Protein AF-A0A2R6C3M3-F1 (afdb_monomer_lite)

Radius of gyration: 32.58 Å; chains: 1; bounding box: 72×79×112 Å

Sequence (507 aa):
MSLRPMLLFVLITLLFAFQAIDLRSYSALSLNQSDFFRPTGIVDLGFQKPLNTSSLVCNITVYTLDIGLDFASSTNLTVTGSGKASIQLDAVLRMSKDWYYLQNELALSENTQGEFNASFLVSVWNLSSKRSTFSPQFSEPSATIVSTPNGSVLVYALNVPFLVRVPFSFEPMIFVVANQGQITIHFYDYLLQQHFSPFFNDYQISLKGSQASLVTGGRNPVNYNLYQCVFGGAFDHGVTQITSLDSQMLLYYLNGSSYSAVPEAVAYGLDSAEGVGGVAAFPIFINGVPQVILSTELKGVINLWPISNYFVKLNISKSSFLLIANSKFWVPQGIVELPALLGKAVFSLPLTIEPFNKTMFELIAPQVLQINSTARAVLSSIEVNGLPTNNSRISGYVFAPISFFFSYTMQYYVSVLGPNISIQGFYDAGTTLKADAPPRLGNPITPMSFYGWIGTFNITSVSLRVTVEQPIHEVAYYKQSYLNLYILIVLIALITLVTAVTIKRDL

pLDDT: mean 85.28, std 16.54, range [27.97, 98.56]

Secondary structure (DSSP, 8-state):
--SHHHHHHHHHHHHSS---------------GGGGSB-EEEEE--SSS-EEESEEEEEEEEEEEEEEEEES-SSS--EEEESEEEEEEEEEEEESS-EEEEEEEEEEEEEETTEEEEEEEEEEEE-SSTTPPPPTT---TT-EEEEETTEEEEEEEEEEEEEEESSEEEEEEEEEEEETTEEEEEEEEEEEETTSPPEEEEEEEEEE-S-EEEEESS--TTS---EEEEEE--TTT-EEEEEEEEEEEEEEEEETTEEEE-TT-EE-----S-EEES-EEEEEEETTEEEEEEESS-------SS--S-EEEEEESS-EEEEETTEEEEE-SEEEEEESEETTEEP---EEEEESSSEEEEEE--SEEEEETTEEEEEEEEEETTEEE--SEEEEEESS-EEEEEEEEEEEEEEEEETTEEEEEEEETTPEEEEE--SEES-SSSPEEEEEEEESS-B-SSEEEEE-SS-EEEEEEEEE--HHHHHHHHHHHHHHHHHHHHHHHH-

Structure (mmCIF, N/CA/C/O backbone):
data_AF-A0A2R6C3M3-F1
#
_entry.id   AF-A0A2R6C3M3-F1
#
loop_
_atom_site.group_PDB
_atom_site.id
_atom_site.type_symbol
_atom_site.label_atom_id
_atom_site.label_alt_id
_atom_site.label_comp_id
_atom_site.label_asym_id
_atom_site.label_entity_id
_atom_site.label_seq_id
_atom_site.pdbx_PDB_ins_code
_atom_site.Cartn_x
_atom_site.Cartn_y
_atom_site.Cartn_z
_atom_site.occupancy
_atom_site.B_iso_or_equiv
_atom_site.auth_seq_id
_atom_site.auth_comp_id
_atom_site.auth_asym_id
_atom_site.auth_atom_id
_atom_site.pdbx_PDB_model_num
ATOM 1 N N . MET A 1 1 ? -6.958 49.342 -41.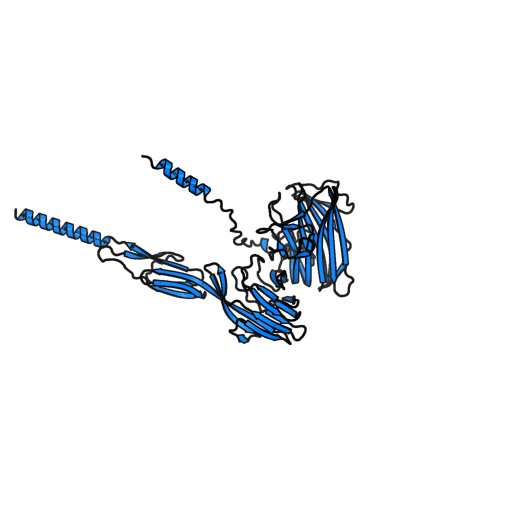413 1.00 50.19 1 MET A N 1
ATOM 2 C CA . MET A 1 1 ? -7.558 48.089 -40.901 1.00 50.19 1 MET A CA 1
ATOM 3 C C . MET A 1 1 ? -6.681 47.575 -39.773 1.00 50.19 1 MET A C 1
ATOM 5 O O . MET A 1 1 ? -5.563 47.157 -40.034 1.00 50.19 1 MET A O 1
ATOM 9 N N . SER A 1 2 ? -7.105 47.753 -38.520 1.00 35.00 2 SER A N 1
ATOM 10 C CA . SER A 1 2 ? -6.268 47.451 -37.355 1.00 35.00 2 SER A CA 1
ATOM 11 C C . SER A 1 2 ? -6.419 45.979 -36.952 1.00 35.00 2 SER A C 1
ATOM 13 O O . SER A 1 2 ? -7.525 45.497 -36.747 1.00 35.00 2 SER A O 1
ATOM 15 N N . LEU A 1 3 ? -5.295 45.268 -36.810 1.00 38.78 3 LEU A N 1
ATOM 16 C CA . LEU A 1 3 ? -5.225 43.886 -36.300 1.00 38.78 3 LEU A CA 1
ATOM 17 C C . LEU A 1 3 ? -5.455 43.777 -34.774 1.00 38.78 3 LEU A C 1
ATOM 19 O O . LEU A 1 3 ? -5.357 42.697 -34.198 1.00 38.78 3 LEU A O 1
ATOM 23 N N . ARG A 1 4 ? -5.764 44.888 -34.094 1.00 38.81 4 ARG A N 1
ATOM 24 C CA . ARG A 1 4 ? -5.899 44.939 -32.628 1.00 38.81 4 ARG A CA 1
ATOM 25 C C . ARG A 1 4 ? -7.171 44.295 -32.040 1.00 38.81 4 ARG A C 1
ATOM 27 O O . ARG A 1 4 ? -7.042 43.740 -30.954 1.00 38.81 4 ARG A O 1
ATOM 34 N N . PRO A 1 5 ? -8.355 44.279 -32.688 1.00 46.75 5 PRO A N 1
ATOM 35 C CA . PRO A 1 5 ? -9.526 43.627 -32.099 1.00 46.75 5 PRO A CA 1
ATOM 36 C C . PRO A 1 5 ? -9.502 42.096 -32.243 1.00 46.75 5 PRO A C 1
ATOM 38 O O . PRO A 1 5 ? -10.116 41.402 -31.441 1.00 46.75 5 PRO A O 1
ATOM 41 N N . MET A 1 6 ? -8.752 41.552 -33.210 1.00 40.56 6 MET A N 1
ATOM 42 C CA . MET A 1 6 ? -8.699 40.106 -33.463 1.00 40.56 6 MET A CA 1
ATOM 43 C C . MET A 1 6 ? -7.724 39.384 -32.517 1.00 40.56 6 MET A C 1
ATOM 45 O O . MET A 1 6 ? -7.999 38.267 -32.088 1.00 40.56 6 MET A O 1
ATOM 49 N N . LEU A 1 7 ? -6.638 40.052 -32.101 1.00 40.50 7 LEU A N 1
ATOM 50 C CA . LEU A 1 7 ? -5.715 39.508 -31.098 1.00 40.50 7 LEU A CA 1
ATOM 51 C C . LEU A 1 7 ? -6.339 39.477 -29.692 1.00 40.50 7 LEU A C 1
ATOM 53 O O . LEU A 1 7 ? -6.083 38.548 -28.935 1.00 40.50 7 LEU A O 1
ATOM 57 N N . LEU A 1 8 ? -7.194 40.452 -29.356 1.00 42.72 8 LEU A N 1
ATOM 58 C CA . LEU A 1 8 ? -7.871 40.506 -28.055 1.00 42.72 8 LEU A CA 1
ATOM 59 C C . LEU A 1 8 ? -8.974 39.439 -27.937 1.00 42.72 8 LEU A C 1
ATOM 61 O O . LEU A 1 8 ? -9.148 38.856 -26.872 1.00 42.72 8 LEU A O 1
ATOM 65 N N . PHE A 1 9 ? -9.664 39.120 -29.039 1.00 45.59 9 PHE A N 1
ATOM 66 C CA . PHE A 1 9 ? -10.678 38.061 -29.058 1.00 45.59 9 PHE A CA 1
ATOM 67 C C . PHE A 1 9 ? -10.052 36.659 -28.975 1.00 45.59 9 PHE A C 1
ATOM 69 O O . PHE A 1 9 ? -10.555 35.808 -28.247 1.00 45.59 9 PHE A O 1
ATOM 76 N N . VAL A 1 10 ? -8.903 36.425 -29.624 1.00 44.91 10 VAL A N 1
ATOM 77 C CA . VAL A 1 10 ? -8.155 35.158 -29.491 1.00 44.91 10 VAL A CA 1
ATOM 78 C C . VAL A 1 10 ? -7.566 35.005 -28.084 1.00 44.91 10 VAL A C 1
ATOM 80 O O . VAL A 1 10 ? -7.628 33.912 -27.527 1.00 44.91 10 VAL A O 1
ATOM 83 N N . LEU A 1 11 ? -7.094 36.090 -27.456 1.00 36.88 11 LEU A N 1
ATOM 84 C CA . LEU A 1 11 ? -6.572 36.044 -26.085 1.00 36.88 11 LEU A CA 1
ATOM 85 C C . LEU A 1 11 ? -7.676 35.787 -25.042 1.00 36.88 11 LEU A C 1
ATOM 87 O O . LEU A 1 11 ? -7.454 35.040 -24.096 1.00 36.88 11 LEU A O 1
ATOM 91 N N . ILE A 1 12 ? -8.878 36.344 -25.233 1.00 43.75 12 ILE A N 1
ATOM 92 C CA . ILE A 1 12 ? -10.025 36.114 -24.336 1.00 43.75 12 ILE A CA 1
ATOM 93 C C . ILE A 1 12 ? -10.613 34.709 -24.543 1.00 43.75 12 ILE A C 1
ATOM 95 O O . ILE A 1 12 ? -10.963 34.050 -23.569 1.00 43.75 12 ILE A O 1
ATOM 99 N N . THR A 1 13 ? -10.639 34.186 -25.774 1.00 39.31 13 THR A N 1
ATOM 100 C CA . THR A 1 13 ? -11.133 32.817 -26.032 1.00 39.31 13 THR A CA 1
ATOM 101 C C . THR A 1 13 ? -10.157 31.745 -25.519 1.00 39.31 13 THR A C 1
ATOM 103 O O . THR A 1 13 ? -10.591 30.691 -25.061 1.00 39.31 13 THR A O 1
ATOM 106 N N . LEU A 1 14 ? -8.847 32.031 -25.491 1.00 34.09 14 LEU A N 1
ATOM 107 C CA . LEU A 1 14 ? -7.838 31.178 -24.842 1.00 34.09 14 LEU A CA 1
ATOM 108 C C . LEU A 1 14 ? -7.859 31.269 -23.306 1.00 34.09 14 LEU A C 1
ATOM 110 O O . LEU A 1 14 ? -7.512 30.288 -22.653 1.00 34.09 14 LEU A O 1
ATOM 114 N N . LEU A 1 15 ? -8.318 32.386 -22.724 1.00 33.44 15 LEU A N 1
ATOM 115 C CA . LEU A 1 15 ? -8.467 32.521 -21.267 1.00 33.44 15 LEU A CA 1
ATOM 116 C C . LEU A 1 15 ? -9.683 31.767 -20.696 1.00 33.44 15 LEU A C 1
ATOM 118 O O . LEU A 1 15 ? -9.677 31.440 -19.513 1.00 33.44 15 LEU A O 1
ATOM 122 N N . PHE A 1 16 ? -10.697 31.454 -21.510 1.00 35.56 16 PHE A N 1
ATOM 123 C CA . PHE A 1 16 ? -11.882 30.693 -21.077 1.00 35.56 16 PHE A CA 1
ATOM 124 C C . PHE A 1 16 ? -11.866 29.205 -21.481 1.00 35.56 16 PHE A C 1
ATOM 126 O O . PHE A 1 16 ? -12.749 28.458 -21.069 1.00 35.56 16 PHE A O 1
ATOM 133 N N . ALA A 1 17 ? -10.853 28.745 -22.226 1.00 32.31 17 ALA A N 1
ATOM 134 C CA . ALA A 1 17 ? -10.700 27.339 -22.625 1.00 32.31 17 ALA A CA 1
ATOM 135 C C . ALA A 1 17 ? -9.818 26.497 -21.672 1.00 32.31 17 ALA A C 1
ATOM 137 O O . ALA A 1 17 ? -9.696 25.289 -21.861 1.00 32.31 17 ALA A O 1
ATOM 138 N N . PHE A 1 18 ? -9.245 27.101 -20.625 1.00 33.38 18 PHE A N 1
ATOM 139 C CA . PHE A 1 18 ? -8.453 26.417 -19.594 1.00 33.38 18 PHE A CA 1
ATOM 140 C C . PHE A 1 18 ? -9.014 26.681 -18.192 1.00 33.38 18 PHE A C 1
ATOM 142 O O . PHE A 1 18 ? -8.383 27.301 -17.344 1.00 33.38 18 PHE A O 1
ATOM 149 N N . GLN A 1 19 ? -10.217 26.178 -17.935 1.00 29.44 19 GLN A N 1
ATOM 150 C CA . GLN A 1 19 ? -10.622 25.769 -16.588 1.00 29.44 19 GLN A CA 1
ATOM 151 C C . GLN A 1 19 ? -11.164 24.343 -16.658 1.00 29.44 19 GLN A C 1
ATOM 153 O O . GLN A 1 19 ? -12.303 24.050 -16.308 1.00 29.44 19 GLN A O 1
ATOM 158 N N . ALA A 1 20 ? -10.316 23.436 -17.144 1.00 27.97 20 ALA A N 1
ATOM 159 C CA . ALA A 1 20 ? -10.393 22.067 -16.675 1.00 27.97 20 ALA A CA 1
ATOM 160 C C . ALA A 1 20 ? -10.007 22.104 -15.193 1.00 27.97 20 ALA A C 1
ATOM 162 O O . ALA A 1 20 ? -8.956 22.635 -14.836 1.00 27.97 20 ALA A O 1
ATOM 163 N N . ILE A 1 21 ? -10.890 21.595 -14.341 1.00 29.02 21 ILE A N 1
ATOM 164 C CA . ILE A 1 21 ? -10.574 21.295 -12.948 1.00 29.02 21 ILE A CA 1
ATOM 165 C C . ILE A 1 21 ? -9.337 20.398 -12.973 1.00 29.02 21 ILE A C 1
ATOM 167 O O . ILE A 1 21 ? -9.370 19.288 -13.506 1.00 29.02 21 ILE A O 1
ATOM 171 N N . ASP A 1 22 ? -8.236 20.940 -12.468 1.00 28.70 22 ASP A N 1
ATOM 172 C CA . ASP A 1 22 ? -6.944 20.284 -12.469 1.00 28.70 22 ASP A CA 1
ATOM 173 C C . ASP A 1 22 ? -6.960 19.141 -11.448 1.00 28.70 22 ASP A C 1
ATOM 175 O O . ASP A 1 22 ? -6.862 19.344 -10.240 1.00 28.70 22 ASP A O 1
ATOM 179 N N . LEU A 1 23 ? -7.170 17.924 -11.950 1.00 29.81 23 LEU A N 1
ATOM 180 C CA . LEU A 1 23 ? -7.085 16.667 -11.201 1.00 29.81 23 LEU A CA 1
ATOM 181 C C . LEU A 1 23 ? -5.669 16.057 -11.263 1.00 29.81 23 LEU A C 1
ATOM 183 O O . LEU A 1 23 ? -5.489 14.869 -10.996 1.00 29.81 23 LEU A O 1
ATOM 187 N N . ARG A 1 24 ? -4.640 16.834 -11.625 1.00 30.78 24 ARG A N 1
ATOM 188 C CA . ARG A 1 24 ? -3.234 16.403 -11.610 1.00 30.78 24 ARG A CA 1
ATOM 189 C C . ARG A 1 24 ? -2.403 17.572 -11.085 1.00 30.78 24 ARG A C 1
ATOM 191 O O . ARG A 1 24 ? -2.114 18.494 -11.813 1.00 30.78 24 ARG A O 1
ATOM 198 N N . SER A 1 25 ? -1.955 17.589 -9.838 1.00 30.84 25 SER A N 1
ATOM 199 C CA . SER A 1 25 ? -0.817 16.760 -9.463 1.00 30.84 25 SER A CA 1
ATOM 200 C C . SER A 1 25 ? -0.506 16.899 -7.967 1.00 30.84 25 SER A C 1
ATOM 202 O O . SER A 1 25 ? 0.226 17.797 -7.562 1.00 30.84 25 SER A O 1
ATOM 204 N N . TYR A 1 26 ? -0.926 15.926 -7.156 1.00 33.06 26 TYR A N 1
ATOM 205 C CA . TYR A 1 26 ? -0.067 15.455 -6.061 1.00 33.06 26 TYR A CA 1
ATOM 206 C C . TYR A 1 26 ? 0.992 14.530 -6.679 1.00 33.06 26 TYR A C 1
ATOM 208 O O . TYR A 1 26 ? 1.035 13.323 -6.458 1.00 33.06 26 TYR A O 1
ATOM 216 N N . SER A 1 27 ? 1.811 15.090 -7.570 1.00 31.23 27 SER A N 1
ATOM 217 C CA . SER A 1 27 ? 3.003 14.425 -8.078 1.00 31.23 27 SER A CA 1
ATOM 218 C C . SER A 1 27 ? 4.018 14.446 -6.951 1.00 31.23 27 SER A C 1
ATOM 220 O O . SER A 1 27 ? 4.651 15.474 -6.762 1.00 31.23 27 SER A O 1
ATOM 222 N N . ALA A 1 28 ? 4.118 13.341 -6.210 1.00 37.97 28 ALA A N 1
ATOM 223 C CA . ALA A 1 28 ? 5.075 13.148 -5.127 1.00 37.97 28 ALA A CA 1
ATOM 224 C C . ALA A 1 28 ? 5.114 14.339 -4.154 1.00 37.97 28 ALA A C 1
ATOM 226 O O . ALA A 1 28 ? 5.867 15.290 -4.352 1.00 37.97 28 ALA A O 1
ATOM 227 N N . LEU A 1 29 ? 4.345 14.257 -3.060 1.00 36.28 29 LEU A N 1
ATOM 228 C CA . LEU A 1 29 ? 4.779 14.897 -1.816 1.00 36.28 29 LEU A CA 1
ATOM 229 C C . LEU A 1 29 ? 6.273 14.586 -1.684 1.00 36.28 29 LEU A C 1
ATOM 231 O O . LEU A 1 29 ? 6.651 13.418 -1.582 1.00 36.28 29 LEU A O 1
ATOM 235 N N . SER A 1 30 ? 7.122 15.603 -1.850 1.00 34.72 30 SER A N 1
ATOM 236 C CA . SER A 1 30 ? 8.543 15.459 -1.591 1.00 34.72 30 SER A CA 1
ATOM 237 C C . SER A 1 30 ? 8.612 15.057 -0.132 1.00 34.72 30 SER A C 1
ATOM 239 O O . SER A 1 30 ? 8.261 15.883 0.707 1.00 34.72 30 SER A O 1
ATOM 241 N N . LEU A 1 31 ? 8.960 13.795 0.128 1.00 38.06 31 LEU A N 1
ATOM 242 C CA . LEU A 1 31 ? 9.156 13.253 1.465 1.00 38.06 31 LEU A CA 1
ATOM 243 C C . LEU A 1 31 ? 10.206 14.128 2.153 1.00 38.06 31 LEU A C 1
ATOM 245 O O . LEU A 1 31 ? 11.408 13.909 1.999 1.00 38.06 31 LEU A O 1
ATOM 249 N N . ASN A 1 32 ? 9.761 15.178 2.838 1.00 39.62 32 ASN A N 1
ATOM 250 C CA . ASN A 1 32 ? 10.619 15.926 3.736 1.00 39.62 32 ASN A CA 1
ATOM 251 C C . ASN A 1 32 ? 10.893 14.997 4.921 1.00 39.62 32 ASN A C 1
ATOM 253 O O . ASN A 1 32 ? 10.105 14.103 5.210 1.00 39.62 32 ASN A O 1
ATOM 257 N N . GLN A 1 33 ? 12.003 15.181 5.632 1.00 44.44 33 GLN A N 1
ATOM 258 C CA . GLN A 1 33 ? 12.340 14.335 6.787 1.00 44.44 33 GLN A CA 1
ATOM 259 C C . GLN A 1 33 ? 11.218 14.259 7.851 1.00 44.44 33 GLN A C 1
ATOM 261 O O . GLN A 1 33 ? 11.142 13.285 8.589 1.00 44.44 33 GLN A O 1
ATOM 266 N N . SER A 1 34 ? 10.307 15.239 7.883 1.00 49.69 34 SER A N 1
ATOM 267 C CA . SER A 1 34 ? 9.093 15.237 8.711 1.00 49.69 34 SER A CA 1
ATOM 268 C C . SER A 1 34 ? 8.025 14.216 8.290 1.00 49.69 34 SER A C 1
ATOM 270 O O . SER A 1 34 ? 7.107 13.958 9.057 1.00 49.69 34 SER A O 1
ATOM 272 N N . ASP A 1 35 ? 8.113 13.635 7.091 1.00 56.34 35 ASP A N 1
ATOM 273 C CA . ASP A 1 35 ? 7.159 12.644 6.578 1.00 56.34 35 ASP A CA 1
ATOM 274 C C . ASP A 1 35 ? 7.467 11.208 7.031 1.00 56.34 35 ASP A C 1
ATOM 276 O O . ASP A 1 35 ? 6.686 10.305 6.740 1.00 56.34 35 ASP A O 1
ATOM 280 N N . PHE A 1 36 ? 8.574 10.987 7.751 1.00 63.34 36 PHE A N 1
ATOM 281 C CA . PHE A 1 36 ? 8.970 9.661 8.250 1.00 63.34 36 PHE A CA 1
ATOM 282 C C . PHE A 1 36 ? 8.124 9.146 9.419 1.00 63.34 36 PHE A C 1
ATOM 284 O O . PHE A 1 36 ? 8.210 7.966 9.743 1.00 63.34 36 PHE A O 1
ATOM 291 N N . PHE A 1 37 ? 7.324 10.012 10.041 1.00 74.50 37 PHE A N 1
ATOM 292 C CA . PHE A 1 37 ? 6.593 9.701 11.265 1.00 74.50 37 PHE A CA 1
ATOM 293 C C . PHE A 1 37 ? 5.148 10.162 11.155 1.00 74.50 37 PHE A C 1
ATOM 295 O O . PHE A 1 37 ? 4.704 11.050 11.875 1.00 74.50 37 PHE A O 1
ATOM 302 N N . ARG A 1 38 ? 4.426 9.588 10.200 1.00 84.06 38 ARG A N 1
ATOM 303 C CA . ARG A 1 38 ? 2.973 9.742 10.099 1.00 84.06 38 ARG A CA 1
ATOM 304 C C . ARG A 1 38 ? 2.314 8.466 10.607 1.00 84.06 38 ARG A C 1
ATOM 306 O O . ARG A 1 38 ? 2.970 7.421 10.588 1.00 84.06 38 ARG A O 1
ATOM 313 N N . PRO A 1 39 ? 1.049 8.504 11.043 1.00 89.25 39 PRO A N 1
ATOM 314 C CA . PRO A 1 39 ? 0.304 7.280 11.276 1.00 89.25 39 PRO A CA 1
ATOM 315 C C . PRO A 1 39 ? 0.293 6.465 9.984 1.00 89.25 39 PRO A C 1
ATOM 317 O O . PRO A 1 39 ? 0.378 7.016 8.882 1.00 89.25 39 PRO A O 1
ATOM 320 N N . THR A 1 40 ? 0.221 5.148 10.100 1.00 91.12 40 THR A N 1
ATOM 321 C CA . THR A 1 40 ? 0.304 4.260 8.939 1.00 91.12 40 THR A CA 1
ATOM 322 C C . THR A 1 40 ? -0.848 3.268 8.983 1.00 91.12 40 THR A C 1
ATOM 324 O O . THR A 1 40 ? -1.072 2.622 10.001 1.00 91.12 40 THR A O 1
ATOM 327 N N . GLY A 1 41 ? -1.611 3.159 7.895 1.00 92.75 41 GLY A N 1
ATOM 328 C CA . GLY A 1 41 ? -2.830 2.358 7.871 1.00 92.75 41 GLY A CA 1
ATOM 329 C C . GLY A 1 41 ? -3.574 2.416 6.546 1.00 92.75 41 GLY A C 1
ATOM 330 O O . GLY A 1 41 ? -2.967 2.385 5.472 1.00 92.75 41 GLY A O 1
ATOM 331 N N . ILE A 1 42 ? -4.898 2.483 6.640 1.00 92.56 42 ILE A N 1
ATOM 332 C CA . ILE A 1 42 ? -5.837 2.561 5.525 1.00 92.56 42 ILE A CA 1
ATOM 333 C C . ILE A 1 42 ? -6.713 3.812 5.675 1.00 92.56 42 ILE A C 1
ATOM 335 O O . ILE A 1 42 ? -7.341 4.022 6.709 1.00 92.56 42 ILE A O 1
ATOM 339 N N . VAL A 1 43 ? -6.766 4.655 4.646 1.00 91.81 43 VAL A N 1
ATOM 340 C CA . VAL A 1 43 ? -7.479 5.947 4.662 1.00 91.81 43 VAL A CA 1
ATOM 341 C C . VAL A 1 43 ? -8.349 6.077 3.420 1.00 91.81 43 VAL A C 1
ATOM 343 O O . VAL A 1 43 ? -7.951 5.624 2.363 1.00 91.81 43 VAL A O 1
ATOM 346 N N . ASP A 1 44 ? -9.485 6.757 3.485 1.00 91.38 44 ASP A N 1
ATOM 347 C CA . ASP A 1 44 ? -10.214 7.248 2.315 1.00 91.38 44 ASP A CA 1
ATOM 348 C C . ASP A 1 44 ? -10.453 8.750 2.423 1.00 91.38 44 ASP A C 1
ATOM 350 O O . ASP A 1 44 ? -11.005 9.241 3.408 1.00 91.38 44 ASP A O 1
ATOM 354 N N . LEU A 1 45 ? -10.053 9.460 1.372 1.00 87.94 45 LEU A N 1
ATOM 355 C CA . LEU A 1 45 ? -10.117 10.914 1.240 1.00 87.94 45 LEU A CA 1
ATOM 356 C C . LEU A 1 45 ? -11.308 11.383 0.387 1.00 87.94 45 LEU A C 1
ATOM 358 O O . LEU A 1 45 ? -11.533 12.588 0.250 1.00 87.94 45 LEU A O 1
ATOM 362 N N . GLY A 1 46 ? -12.059 10.451 -0.209 1.00 87.06 46 GLY A N 1
ATOM 363 C CA . GLY A 1 46 ? -13.235 10.696 -1.041 1.00 87.06 46 GLY A CA 1
ATOM 364 C C . GLY A 1 46 ? -12.929 11.558 -2.263 1.00 87.06 46 GLY A C 1
ATOM 365 O O . GLY A 1 46 ? -13.704 12.461 -2.597 1.00 87.06 46 GLY A O 1
ATOM 366 N N . PHE A 1 47 ? -11.770 11.339 -2.891 1.00 83.56 47 PHE A N 1
ATOM 367 C CA . PHE A 1 47 ? -11.282 12.172 -3.989 1.00 83.56 47 PHE A CA 1
ATOM 368 C C . PHE A 1 47 ? -12.082 12.008 -5.281 1.00 83.56 47 PHE A C 1
ATOM 370 O O . PHE A 1 47 ? -12.340 13.017 -5.942 1.00 83.56 47 PHE A O 1
ATOM 377 N N . GLN A 1 48 ? -12.463 10.786 -5.663 1.00 82.94 48 GLN A N 1
ATOM 378 C CA . GLN A 1 48 ? -13.280 10.562 -6.866 1.00 82.94 48 GLN A CA 1
ATOM 379 C C . GLN A 1 48 ? -14.726 10.208 -6.510 1.00 82.94 48 GLN A C 1
ATOM 381 O O . GLN A 1 48 ? -15.635 10.535 -7.280 1.00 82.94 48 GLN A O 1
ATOM 386 N N . LYS A 1 49 ? -14.968 9.624 -5.331 1.00 85.81 49 LYS A N 1
ATOM 387 C CA . LYS A 1 49 ? -16.298 9.225 -4.873 1.00 85.81 49 LYS A CA 1
ATOM 388 C C . LYS A 1 49 ? -16.515 9.598 -3.403 1.00 85.81 49 LYS A C 1
ATOM 390 O O . LYS A 1 49 ? -16.326 8.759 -2.527 1.00 85.81 49 LYS A O 1
ATOM 395 N N . PRO A 1 50 ? -16.998 10.822 -3.124 1.00 89.62 50 PRO A N 1
ATOM 396 C CA . PRO A 1 50 ? -17.433 11.201 -1.786 1.00 89.62 50 PRO A CA 1
ATOM 397 C C . PRO A 1 50 ? -18.467 10.214 -1.235 1.00 89.62 50 PRO A C 1
ATOM 399 O O . PRO A 1 50 ? -19.376 9.791 -1.960 1.00 89.62 50 PRO A O 1
ATOM 402 N N . LEU A 1 51 ? -18.362 9.885 0.051 1.00 93.62 51 LEU A N 1
ATOM 403 C CA . LEU A 1 51 ? -19.287 8.976 0.728 1.00 93.62 51 LEU A CA 1
ATOM 404 C C . LEU A 1 51 ? -19.960 9.669 1.904 1.00 93.62 51 LEU A C 1
ATOM 406 O O . LEU A 1 51 ? -19.392 10.551 2.544 1.00 93.62 51 LEU A O 1
ATOM 410 N N . ASN A 1 52 ? -21.191 9.241 2.176 1.00 95.25 52 ASN A N 1
ATOM 411 C CA . ASN A 1 52 ? -21.911 9.561 3.397 1.00 95.25 52 ASN A CA 1
ATOM 412 C C . ASN A 1 52 ? -22.436 8.247 3.980 1.00 95.25 52 ASN A C 1
ATOM 414 O O . ASN A 1 52 ? -23.090 7.484 3.267 1.00 95.25 52 ASN A O 1
ATOM 418 N N . THR A 1 53 ? -22.181 8.001 5.257 1.00 97.12 53 THR A N 1
ATOM 419 C CA . THR A 1 53 ? -22.614 6.792 5.970 1.00 97.12 53 THR A CA 1
ATOM 420 C C . THR A 1 53 ? -23.063 7.149 7.384 1.00 97.12 53 THR A C 1
ATOM 422 O O . THR A 1 53 ? -22.709 8.205 7.908 1.00 97.12 53 THR A O 1
ATOM 425 N N . SER A 1 54 ? -23.847 6.285 8.021 1.00 97.50 54 SER A N 1
ATOM 426 C CA . SER A 1 54 ? -24.109 6.363 9.463 1.00 97.50 54 SER A CA 1
ATOM 427 C C . SER A 1 54 ? -23.139 5.514 10.280 1.00 97.50 54 SER A C 1
ATOM 429 O O . SER A 1 54 ? -23.097 5.673 11.493 1.00 97.50 54 SER A O 1
ATOM 431 N N . SER A 1 55 ? -22.356 4.633 9.650 1.00 98.06 55 SER A N 1
ATOM 432 C CA . SER A 1 55 ? -21.383 3.793 10.349 1.00 98.06 55 SER A CA 1
ATOM 433 C C . SER A 1 55 ? -20.098 3.582 9.562 1.00 98.06 55 SER A C 1
ATOM 435 O O . SER A 1 55 ? -20.128 3.399 8.338 1.00 98.06 55 SER A O 1
ATOM 437 N N . LEU A 1 56 ? -19.000 3.555 10.307 1.00 97.94 56 LEU A N 1
ATOM 438 C CA . LEU A 1 56 ? -17.666 3.177 9.878 1.00 97.94 56 LEU A CA 1
ATOM 439 C C . LEU A 1 56 ? -17.132 2.107 10.838 1.00 97.94 56 LEU A C 1
ATOM 441 O O . LEU A 1 56 ? -17.334 2.219 12.045 1.00 97.94 56 LEU A O 1
ATOM 445 N N . VAL A 1 57 ? -16.464 1.090 10.305 1.00 97.88 57 VAL A N 1
ATOM 446 C CA . VAL A 1 57 ? -15.858 -0.003 11.077 1.00 97.88 57 VAL A CA 1
ATOM 447 C C . VAL A 1 57 ? -14.457 -0.237 10.543 1.00 97.88 57 VAL A C 1
ATOM 449 O O . VAL A 1 57 ? -14.269 -0.325 9.326 1.00 97.88 57 VAL A O 1
ATOM 452 N N . CYS A 1 58 ? -13.488 -0.369 11.438 1.00 97.62 58 CYS A N 1
ATOM 453 C CA . CYS A 1 58 ? -12.190 -0.926 11.094 1.00 97.62 58 CYS A CA 1
ATOM 454 C C . CYS A 1 58 ? -12.064 -2.316 11.693 1.00 97.62 58 CYS A C 1
ATOM 456 O O . CYS A 1 58 ? -12.529 -2.544 12.798 1.00 97.62 58 CYS A O 1
ATOM 458 N N . ASN A 1 59 ? -11.414 -3.227 10.982 1.00 97.31 59 ASN A N 1
ATOM 459 C CA . ASN A 1 59 ? -10.984 -4.495 11.547 1.00 97.31 59 ASN A CA 1
ATOM 460 C C . ASN A 1 59 ? -9.467 -4.589 11.385 1.00 97.31 59 ASN A C 1
ATOM 462 O O . ASN A 1 59 ? -8.961 -4.498 10.262 1.00 97.31 59 ASN A O 1
ATOM 466 N N . ILE A 1 60 ? -8.756 -4.732 12.499 1.00 97.31 60 ILE A N 1
ATOM 467 C CA . ILE A 1 60 ? -7.317 -4.967 12.518 1.00 97.31 60 ILE A CA 1
ATOM 468 C C . ILE A 1 60 ? -7.012 -6.282 13.229 1.00 97.31 60 ILE A C 1
ATOM 470 O O . ILE A 1 60 ? -7.522 -6.550 14.314 1.00 97.31 60 ILE A O 1
ATOM 474 N N . THR A 1 61 ? -6.110 -7.073 12.659 1.00 96.88 61 THR A N 1
ATOM 475 C CA . THR A 1 61 ? -5.466 -8.198 13.341 1.00 96.88 61 THR A CA 1
ATOM 476 C C . THR A 1 61 ? -3.979 -7.912 13.473 1.00 96.88 61 THR A C 1
ATOM 478 O O . THR A 1 61 ? -3.308 -7.681 12.469 1.00 96.88 61 THR A O 1
ATOM 481 N N . VAL A 1 62 ? -3.463 -7.943 14.700 1.00 97.00 62 VAL A N 1
ATOM 482 C CA . VAL A 1 62 ? -2.042 -7.761 15.020 1.00 97.00 62 VAL A CA 1
ATOM 483 C C . VAL A 1 62 ? -1.443 -9.125 15.349 1.00 97.00 62 VAL A C 1
ATOM 485 O O . VAL A 1 62 ? -1.865 -9.776 16.306 1.00 97.00 62 VAL A O 1
ATOM 488 N N . TYR A 1 63 ? -0.476 -9.566 14.543 1.00 95.38 63 TYR A N 1
ATOM 489 C CA . TYR A 1 63 ? 0.194 -10.862 14.684 1.00 95.38 63 TYR A CA 1
ATOM 490 C C . TYR A 1 63 ? 1.457 -10.757 15.537 1.00 95.38 63 TYR A C 1
ATOM 492 O O . TYR A 1 63 ? 1.688 -11.596 16.407 1.00 95.38 63 TYR A O 1
ATOM 500 N N . THR A 1 64 ? 2.248 -9.712 15.304 1.00 95.50 64 THR A N 1
ATOM 501 C CA . THR A 1 64 ? 3.433 -9.359 16.087 1.00 95.50 64 THR A CA 1
ATOM 502 C C . THR A 1 64 ? 3.404 -7.865 16.378 1.00 95.50 64 THR A C 1
ATOM 504 O O . THR A 1 64 ? 2.894 -7.081 15.576 1.00 95.50 64 THR A O 1
ATOM 507 N N . LEU A 1 65 ? 3.913 -7.480 17.545 1.00 95.94 65 LEU A N 1
ATOM 508 C CA . LEU A 1 65 ? 4.092 -6.089 17.937 1.00 95.94 65 LEU A CA 1
ATOM 509 C C . LEU A 1 65 ? 5.221 -6.015 18.966 1.00 95.94 65 LEU A C 1
ATOM 511 O O . LEU A 1 65 ? 5.197 -6.748 19.954 1.00 95.94 65 LEU A O 1
ATOM 515 N N . ASP A 1 66 ? 6.182 -5.141 18.709 1.00 95.06 66 ASP A N 1
ATOM 516 C CA . ASP A 1 66 ? 7.270 -4.751 19.603 1.00 95.06 66 ASP A CA 1
ATOM 517 C C . ASP A 1 66 ? 7.437 -3.235 19.462 1.00 95.06 66 ASP A C 1
ATOM 519 O O . ASP A 1 66 ? 7.638 -2.724 18.345 1.00 95.06 66 ASP A O 1
ATOM 523 N N . ILE A 1 67 ? 7.243 -2.512 20.566 1.00 94.12 67 ILE A N 1
ATOM 524 C CA . ILE A 1 67 ? 7.191 -1.055 20.556 1.00 94.12 67 ILE A CA 1
ATOM 525 C C . ILE A 1 67 ? 8.539 -0.524 21.038 1.00 94.12 67 ILE A C 1
ATOM 527 O O . ILE A 1 67 ? 8.985 -0.760 22.155 1.00 94.12 67 ILE A O 1
ATOM 531 N N . GLY A 1 68 ? 9.201 0.240 20.177 1.00 91.56 68 GLY A N 1
ATOM 532 C CA . GLY A 1 68 ? 10.493 0.830 20.475 1.00 91.56 68 GLY A CA 1
ATOM 533 C C . GLY A 1 68 ? 10.384 2.127 21.277 1.00 91.56 68 GLY A C 1
ATOM 534 O O . GLY A 1 68 ? 9.732 2.224 22.315 1.00 91.56 68 GLY A O 1
ATOM 535 N N . LEU A 1 69 ? 11.116 3.134 20.807 1.00 89.75 69 LEU A N 1
ATOM 536 C CA . LEU A 1 69 ? 11.264 4.417 21.489 1.00 89.75 69 LEU A CA 1
ATOM 537 C C . LEU A 1 69 ? 10.140 5.386 21.125 1.00 89.75 69 LEU A C 1
ATOM 539 O O . LEU A 1 69 ? 9.736 5.454 19.963 1.00 89.75 69 LEU A O 1
ATOM 543 N N . ASP A 1 70 ? 9.743 6.199 22.102 1.00 85.81 70 ASP A N 1
ATOM 544 C CA . ASP A 1 70 ? 8.835 7.328 21.913 1.00 85.81 70 ASP A CA 1
ATOM 545 C C . ASP A 1 70 ? 9.650 8.627 21.803 1.00 85.81 70 ASP A C 1
ATOM 547 O O . ASP A 1 70 ? 10.632 8.830 22.527 1.00 85.81 70 ASP A O 1
ATOM 551 N N . PHE A 1 71 ? 9.230 9.533 20.926 1.00 83.88 71 PHE A N 1
ATOM 552 C CA . PHE A 1 71 ? 9.870 10.815 20.653 1.00 83.88 71 PHE A CA 1
ATOM 553 C C . PHE A 1 71 ? 8.873 11.968 20.793 1.00 83.88 71 PHE A C 1
ATOM 555 O O . PHE A 1 71 ? 7.713 11.852 20.405 1.00 83.88 71 PHE A O 1
ATOM 562 N N . ALA A 1 72 ? 9.354 13.116 21.279 1.00 78.25 72 ALA A N 1
ATOM 563 C CA . ALA A 1 72 ? 8.532 14.310 21.508 1.00 78.25 72 ALA A CA 1
ATOM 564 C C . ALA A 1 72 ? 7.898 14.892 20.235 1.00 78.25 72 ALA A C 1
ATOM 566 O O . ALA A 1 72 ? 6.841 15.511 20.302 1.00 78.25 72 ALA A O 1
ATOM 567 N N . SER A 1 73 ? 8.584 14.796 19.093 1.00 75.56 73 SER A N 1
ATOM 568 C CA . SER A 1 73 ? 8.063 15.238 17.799 1.00 75.56 73 SER A CA 1
ATOM 569 C C . SER A 1 73 ? 8.859 14.643 16.636 1.00 75.56 73 SER A C 1
ATOM 571 O O . SER A 1 73 ? 9.982 14.167 16.801 1.00 75.56 73 SER A O 1
ATOM 573 N N . SER A 1 74 ? 8.310 14.754 15.424 1.00 69.00 74 SER A N 1
ATOM 574 C CA . SER A 1 74 ? 8.978 14.348 14.179 1.00 69.00 74 SER A CA 1
ATOM 575 C C . SER A 1 74 ? 10.153 15.249 13.771 1.00 69.00 74 SER A C 1
ATOM 577 O O . SER A 1 74 ? 10.955 14.868 12.919 1.00 69.00 74 SER A O 1
ATOM 579 N N . THR A 1 75 ? 10.270 16.446 14.354 1.00 72.19 75 THR A N 1
ATOM 580 C CA . THR A 1 75 ? 11.315 17.433 14.025 1.00 72.19 75 THR A CA 1
ATOM 581 C C . THR A 1 75 ? 12.447 17.468 15.044 1.00 72.19 75 THR A C 1
ATOM 583 O O . THR A 1 75 ? 13.583 17.757 14.675 1.00 72.19 75 THR A O 1
ATOM 586 N N . ASN A 1 76 ? 12.156 17.138 16.304 1.00 73.12 76 ASN A N 1
ATOM 587 C CA . ASN A 1 76 ? 13.118 17.040 17.392 1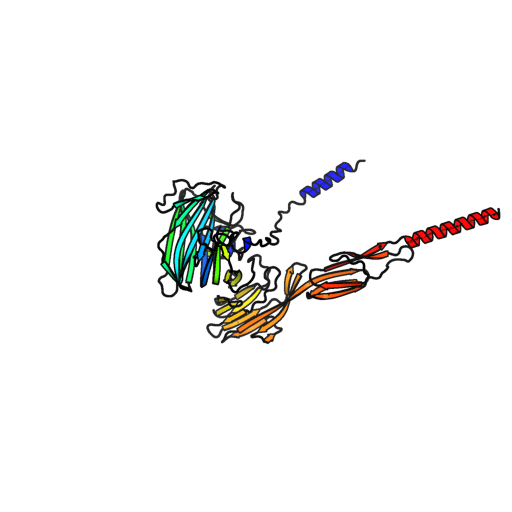.00 73.12 76 ASN A CA 1
ATOM 588 C C . ASN A 1 76 ? 12.980 15.656 18.032 1.00 73.12 76 ASN A C 1
ATOM 590 O O . ASN A 1 76 ? 12.153 15.461 18.923 1.00 73.12 76 ASN A O 1
ATOM 594 N N . LEU A 1 77 ? 13.817 14.713 17.586 1.00 79.81 77 LEU A N 1
ATOM 595 C CA . LEU A 1 77 ? 13.868 13.324 18.064 1.00 79.81 77 LEU A CA 1
ATOM 596 C C . LEU A 1 77 ? 14.470 13.216 19.477 1.00 79.81 77 LEU A C 1
ATOM 598 O O . LEU A 1 77 ? 15.441 12.498 19.715 1.00 79.81 77 LEU A O 1
ATOM 602 N N . THR A 1 78 ? 13.898 13.949 20.426 1.00 83.62 78 THR A N 1
ATOM 603 C CA . THR A 1 78 ? 14.171 13.788 21.851 1.00 83.62 78 THR A CA 1
ATOM 604 C C . THR A 1 78 ? 13.341 12.622 22.350 1.00 83.62 78 THR A C 1
ATOM 606 O O . THR A 1 78 ? 12.114 12.679 22.289 1.00 83.62 78 THR A O 1
ATOM 609 N N . VAL A 1 79 ? 14.009 11.584 22.849 1.00 84.31 79 VAL A N 1
ATOM 610 C CA . VAL A 1 79 ? 13.345 10.427 23.453 1.00 84.31 79 VAL A CA 1
ATOM 611 C C . VAL A 1 79 ? 12.560 10.887 24.683 1.00 84.31 79 VAL A C 1
ATOM 613 O O . VAL A 1 79 ? 13.140 11.463 25.606 1.00 84.31 79 VAL A O 1
ATOM 616 N N . THR A 1 80 ? 11.250 10.660 24.686 1.00 81.69 80 THR A N 1
ATOM 617 C CA . THR A 1 80 ? 10.335 11.000 25.794 1.00 81.69 80 THR A CA 1
ATOM 618 C C . THR A 1 80 ? 9.939 9.783 26.613 1.00 81.69 80 THR A C 1
ATOM 620 O O . THR A 1 80 ? 9.505 9.924 27.757 1.00 81.69 80 THR A O 1
ATOM 623 N N . GLY A 1 81 ? 10.116 8.592 26.048 1.00 84.69 81 GLY A N 1
ATOM 624 C CA . GLY A 1 81 ? 9.719 7.335 26.653 1.00 84.69 81 GLY A CA 1
ATOM 625 C C . GLY A 1 81 ? 10.001 6.156 25.733 1.00 84.69 81 GLY A C 1
ATOM 626 O O . GLY A 1 81 ? 10.836 6.224 24.828 1.00 84.69 81 GLY A O 1
ATOM 627 N N . SER A 1 82 ? 9.306 5.064 25.999 1.00 84.88 82 SER A N 1
ATOM 628 C CA . SER A 1 82 ? 9.308 3.865 25.176 1.00 84.88 82 SER A CA 1
ATOM 629 C C . SER A 1 82 ? 8.029 3.086 25.423 1.00 84.88 82 SER A C 1
ATOM 631 O O . SER A 1 82 ? 7.455 3.154 26.518 1.00 84.88 82 SER A O 1
ATOM 633 N N . GLY A 1 83 ? 7.672 2.254 24.454 1.00 86.25 83 GLY A N 1
ATOM 634 C CA . GLY A 1 83 ? 6.647 1.246 24.643 1.00 86.25 83 GLY A CA 1
ATOM 635 C C . GLY A 1 83 ? 5.224 1.758 24.463 1.00 86.25 83 GLY A C 1
ATOM 636 O O . GLY A 1 83 ? 4.316 1.074 24.914 1.00 86.25 83 GLY A O 1
ATOM 637 N N . LYS A 1 84 ? 4.971 2.925 23.857 1.00 92.75 84 LYS A N 1
ATOM 638 C CA . LYS A 1 84 ? 3.594 3.401 23.642 1.00 92.75 84 LYS A CA 1
ATOM 639 C C . LYS A 1 84 ? 3.220 3.470 22.172 1.00 92.75 84 LYS A C 1
ATOM 641 O O . LYS A 1 84 ? 3.963 4.018 21.375 1.00 92.75 84 LYS A O 1
ATOM 646 N N . ALA A 1 85 ? 2.044 2.973 21.817 1.00 94.62 85 ALA A N 1
ATOM 647 C CA . ALA A 1 85 ? 1.492 3.071 20.467 1.00 94.62 85 ALA A CA 1
ATOM 648 C C . ALA A 1 85 ? -0.033 3.161 20.526 1.00 94.62 85 ALA A C 1
ATOM 650 O O . ALA A 1 85 ? -0.629 2.963 21.587 1.00 94.62 85 ALA A O 1
ATOM 651 N N . SER A 1 86 ? -0.672 3.403 19.389 1.00 94.94 86 SER A N 1
ATOM 652 C CA . SER A 1 86 ? -2.127 3.447 19.310 1.00 94.94 86 SER A CA 1
ATOM 653 C C . SER A 1 86 ? -2.659 2.817 18.026 1.00 94.94 86 SER A C 1
ATOM 655 O O . SER A 1 86 ? -1.970 2.720 17.006 1.00 94.94 86 SER A O 1
ATOM 657 N N . ILE A 1 87 ? -3.913 2.374 18.078 1.00 95.81 87 ILE A N 1
ATOM 658 C CA . ILE A 1 87 ? -4.706 2.028 16.899 1.00 95.81 87 ILE A CA 1
ATOM 659 C C . ILE A 1 87 ? -5.932 2.929 16.903 1.00 95.81 87 ILE A C 1
ATOM 661 O O . ILE A 1 87 ? -6.693 2.915 17.868 1.00 95.81 87 ILE A O 1
ATOM 665 N N . GLN A 1 88 ? -6.133 3.676 15.823 1.00 94.94 88 GLN A N 1
ATOM 666 C CA . GLN A 1 88 ? -7.158 4.711 15.718 1.00 94.94 88 GLN A CA 1
ATOM 667 C C . GLN A 1 88 ? -8.126 4.395 14.583 1.00 94.94 88 GLN A C 1
ATOM 669 O O . GLN A 1 88 ? -7.696 4.000 13.500 1.00 94.94 88 GLN A O 1
ATOM 674 N N . LEU A 1 89 ? -9.419 4.608 14.820 1.00 96.62 89 LEU A N 1
ATOM 675 C CA . LEU A 1 89 ? -10.445 4.758 13.796 1.00 96.62 89 LEU A CA 1
ATOM 676 C C . LEU A 1 89 ? -10.975 6.182 13.844 1.00 96.62 89 LEU A C 1
ATOM 678 O O . LEU A 1 89 ? -11.620 6.563 14.823 1.00 96.62 89 LEU A O 1
ATOM 682 N N . ASP A 1 90 ? -10.809 6.907 12.743 1.00 95.12 90 ASP A N 1
ATOM 683 C CA . ASP A 1 90 ? -11.241 8.289 12.666 1.00 95.12 90 ASP A CA 1
ATOM 684 C C . ASP A 1 90 ? -12.218 8.547 11.531 1.00 95.12 90 ASP A C 1
ATOM 686 O O . ASP A 1 90 ? -12.158 7.955 10.445 1.00 95.12 90 ASP A O 1
ATOM 690 N N . ALA A 1 91 ? -13.130 9.477 11.787 1.00 95.81 91 ALA A N 1
ATOM 691 C CA . ALA A 1 91 ? -14.151 9.881 10.843 1.00 95.81 91 ALA A CA 1
ATOM 692 C C . ALA A 1 91 ? -14.530 11.347 11.027 1.00 95.81 91 ALA A C 1
ATOM 694 O O . ALA A 1 91 ? -14.491 11.902 12.124 1.00 95.81 91 ALA A O 1
ATOM 695 N N . VAL A 1 92 ? -15.002 11.967 9.949 1.00 94.56 92 VAL A N 1
ATOM 696 C CA . VAL A 1 92 ? -15.560 13.318 10.007 1.00 94.56 92 VAL A CA 1
ATOM 697 C C . VAL A 1 92 ? -17.077 13.239 10.016 1.00 94.56 92 VAL A C 1
ATOM 699 O O . VAL A 1 92 ? -17.702 12.747 9.080 1.00 94.56 92 VAL A O 1
ATOM 702 N N . LEU A 1 93 ? -17.687 13.749 11.076 1.00 95.38 93 LEU A N 1
ATOM 703 C CA . LEU A 1 93 ? -19.125 13.901 11.216 1.00 95.38 93 LEU A CA 1
ATOM 704 C C . LEU A 1 93 ? -19.565 15.248 10.646 1.00 95.38 93 LEU A C 1
ATOM 706 O O . LEU A 1 93 ? -19.131 16.305 11.104 1.00 95.38 93 LEU A O 1
ATOM 710 N N . ARG A 1 94 ? -20.496 15.214 9.694 1.00 94.31 94 ARG A N 1
ATOM 711 C CA . ARG A 1 94 ? -21.208 16.394 9.201 1.00 94.31 94 ARG A CA 1
ATOM 712 C C . ARG A 1 94 ? -22.607 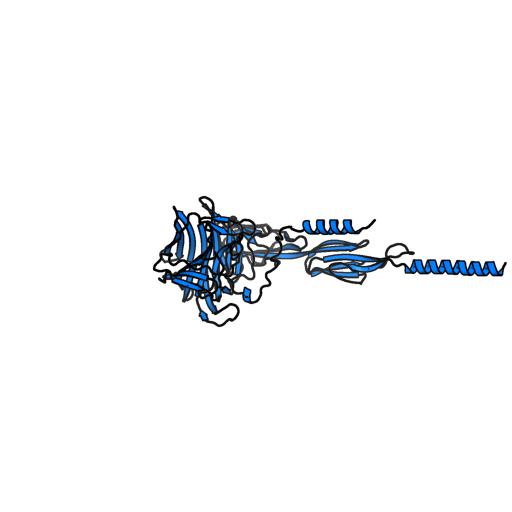16.452 9.796 1.00 94.31 94 ARG A C 1
ATOM 714 O O . ARG A 1 94 ? -23.404 15.531 9.613 1.00 94.31 94 ARG A O 1
ATOM 721 N N . MET A 1 95 ? -22.918 17.582 10.415 1.00 92.31 95 MET A N 1
ATOM 722 C CA . MET A 1 95 ? -24.262 18.000 10.809 1.00 92.31 95 MET A CA 1
ATOM 723 C C . MET A 1 95 ? -24.722 19.166 9.919 1.00 92.31 95 MET A C 1
ATOM 725 O O . MET A 1 95 ? -24.013 19.577 9.001 1.00 92.31 95 MET A O 1
ATOM 729 N N . SER A 1 96 ? -25.924 19.707 10.141 1.00 88.69 96 SER A N 1
ATOM 730 C CA . SER A 1 96 ? -26.499 20.737 9.256 1.00 88.69 96 SER A CA 1
ATOM 731 C C . SER A 1 96 ? -25.606 21.973 9.062 1.00 88.69 96 SER A C 1
ATOM 733 O O . SER A 1 96 ? -25.564 22.523 7.964 1.00 88.69 96 SER A O 1
ATOM 735 N N . LYS A 1 97 ? -24.916 22.427 10.115 1.00 86.06 97 LYS A N 1
ATOM 736 C CA . LYS A 1 97 ? -23.962 23.555 10.066 1.00 86.06 97 LYS A CA 1
ATOM 737 C C . LYS A 1 97 ? -22.612 23.236 10.702 1.00 86.06 97 LYS A C 1
ATOM 739 O O . LYS A 1 97 ? -21.643 23.941 10.436 1.00 86.06 97 LYS A O 1
ATOM 744 N N . ASP A 1 98 ? -22.572 22.183 11.504 1.00 89.62 98 ASP A N 1
ATOM 745 C CA . ASP A 1 98 ? -21.431 21.839 12.330 1.00 89.62 98 ASP A CA 1
ATOM 746 C C . ASP A 1 98 ? -20.686 20.636 11.759 1.00 89.62 98 ASP A C 1
ATOM 748 O O . ASP A 1 98 ? -21.258 19.776 11.082 1.00 89.62 98 ASP A O 1
ATOM 752 N N . TRP A 1 99 ? -19.393 20.598 12.036 1.00 90.12 99 TRP A N 1
ATOM 753 C CA . TRP A 1 99 ? -18.480 19.556 11.602 1.00 90.12 99 TRP A CA 1
ATOM 754 C C . TRP A 1 99 ? -17.670 19.098 12.798 1.00 90.12 99 TRP A C 1
ATOM 756 O O . TRP A 1 99 ? -17.177 19.933 13.560 1.00 90.12 99 TRP A O 1
ATOM 766 N N . TYR A 1 100 ? -17.510 17.790 12.945 1.00 90.94 100 TYR A N 1
ATOM 767 C CA . TYR A 1 100 ? -16.725 17.214 14.023 1.00 90.94 100 TYR A CA 1
ATOM 768 C C . TYR A 1 100 ? -15.747 16.182 13.484 1.00 90.94 100 TYR A C 1
ATOM 770 O O . TYR A 1 100 ? -16.093 15.417 12.591 1.00 90.94 100 TYR A O 1
ATOM 778 N N . TYR A 1 101 ? -14.539 16.161 14.031 1.00 91.31 101 TYR A N 1
ATOM 779 C CA . TYR A 1 101 ? -13.660 15.009 13.922 1.00 91.31 101 TYR A CA 1
ATOM 780 C C . TYR A 1 101 ? -13.979 14.059 15.061 1.00 91.31 101 TYR A C 1
ATOM 782 O O . TYR A 1 101 ? -14.131 14.515 16.194 1.00 91.31 101 TYR A O 1
ATOM 790 N N . LEU A 1 102 ? -14.098 12.780 14.756 1.00 93.81 102 LEU A N 1
ATOM 791 C CA . LEU A 1 102 ? -14.332 11.713 15.711 1.00 93.81 102 LEU A CA 1
ATOM 792 C C . LEU A 1 102 ? -13.135 10.776 15.647 1.00 93.81 102 LEU A C 1
ATOM 794 O O . LEU A 1 102 ? -12.783 10.359 14.547 1.00 93.81 102 LEU A O 1
ATOM 798 N N . GLN A 1 103 ? -12.573 10.431 16.798 1.00 93.56 103 GLN A N 1
ATOM 799 C CA . GLN A 1 103 ? -11.480 9.469 16.930 1.00 93.56 103 GLN A CA 1
ATOM 800 C C . GLN A 1 103 ? -11.855 8.435 17.981 1.00 93.56 103 GLN A C 1
ATOM 802 O O . GLN A 1 103 ? -12.265 8.801 19.087 1.00 93.56 103 GLN A O 1
ATOM 807 N N . ASN A 1 104 ? -11.738 7.163 17.608 1.00 94.75 104 ASN A N 1
ATOM 808 C CA . ASN A 1 104 ? -11.845 6.014 18.495 1.00 94.75 104 ASN A CA 1
ATOM 809 C C . ASN A 1 104 ? -10.492 5.310 18.569 1.00 94.75 104 ASN A C 1
ATOM 811 O O . ASN A 1 104 ? -10.001 4.833 17.547 1.00 94.75 104 ASN A O 1
ATOM 815 N N . GLU A 1 105 ? -9.894 5.239 19.746 1.00 93.62 105 GLU A N 1
ATOM 816 C CA . GLU A 1 105 ? -8.505 4.842 19.905 1.00 93.62 105 GLU A CA 1
ATOM 817 C C . GLU A 1 105 ? -8.330 3.752 20.963 1.00 93.62 105 GLU A C 1
ATOM 819 O O . GLU A 1 105 ? -8.819 3.845 22.091 1.00 93.62 105 GLU A O 1
ATOM 824 N N . LEU A 1 106 ? -7.549 2.737 20.599 1.00 94.88 106 LEU A N 1
ATOM 825 C CA . LEU A 1 106 ? -6.944 1.788 21.521 1.00 94.88 106 LEU A CA 1
ATOM 826 C C . LEU A 1 106 ? -5.494 2.209 21.765 1.00 94.88 106 LEU A C 1
ATOM 828 O O . LEU A 1 106 ? -4.626 1.966 20.924 1.00 94.88 106 LEU A O 1
ATOM 832 N N . ALA A 1 107 ? -5.235 2.816 22.919 1.00 94.06 107 ALA A N 1
ATOM 833 C CA . ALA A 1 107 ? -3.885 3.139 23.359 1.00 94.06 107 ALA A CA 1
ATOM 834 C C . ALA A 1 107 ? -3.237 1.898 23.985 1.00 94.06 107 ALA A C 1
ATOM 836 O O . ALA A 1 107 ? -3.855 1.210 24.801 1.00 94.06 107 ALA A O 1
ATOM 837 N N . LEU A 1 108 ? -1.990 1.624 23.615 1.00 94.81 108 LEU A N 1
ATOM 838 C CA . LEU A 1 108 ? -1.193 0.484 24.054 1.00 94.81 108 LEU A CA 1
ATOM 839 C C . LEU A 1 108 ? 0.063 0.990 24.759 1.00 94.81 108 LEU A C 1
ATOM 841 O O . LEU A 1 108 ? 0.772 1.846 24.237 1.00 94.81 108 LEU A O 1
ATOM 845 N N . SER A 1 109 ? 0.359 0.426 25.925 1.00 94.31 109 SER A N 1
ATOM 846 C CA . SER A 1 109 ? 1.612 0.615 26.647 1.00 94.31 109 SER A CA 1
ATOM 847 C C . SER A 1 109 ? 2.225 -0.751 26.925 1.00 94.31 109 SER A C 1
ATOM 849 O O . SER A 1 109 ? 1.679 -1.538 27.697 1.00 94.31 109 SER A O 1
ATOM 851 N N . GLU A 1 110 ? 3.358 -1.040 26.306 1.00 92.50 110 GLU A N 1
ATOM 852 C CA . GLU A 1 110 ? 4.108 -2.272 26.482 1.00 92.50 110 GLU A CA 1
ATOM 853 C C . GLU A 1 110 ? 4.510 -2.453 27.946 1.00 92.50 110 GLU A C 1
ATOM 855 O O . GLU A 1 110 ? 5.049 -1.551 28.592 1.00 92.50 110 GLU A O 1
ATOM 860 N N . ASN A 1 111 ? 4.187 -3.628 28.479 1.00 89.88 111 ASN A N 1
ATOM 861 C CA . ASN A 1 111 ? 4.593 -4.053 29.813 1.00 89.88 111 ASN A CA 1
ATOM 862 C C . ASN A 1 111 ? 5.802 -4.988 29.700 1.00 89.88 111 ASN A C 1
ATOM 864 O O . ASN A 1 111 ? 6.854 -4.763 30.295 1.00 89.88 111 ASN A O 1
ATOM 868 N N . THR A 1 112 ? 5.652 -6.022 28.875 1.00 88.88 112 THR A N 1
ATOM 869 C CA . THR A 1 112 ? 6.698 -6.972 28.488 1.00 88.88 112 THR A CA 1
ATOM 870 C C . THR A 1 112 ? 6.513 -7.321 27.020 1.00 88.88 112 THR A C 1
ATOM 872 O O . THR A 1 112 ? 5.410 -7.165 26.508 1.00 88.88 112 THR A O 1
ATOM 875 N N . GLN A 1 113 ? 7.539 -7.872 26.369 1.00 87.88 113 GLN A N 1
ATOM 876 C CA . GLN A 1 113 ? 7.471 -8.228 24.951 1.00 87.88 113 GLN A CA 1
ATOM 877 C C . GLN A 1 113 ? 6.208 -9.038 24.610 1.00 87.88 113 GLN A C 1
ATOM 879 O O . GLN A 1 113 ? 6.021 -10.156 25.097 1.00 87.88 113 GLN A O 1
ATOM 884 N N . GLY A 1 114 ? 5.342 -8.456 23.775 1.00 88.06 114 GLY A N 1
ATOM 885 C CA . GLY A 1 114 ? 4.081 -9.060 23.334 1.00 88.06 114 GLY A CA 1
ATOM 886 C C . GLY A 1 114 ? 2.901 -8.970 24.316 1.00 88.06 114 GLY A C 1
ATOM 887 O O . GLY A 1 114 ? 1.834 -9.512 24.011 1.00 88.06 114 GLY A O 1
ATOM 888 N N . GLU A 1 115 ? 3.052 -8.289 25.457 1.00 94.19 115 GLU A N 1
ATOM 889 C CA . GLU A 1 115 ? 1.984 -7.996 26.422 1.00 94.19 115 GLU A CA 1
ATOM 890 C C . GLU A 1 115 ? 1.878 -6.490 26.706 1.00 94.19 115 GLU A C 1
ATOM 892 O O . GLU A 1 115 ? 2.843 -5.832 27.102 1.00 94.19 115 GLU A O 1
ATOM 897 N N . PHE A 1 116 ? 0.669 -5.950 26.578 1.00 94.75 116 PHE A N 1
ATOM 898 C CA . PHE A 1 116 ? 0.402 -4.517 26.628 1.00 94.75 116 PHE A CA 1
ATOM 899 C C . PHE A 1 116 ? -0.678 -4.210 27.663 1.00 94.75 116 PHE A C 1
ATOM 901 O O . PHE A 1 116 ? -1.690 -4.906 27.748 1.00 94.75 116 PHE A O 1
ATOM 908 N N . ASN A 1 117 ? -0.483 -3.136 28.422 1.00 94.31 117 ASN A N 1
ATOM 909 C CA . ASN A 1 117 ? -1.572 -2.449 29.100 1.00 94.31 117 ASN A CA 1
ATOM 910 C C . ASN A 1 117 ? -2.299 -1.604 28.059 1.00 94.31 117 ASN A C 1
ATOM 912 O O . ASN A 1 117 ? -1.686 -0.746 27.426 1.00 94.31 117 ASN A O 1
ATOM 916 N N . ALA A 1 118 ? -3.589 -1.843 27.885 1.00 93.50 118 ALA A N 1
ATOM 917 C CA . ALA A 1 118 ? -4.409 -1.147 26.917 1.00 93.50 118 ALA A CA 1
ATOM 918 C C . ALA A 1 118 ? -5.489 -0.309 27.595 1.00 93.50 118 ALA A C 1
ATOM 920 O O . ALA A 1 118 ? -6.009 -0.688 28.645 1.00 93.50 118 ALA A O 1
ATOM 921 N N . SER A 1 119 ? -5.843 0.813 26.980 1.00 92.50 119 SER A N 1
ATOM 922 C CA . SER A 1 119 ? -6.950 1.675 27.401 1.00 92.50 119 SER A CA 1
ATOM 923 C C . SER A 1 119 ? -7.672 2.243 26.188 1.00 92.50 119 SER A C 1
ATOM 925 O O . SER A 1 119 ? -7.043 2.486 25.159 1.00 92.50 119 SER A O 1
ATOM 927 N N . PHE A 1 120 ? -8.971 2.497 26.331 1.00 91.19 120 PHE A N 1
ATOM 928 C CA . PHE A 1 120 ? -9.768 3.126 25.283 1.00 91.19 120 PHE A CA 1
ATOM 929 C C . PHE A 1 120 ? -9.844 4.628 25.482 1.00 91.19 120 PHE A C 1
ATOM 931 O O . PHE A 1 120 ? -10.037 5.128 26.598 1.00 91.19 120 PHE A O 1
ATOM 938 N N . LEU A 1 121 ? -9.736 5.336 24.373 1.00 90.06 121 LEU A N 1
ATOM 939 C CA . LEU A 1 121 ? -9.791 6.776 24.326 1.00 90.06 121 LEU A CA 1
ATOM 940 C C . LEU A 1 121 ? -10.671 7.189 23.159 1.00 90.06 121 LEU A C 1
ATOM 942 O O . LEU A 1 121 ? -10.520 6.702 22.045 1.00 90.06 121 LEU A O 1
ATOM 946 N N . VAL A 1 122 ? -11.591 8.108 23.415 1.00 90.62 122 VAL A N 1
ATOM 947 C CA . VAL A 1 122 ? -12.386 8.716 22.354 1.00 90.62 122 VAL A CA 1
ATOM 948 C C . VAL A 1 122 ? -12.217 10.218 22.414 1.00 90.62 122 VAL A C 1
ATOM 950 O O . VAL A 1 122 ? -12.180 10.830 23.490 1.00 90.62 122 VAL A O 1
ATOM 953 N N . SER A 1 123 ? -12.125 10.838 21.247 1.00 88.88 123 SER A N 1
ATOM 954 C CA . SER A 1 123 ? -12.058 12.288 21.165 1.00 88.88 123 SER A CA 1
ATOM 955 C C . SER A 1 123 ? -12.970 12.836 20.076 1.00 88.88 123 SER A C 1
ATOM 957 O O . SER A 1 123 ? -13.224 12.209 19.046 1.00 88.88 123 SER A O 1
ATOM 959 N N . VAL A 1 124 ? -13.527 14.013 20.357 1.00 89.62 124 VAL A N 1
ATOM 960 C CA . VAL A 1 124 ? -14.388 14.756 19.441 1.00 89.62 124 VAL A CA 1
ATOM 961 C C . VAL A 1 124 ? -13.822 16.160 19.295 1.00 89.62 124 VAL A C 1
ATOM 963 O O . VAL A 1 124 ? -13.731 16.911 20.271 1.00 89.62 124 VAL A O 1
ATOM 966 N N . TRP A 1 125 ? -13.458 16.551 18.075 1.00 86.62 125 TRP A N 1
ATOM 967 C CA . TRP A 1 125 ? -12.948 17.894 17.771 1.00 86.62 125 TRP A CA 1
ATOM 968 C C . TRP A 1 125 ? -13.976 18.680 16.988 1.00 86.62 125 TRP A C 1
ATOM 970 O O . TRP A 1 125 ? -14.535 18.178 16.022 1.00 86.62 125 TRP A O 1
ATOM 980 N N . ASN A 1 126 ? -14.231 19.928 17.371 1.00 86.38 126 ASN A N 1
ATOM 981 C CA . ASN A 1 126 ? -15.172 20.767 16.643 1.00 86.38 126 ASN A CA 1
ATOM 982 C C . ASN A 1 126 ? -14.463 21.470 15.474 1.00 86.38 126 ASN A C 1
ATOM 984 O O . ASN A 1 126 ? -13.738 22.446 15.673 1.00 86.38 126 ASN A O 1
ATOM 988 N N . LEU A 1 127 ? -14.723 20.996 14.256 1.00 84.06 127 LEU A N 1
ATOM 989 C CA . LEU A 1 127 ? -14.165 21.488 12.992 1.00 84.06 127 LEU A CA 1
ATOM 990 C C . LEU A 1 127 ? -15.023 22.578 12.321 1.00 84.06 127 LEU A C 1
ATOM 992 O O . LEU A 1 127 ? -14.726 23.008 11.204 1.00 84.06 127 LEU A O 1
ATOM 996 N N . SER A 1 128 ? -16.104 23.028 12.967 1.00 83.62 128 SER A N 1
ATOM 997 C CA . SER A 1 128 ? -17.070 23.976 12.381 1.00 83.62 128 SER A CA 1
ATOM 998 C C . SER A 1 128 ? -16.457 25.348 12.080 1.00 83.62 128 SER A C 1
ATOM 1000 O O . SER A 1 128 ? -16.956 26.097 11.239 1.00 83.62 128 SER A O 1
ATOM 1002 N N . SER A 1 129 ? -15.354 25.691 12.746 1.00 78.50 129 SER A N 1
ATOM 1003 C CA . SER A 1 129 ? -14.518 26.849 12.437 1.00 78.50 129 SER A CA 1
ATOM 1004 C C . SER A 1 129 ? -13.081 26.618 12.921 1.00 78.50 129 SER A C 1
ATOM 1006 O O . SER A 1 129 ? -12.821 25.730 13.722 1.00 78.50 129 SER A O 1
ATOM 1008 N N . LYS A 1 130 ? -12.128 27.469 12.522 1.00 69.38 130 LYS A N 1
ATOM 1009 C CA . LYS A 1 130 ? -10.734 27.396 13.016 1.00 69.38 130 LYS A CA 1
ATOM 1010 C C . LYS A 1 130 ? -10.561 27.688 14.518 1.00 69.38 130 LYS A C 1
ATOM 1012 O O . LYS A 1 130 ? -9.439 27.654 15.004 1.00 69.38 130 LYS A O 1
ATOM 1017 N N . ARG A 1 131 ? -11.620 28.115 15.217 1.00 72.88 131 ARG A N 1
ATOM 1018 C CA . ARG A 1 131 ? -11.602 28.487 16.644 1.00 72.88 131 ARG A CA 1
ATOM 1019 C C . ARG A 1 131 ? -12.884 28.055 17.356 1.00 72.88 131 ARG A C 1
ATOM 1021 O O . ARG A 1 131 ? -13.332 28.733 18.280 1.00 72.88 131 ARG A O 1
ATOM 1028 N N . SER A 1 132 ? -13.527 26.985 16.892 1.00 72.06 132 SER A N 1
ATOM 1029 C CA . SER A 1 132 ? -14.768 26.528 17.517 1.00 72.06 132 SER A CA 1
ATOM 1030 C C . SER A 1 132 ? -14.482 26.069 18.939 1.00 72.06 132 SER A C 1
ATOM 1032 O O . SER A 1 132 ? -13.543 25.310 19.176 1.00 72.06 132 SER A O 1
ATOM 1034 N N . THR A 1 133 ? -15.319 26.496 19.875 1.00 71.38 133 THR A N 1
ATOM 1035 C CA . THR A 1 133 ? -15.335 25.968 21.235 1.00 71.38 133 THR A CA 1
ATOM 1036 C C . THR A 1 133 ? -16.478 24.971 21.385 1.00 71.38 133 THR A C 1
ATOM 1038 O O . THR A 1 133 ? -17.495 25.043 20.687 1.00 71.38 133 THR A O 1
ATOM 1041 N N . PHE A 1 134 ? -16.313 24.010 22.290 1.00 72.31 134 PHE A N 1
ATOM 1042 C CA . PHE A 1 134 ? -17.421 23.164 22.714 1.00 72.31 134 PHE A CA 1
ATOM 1043 C C . PHE A 1 134 ? -18.348 23.988 23.610 1.00 72.31 134 PHE A C 1
ATOM 1045 O O . PHE A 1 134 ? -17.896 24.719 24.491 1.00 72.31 134 PHE A O 1
ATOM 1052 N N . SER A 1 135 ? -19.657 23.899 23.372 1.00 65.31 135 SER A N 1
ATOM 1053 C CA . SER A 1 135 ? -20.628 24.479 24.299 1.00 65.31 135 SER A CA 1
ATOM 1054 C C . SER A 1 135 ? -20.540 23.736 25.642 1.00 65.31 135 SER A C 1
ATOM 1056 O O . SER A 1 135 ? -20.382 22.521 25.633 1.00 65.31 135 SER A O 1
ATOM 1058 N N . PRO A 1 136 ? -20.736 24.389 26.798 1.00 57.94 136 PRO A N 1
ATOM 1059 C CA . PRO A 1 136 ? -20.838 23.701 28.092 1.00 57.94 136 PRO A CA 1
ATOM 1060 C C . PRO A 1 136 ? -21.998 22.691 28.188 1.00 57.94 136 PRO A C 1
ATOM 1062 O O . PRO A 1 136 ? -22.148 22.018 29.198 1.00 57.94 136 PRO A O 1
ATOM 1065 N N . GLN A 1 137 ? -22.860 22.611 27.168 1.00 56.19 137 GLN A N 1
ATOM 1066 C CA . GLN A 1 137 ? -24.023 21.721 27.117 1.00 56.19 137 GLN A CA 1
ATOM 1067 C C . GLN A 1 137 ? -23.688 20.258 26.785 1.00 56.19 137 GLN A C 1
ATOM 1069 O O . GLN A 1 137 ? -24.608 19.454 26.657 1.00 56.19 137 GLN A O 1
ATOM 1074 N N . PHE A 1 138 ? -22.410 19.906 26.630 1.00 64.19 138 PHE A N 1
ATOM 1075 C CA . PHE A 1 138 ? -21.988 18.511 26.547 1.00 64.19 138 PHE A CA 1
ATOM 1076 C C . PHE A 1 138 ? -22.132 17.898 27.938 1.00 64.19 138 PHE A C 1
ATOM 1078 O O . PHE A 1 138 ? -21.397 18.233 28.859 1.00 64.19 138 PHE A O 1
ATOM 1085 N N . SER A 1 139 ? -23.160 17.073 28.103 1.00 52.94 139 SER A N 1
ATOM 1086 C CA . SER A 1 139 ? -23.658 16.635 29.406 1.00 52.94 139 SER A CA 1
ATOM 1087 C C . SER A 1 139 ? -22.937 15.417 29.979 1.00 52.94 139 SER A C 1
ATOM 1089 O O . SER A 1 139 ? -23.483 14.793 30.881 1.00 52.94 139 SER A O 1
ATOM 1091 N N . GLU A 1 140 ? -21.758 15.057 29.469 1.00 66.50 140 GLU A N 1
ATOM 1092 C CA . GLU A 1 140 ? -21.014 13.905 29.976 1.00 66.50 140 GLU A CA 1
ATOM 1093 C C . GLU A 1 140 ? -20.104 14.317 31.141 1.00 66.50 140 GLU A C 1
ATOM 1095 O O . GLU A 1 140 ? -19.106 15.003 30.912 1.00 66.50 140 GLU A O 1
ATOM 1100 N N . PRO A 1 141 ? -20.405 13.917 32.397 1.00 61.38 141 PRO A N 1
ATOM 1101 C CA . PRO A 1 141 ? -19.662 14.363 33.583 1.00 61.38 141 PRO A CA 1
ATOM 1102 C C . PRO A 1 141 ? -18.200 13.910 33.605 1.00 61.38 141 PRO A C 1
ATOM 1104 O O . PRO A 1 141 ? -17.411 14.377 34.421 1.00 61.38 141 PRO A O 1
ATOM 1107 N N . SER A 1 142 ? -17.867 12.949 32.750 1.00 70.94 142 SER A N 1
ATOM 1108 C CA . SER A 1 142 ? -16.591 12.251 32.708 1.00 70.94 142 SER A CA 1
ATOM 1109 C C . SER A 1 142 ? -15.687 12.712 31.558 1.00 70.94 142 SER A C 1
ATOM 1111 O O . SER A 1 142 ? -14.514 12.346 31.512 1.00 70.94 142 SER A O 1
ATOM 1113 N N . ALA A 1 143 ? -16.204 13.544 30.649 1.00 73.19 143 ALA A N 1
ATOM 1114 C CA . ALA A 1 143 ? -15.425 14.119 29.565 1.00 73.19 143 ALA A CA 1
ATOM 1115 C C . ALA A 1 143 ? -14.654 15.358 30.043 1.00 73.19 143 ALA A C 1
ATOM 1117 O O . ALA A 1 143 ? -15.173 16.203 30.776 1.00 73.19 143 ALA A O 1
ATOM 1118 N N . THR A 1 144 ? -13.412 15.499 29.589 1.00 79.06 144 THR A N 1
ATOM 1119 C CA . THR A 1 144 ? -12.604 16.699 29.819 1.00 79.06 144 THR A CA 1
ATOM 1120 C C . THR A 1 144 ? -12.579 17.544 28.550 1.00 79.06 144 THR A C 1
ATOM 1122 O O . THR A 1 144 ? -12.342 17.052 27.449 1.00 79.06 144 THR A O 1
ATOM 1125 N N . ILE A 1 145 ? -12.859 18.841 28.687 1.00 76.38 145 ILE A N 1
ATOM 1126 C CA . ILE A 1 145 ? -12.698 19.791 27.583 1.00 76.38 145 ILE A CA 1
ATOM 1127 C C . ILE A 1 145 ? -11.272 20.327 27.649 1.00 76.38 145 ILE A C 1
ATOM 1129 O O . ILE A 1 145 ? -10.911 21.047 28.581 1.00 76.38 145 ILE A O 1
ATOM 1133 N N . VAL A 1 146 ? -10.473 20.002 26.640 1.00 76.75 146 VAL A N 1
ATOM 1134 C CA . VAL A 1 146 ? -9.101 20.480 26.481 1.00 76.75 146 VAL A CA 1
ATOM 1135 C C . VAL A 1 146 ? -9.104 21.651 25.501 1.00 76.75 146 VAL A C 1
ATOM 1137 O O . VAL A 1 146 ? -9.655 21.575 24.402 1.00 76.75 146 VAL A O 1
ATOM 1140 N N . SER A 1 147 ? -8.507 22.773 25.897 1.00 70.69 147 SER A N 1
ATOM 1141 C CA . SER A 1 147 ? -8.299 23.902 24.982 1.00 70.69 147 SER A CA 1
ATOM 1142 C C . SER A 1 147 ? -7.061 23.649 24.130 1.00 70.69 147 SER A C 1
ATOM 1144 O O . SER A 1 147 ? -6.002 23.343 24.672 1.00 70.69 147 SER A O 1
ATOM 1146 N N . THR A 1 148 ? -7.172 23.818 22.815 1.00 65.88 148 THR A N 1
ATOM 1147 C CA . THR A 1 148 ? -6.045 23.732 21.879 1.00 65.88 148 THR A CA 1
ATOM 1148 C C . THR A 1 148 ? -5.828 25.086 21.197 1.00 65.88 148 THR A C 1
ATOM 1150 O O . THR A 1 148 ? -6.737 25.921 21.160 1.00 65.88 148 THR A O 1
ATOM 1153 N N . PRO A 1 149 ? -4.647 25.351 20.609 1.00 58.44 149 PRO A N 1
ATOM 1154 C CA . PRO A 1 149 ? -4.407 26.594 19.867 1.00 58.44 149 PRO A CA 1
ATOM 1155 C C . PRO A 1 149 ? -5.402 26.843 18.716 1.00 58.44 149 PRO A C 1
ATOM 1157 O O . PRO A 1 149 ? -5.591 27.987 18.300 1.00 58.44 149 PRO A O 1
ATOM 1160 N N . ASN A 1 150 ? -6.055 25.781 18.227 1.00 59.62 150 ASN A N 1
ATOM 1161 C CA . ASN A 1 150 ? -6.976 25.794 17.091 1.00 59.62 150 ASN A CA 1
ATOM 1162 C C . ASN A 1 150 ? -8.449 25.550 17.491 1.00 59.62 150 ASN A C 1
ATOM 1164 O O . ASN A 1 150 ? -9.281 25.289 16.624 1.00 59.62 150 ASN A O 1
ATOM 1168 N N . GLY A 1 151 ? -8.799 25.640 18.781 1.00 64.38 151 GLY A N 1
ATOM 1169 C CA . GLY A 1 151 ? -10.181 25.494 19.252 1.00 64.38 151 GLY A CA 1
ATOM 1170 C C . GLY A 1 151 ? -10.299 24.774 20.593 1.00 64.38 151 GLY A C 1
ATOM 1171 O O . GLY A 1 151 ? -9.434 24.873 21.459 1.00 64.38 151 GLY A O 1
ATOM 1172 N N . SER A 1 152 ? -11.400 24.057 20.786 1.00 61.31 152 SER A N 1
ATOM 1173 C CA . SER A 1 152 ? -11.576 23.144 21.917 1.00 61.31 152 SER A CA 1
ATOM 1174 C C . SER A 1 152 ? -11.748 21.717 21.418 1.00 61.31 152 SER A C 1
ATOM 1176 O O . SER A 1 152 ? -12.332 21.483 20.359 1.00 61.31 152 SER A O 1
ATOM 1178 N N . VAL A 1 153 ? -11.271 20.778 22.219 1.00 68.31 153 VAL A N 1
ATOM 1179 C CA . VAL A 1 153 ? -11.320 19.338 21.996 1.00 68.31 153 VAL A CA 1
ATOM 1180 C C . VAL A 1 153 ? -12.038 18.713 23.186 1.00 68.31 153 VAL A C 1
ATOM 1182 O O . VAL A 1 153 ? -11.711 19.020 24.331 1.00 68.31 153 VAL A O 1
ATOM 1185 N N . LEU A 1 154 ? -13.034 17.870 22.932 1.00 70.50 154 LEU A N 1
ATOM 1186 C CA . LEU A 1 154 ? -13.647 17.046 23.966 1.00 70.50 154 LEU A CA 1
ATOM 1187 C C . LEU A 1 154 ? -12.907 15.707 23.995 1.00 70.50 154 LEU A C 1
ATOM 1189 O O . LEU A 1 154 ? -12.925 14.985 22.999 1.00 70.50 154 LEU A O 1
ATOM 1193 N N . VAL A 1 155 ? -12.255 15.394 25.112 1.00 72.56 155 VAL A N 1
ATOM 1194 C CA . VAL A 1 155 ? -11.548 14.125 25.321 1.00 72.56 155 VAL A CA 1
ATOM 1195 C C . VAL A 1 155 ? -12.272 13.324 26.387 1.00 72.56 155 VAL A C 1
ATOM 1197 O O . VAL A 1 155 ? -12.510 13.823 27.492 1.00 72.56 155 VAL A O 1
ATOM 1200 N N . TYR A 1 156 ? -12.572 12.069 26.083 1.00 72.31 156 TYR A N 1
ATOM 1201 C CA . TYR A 1 156 ? -13.014 11.102 27.073 1.00 72.31 156 TYR A CA 1
ATOM 1202 C C . TYR A 1 156 ? -12.060 9.913 27.097 1.00 72.31 156 TYR A C 1
ATOM 1204 O O . TYR A 1 156 ? -11.913 9.205 26.105 1.00 72.31 156 TYR A O 1
ATOM 1212 N N . ALA A 1 157 ? -11.433 9.697 28.251 1.00 68.81 157 ALA A N 1
ATOM 1213 C CA . ALA A 1 157 ? -10.531 8.581 28.486 1.00 68.81 157 ALA A CA 1
ATOM 1214 C C . ALA A 1 157 ? -11.202 7.566 29.410 1.00 68.81 157 ALA A C 1
ATOM 1216 O O . ALA A 1 157 ? -11.494 7.868 30.575 1.00 68.81 157 ALA A O 1
ATOM 1217 N N . LEU A 1 158 ? -11.413 6.348 28.913 1.00 67.75 158 LEU A N 1
ATOM 1218 C CA . LEU A 1 158 ? -11.782 5.229 29.765 1.00 67.75 158 LEU A CA 1
ATOM 1219 C C . LEU A 1 158 ? -10.504 4.695 30.424 1.00 67.75 158 LEU A C 1
ATOM 1221 O O . LEU A 1 158 ? -9.826 3.808 29.912 1.00 67.75 158 LEU A O 1
ATOM 1225 N N . ASN A 1 159 ? -10.175 5.247 31.591 1.00 65.31 159 ASN A N 1
ATOM 1226 C CA . ASN A 1 159 ? -8.932 4.970 32.320 1.00 65.31 159 ASN A CA 1
ATOM 1227 C C . ASN A 1 159 ? -8.905 3.614 33.055 1.00 65.31 159 ASN A C 1
ATOM 1229 O O . ASN A 1 159 ? -8.242 3.502 34.086 1.00 65.31 159 ASN A O 1
ATOM 1233 N N . VAL A 1 160 ? -9.631 2.591 32.594 1.00 75.56 160 VAL A N 1
ATOM 1234 C CA . VAL A 1 160 ? -9.530 1.244 33.181 1.00 75.56 160 VAL A CA 1
ATOM 1235 C C . VAL A 1 160 ? -8.584 0.419 32.311 1.00 75.56 160 VAL A C 1
ATOM 1237 O O . VAL A 1 160 ? -9.040 -0.155 31.323 1.00 75.56 160 VAL A O 1
ATOM 1240 N N . PRO A 1 161 ? -7.274 0.377 32.628 1.00 82.12 161 PRO A N 1
ATOM 1241 C CA . PRO A 1 161 ? -6.334 -0.399 31.844 1.00 82.12 161 PRO A CA 1
ATOM 1242 C C . PRO A 1 161 ? -6.655 -1.889 31.955 1.00 82.12 161 PRO A C 1
ATOM 1244 O O . PRO A 1 161 ? -6.994 -2.391 33.031 1.00 82.12 161 PRO A O 1
ATOM 1247 N N . PHE A 1 162 ? -6.511 -2.606 30.850 1.00 90.38 162 PHE A N 1
ATOM 1248 C CA . PHE A 1 162 ? -6.640 -4.059 30.795 1.00 90.38 162 PHE A CA 1
ATOM 1249 C C . PHE A 1 162 ? -5.496 -4.649 29.969 1.00 90.38 162 PHE A C 1
ATOM 1251 O O . PHE A 1 162 ? -4.831 -3.948 29.214 1.00 90.38 162 PHE A O 1
ATOM 1258 N N . LEU A 1 163 ? -5.230 -5.941 30.144 1.00 93.12 163 LEU A N 1
ATOM 1259 C CA . LEU A 1 163 ? -4.123 -6.605 29.461 1.00 93.12 163 LEU A CA 1
ATOM 1260 C C . LEU A 1 163 ? -4.538 -7.108 28.077 1.00 93.12 163 LEU A C 1
ATOM 1262 O O . LEU A 1 163 ? -5.615 -7.691 27.911 1.00 93.12 163 LEU A O 1
ATOM 1266 N N . VAL A 1 164 ? -3.637 -6.917 27.115 1.00 94.06 164 VAL A N 1
ATOM 1267 C CA . VAL A 1 164 ? -3.739 -7.397 25.733 1.00 94.06 164 VAL A CA 1
ATOM 1268 C C . VAL A 1 164 ? -2.470 -8.152 25.367 1.00 94.06 164 VAL A C 1
ATOM 1270 O O . VAL A 1 164 ? -1.373 -7.714 25.710 1.00 94.06 164 VAL A O 1
ATOM 1273 N N . ARG A 1 165 ? -2.601 -9.281 24.664 1.00 95.56 165 ARG A N 1
ATOM 1274 C CA . ARG A 1 165 ? -1.457 -10.063 24.168 1.00 95.56 165 ARG A CA 1
ATOM 1275 C C . ARG A 1 165 ? -1.547 -10.305 22.671 1.00 95.56 165 ARG A C 1
ATOM 1277 O O . ARG A 1 165 ? -2.637 -10.554 22.159 1.00 95.56 165 ARG A O 1
ATOM 1284 N N . VAL A 1 166 ? -0.409 -10.280 21.979 1.00 94.38 166 VAL A N 1
ATOM 1285 C CA . VAL A 1 166 ? -0.355 -10.719 20.576 1.00 94.38 166 VAL A CA 1
ATOM 1286 C C . VAL A 1 166 ? -0.417 -12.254 20.476 1.00 94.38 166 VAL A C 1
ATOM 1288 O O . VAL A 1 166 ? 0.188 -12.943 21.299 1.00 94.38 166 VAL A O 1
ATOM 1291 N N . PRO A 1 167 ? -1.122 -12.814 19.475 1.00 95.44 167 PRO A N 1
ATOM 1292 C CA . PRO A 1 167 ? -1.927 -12.102 18.487 1.00 95.44 167 PRO A CA 1
ATOM 1293 C C . PRO A 1 167 ? -3.304 -11.684 19.038 1.00 95.44 167 PRO A C 1
ATOM 1295 O O . PRO A 1 167 ? -3.944 -12.431 19.786 1.00 95.44 167 PRO A O 1
ATOM 1298 N N . PHE A 1 168 ? -3.797 -10.527 18.594 1.00 96.56 168 PHE A N 1
ATOM 1299 C CA . PHE A 1 168 ? -5.147 -10.037 18.899 1.00 96.56 168 PHE A CA 1
ATOM 1300 C C . PHE A 1 168 ? -5.819 -9.436 17.660 1.00 96.56 168 PHE A C 1
ATOM 1302 O O . PHE A 1 168 ? -5.167 -9.106 16.671 1.00 96.56 168 PHE A O 1
ATOM 1309 N N . SER A 1 169 ? -7.143 -9.312 17.699 1.00 97.25 169 SER A N 1
ATOM 1310 C CA . SER A 1 169 ? -7.935 -8.571 16.718 1.00 97.25 169 SER A CA 1
ATOM 1311 C C . SER A 1 169 ? -8.750 -7.495 17.414 1.00 97.25 169 SER A C 1
ATOM 1313 O O . SER A 1 169 ? -9.358 -7.758 18.448 1.00 97.25 169 SER A O 1
ATOM 1315 N N . PHE A 1 170 ? -8.759 -6.300 16.843 1.00 97.38 170 PHE A N 1
ATOM 1316 C CA . PHE A 1 170 ? -9.490 -5.148 17.343 1.00 97.38 170 PHE A CA 1
ATOM 1317 C C . PHE A 1 170 ? -10.432 -4.640 16.251 1.00 97.38 170 PHE A C 1
ATOM 1319 O O . PHE A 1 170 ? -10.048 -4.512 15.089 1.00 97.38 170 PHE A O 1
ATOM 1326 N N . GLU A 1 171 ? -11.679 -4.386 16.623 1.00 97.88 171 GLU A N 1
ATOM 1327 C CA . GLU A 1 171 ? -12.720 -3.888 15.736 1.00 97.88 171 GLU A CA 1
ATOM 1328 C C . GLU A 1 171 ? -13.365 -2.640 16.354 1.00 97.88 171 GLU A C 1
ATOM 1330 O O . GLU A 1 171 ? -14.373 -2.754 17.058 1.00 97.88 171 GLU A O 1
ATOM 1335 N N . PRO A 1 172 ? -12.767 -1.448 16.161 1.00 97.56 172 PRO A N 1
ATOM 1336 C CA . PRO A 1 172 ? -13.420 -0.198 16.505 1.00 97.56 172 PRO A CA 1
ATOM 1337 C C . PRO A 1 172 ? -14.495 0.133 15.470 1.00 97.56 172 PRO A C 1
ATOM 1339 O O . PRO A 1 172 ? -14.340 -0.083 14.261 1.00 97.56 172 PRO A O 1
ATOM 1342 N N . MET A 1 173 ? -15.578 0.731 15.943 1.00 98.19 173 MET A N 1
ATOM 1343 C CA . MET A 1 173 ? -16.694 1.178 15.127 1.00 98.19 173 MET A CA 1
ATOM 1344 C C . MET A 1 173 ? -17.202 2.529 15.619 1.00 98.19 173 MET A C 1
ATOM 1346 O O . MET A 1 173 ? -17.417 2.742 16.808 1.00 98.19 173 MET A O 1
ATOM 1350 N N . ILE A 1 174 ? -17.448 3.430 14.671 1.00 98.25 174 ILE A N 1
ATOM 1351 C CA . ILE A 1 174 ? -18.162 4.683 14.908 1.00 98.25 174 ILE A CA 1
ATOM 1352 C C . ILE A 1 174 ? -19.532 4.553 14.254 1.00 98.25 174 ILE A C 1
ATOM 1354 O O . ILE A 1 174 ? -19.640 4.232 13.065 1.00 98.25 174 ILE A O 1
ATOM 1358 N N . PHE A 1 175 ? -20.590 4.806 15.015 1.00 96.88 175 PHE A N 1
ATOM 1359 C CA . PHE A 1 175 ? -21.968 4.745 14.533 1.00 96.88 175 PHE A CA 1
ATOM 1360 C C . PHE A 1 175 ? -22.773 5.948 15.001 1.00 96.88 175 PHE A C 1
ATOM 1362 O O . PHE A 1 175 ? -22.643 6.388 16.135 1.00 96.88 175 PHE A O 1
ATOM 1369 N N . VAL A 1 176 ? -23.609 6.499 14.126 1.00 97.38 176 VAL A N 1
ATOM 1370 C CA . VAL A 1 176 ? -24.350 7.729 14.398 1.00 97.38 176 VAL A CA 1
ATOM 1371 C C . VAL A 1 176 ? -25.839 7.523 14.173 1.00 97.38 176 VAL A C 1
ATOM 1373 O O . VAL A 1 176 ? -26.274 7.117 13.094 1.00 97.38 176 VAL A O 1
ATOM 1376 N N . VAL A 1 177 ? -26.623 7.871 15.191 1.00 96.56 177 VAL A N 1
ATOM 1377 C CA . VAL A 1 177 ? -28.086 7.817 15.187 1.00 96.56 177 VAL A CA 1
ATOM 1378 C C . VAL A 1 177 ? -28.635 9.226 15.347 1.00 96.56 177 VAL A C 1
ATOM 1380 O O . VAL A 1 177 ? -28.233 9.949 16.251 1.00 96.56 177 VAL A O 1
ATOM 1383 N N . ALA A 1 178 ? -29.583 9.623 14.500 1.00 94.50 178 ALA A N 1
ATOM 1384 C CA . ALA A 1 178 ? -30.295 10.891 14.634 1.00 94.50 178 ALA A CA 1
ATOM 1385 C C . ALA A 1 178 ? -31.757 10.634 15.028 1.00 94.50 178 ALA A C 1
ATOM 1387 O O . ALA A 1 178 ? -32.523 10.077 14.243 1.00 94.50 178 ALA A O 1
ATOM 1388 N N . ASN A 1 179 ? -32.145 11.073 16.226 1.00 92.62 179 ASN A N 1
ATOM 1389 C CA . ASN A 1 179 ? -33.480 10.909 16.800 1.00 92.62 179 ASN A CA 1
ATOM 1390 C C . ASN A 1 179 ? -34.027 12.266 17.261 1.00 92.62 179 ASN A C 1
ATOM 1392 O O . ASN A 1 179 ? -33.503 12.856 18.195 1.00 92.62 179 ASN A O 1
ATOM 1396 N N . GLN A 1 180 ? -35.093 12.758 16.619 1.00 87.50 180 GLN A N 1
ATOM 1397 C CA . GLN A 1 180 ? -35.918 13.908 17.050 1.00 87.50 180 GLN A CA 1
ATOM 1398 C C . GLN A 1 180 ? -35.178 15.035 17.814 1.00 87.50 180 GLN A C 1
ATOM 1400 O O . GLN A 1 180 ? -35.535 15.388 18.934 1.00 87.50 180 GLN A O 1
ATOM 1405 N N . GLY A 1 181 ? -34.163 15.641 17.188 1.00 90.06 181 GLY A N 1
ATOM 1406 C CA . GLY A 1 181 ? -33.436 16.788 17.755 1.00 90.06 181 GLY A CA 1
ATOM 1407 C C . GLY A 1 181 ? -32.203 16.429 18.594 1.00 90.06 181 GLY A C 1
ATOM 1408 O O . GLY A 1 181 ? -31.491 17.335 19.037 1.00 90.06 181 GLY A O 1
ATOM 1409 N N . GLN A 1 182 ? -31.913 15.140 18.745 1.00 92.44 182 GLN A N 1
ATOM 1410 C CA . GLN A 1 182 ? -30.688 14.599 19.315 1.00 92.44 182 GLN A CA 1
ATOM 1411 C C . GLN A 1 182 ? -29.951 13.735 18.284 1.00 92.44 182 GLN A C 1
ATOM 1413 O O . GLN A 1 182 ? -30.553 12.986 17.515 1.00 92.44 182 GLN A O 1
ATOM 1418 N N . ILE A 1 183 ? -28.629 13.831 18.286 1.00 93.44 183 ILE A N 1
ATOM 1419 C CA . ILE A 1 183 ? -27.726 12.947 17.557 1.00 93.44 183 ILE A CA 1
ATOM 1420 C C . ILE A 1 183 ? -26.911 12.197 18.601 1.00 93.44 183 ILE A C 1
ATOM 1422 O O . ILE A 1 183 ? -26.273 12.833 19.434 1.00 93.44 183 ILE A O 1
ATOM 1426 N N . THR A 1 184 ? -26.918 10.872 18.550 1.00 94.56 184 THR A N 1
ATOM 1427 C CA . THR A 1 184 ? -26.088 10.016 19.399 1.00 94.56 184 THR A CA 1
ATOM 1428 C C . THR A 1 184 ? -24.972 9.423 18.555 1.00 94.56 184 THR A C 1
ATOM 1430 O O . THR A 1 184 ? -25.228 8.835 17.504 1.00 94.56 184 THR A O 1
ATOM 1433 N N . ILE A 1 185 ? -23.738 9.598 19.008 1.00 95.25 185 ILE A N 1
ATOM 1434 C CA . ILE A 1 185 ? -22.536 9.001 18.435 1.00 95.25 185 ILE A CA 1
ATOM 1435 C C . ILE A 1 185 ? -22.137 7.857 19.354 1.00 95.25 185 ILE A C 1
ATOM 1437 O O . ILE A 1 185 ? -21.924 8.080 20.542 1.00 95.25 185 ILE A O 1
ATOM 1441 N N . HIS A 1 186 ? -22.039 6.663 18.798 1.00 95.94 186 HIS A N 1
ATOM 1442 C CA . HIS A 1 186 ? -21.558 5.468 19.462 1.00 95.94 186 HIS A CA 1
ATOM 1443 C C . HIS A 1 186 ? -20.127 5.178 19.024 1.00 95.94 186 HIS A C 1
ATOM 1445 O O . HIS A 1 186 ? -19.832 5.175 17.824 1.00 95.94 186 HIS A O 1
ATOM 1451 N N . PHE A 1 187 ? -19.284 4.899 20.005 1.00 96.00 187 PHE A N 1
ATOM 1452 C CA . PHE A 1 187 ? -17.936 4.378 19.861 1.00 96.00 187 PHE A CA 1
ATOM 1453 C C . PHE A 1 187 ? -17.964 2.956 20.409 1.00 96.00 187 PHE A C 1
ATOM 1455 O O . PHE A 1 187 ? -18.002 2.743 21.621 1.00 96.00 187 PHE A O 1
ATOM 1462 N N . TYR A 1 188 ? -18.065 2.002 19.491 1.00 95.50 188 TYR A N 1
ATOM 1463 C CA . TYR A 1 188 ? -18.081 0.583 19.798 1.00 95.50 188 TYR A CA 1
ATOM 1464 C C . TYR A 1 188 ? -16.674 0.026 19.662 1.00 95.50 188 TYR A C 1
ATOM 1466 O O . TYR A 1 188 ? -16.025 0.241 18.641 1.00 95.50 188 TYR A O 1
ATOM 1474 N N . ASP A 1 189 ? -16.252 -0.745 20.653 1.00 95.19 189 ASP A N 1
ATOM 1475 C CA . ASP A 1 189 ? -14.964 -1.421 20.655 1.00 95.19 189 ASP A CA 1
ATOM 1476 C C . ASP A 1 189 ? -15.176 -2.901 20.910 1.00 95.19 189 ASP A C 1
ATOM 1478 O O . ASP A 1 189 ? -15.762 -3.290 21.925 1.00 95.19 189 ASP A O 1
ATOM 1482 N N . TYR A 1 190 ? -14.668 -3.732 20.008 1.00 96.06 190 TYR A N 1
ATOM 1483 C CA . TYR A 1 190 ? -14.605 -5.170 20.212 1.00 96.06 190 TYR A CA 1
ATOM 1484 C C . TYR A 1 190 ? -13.165 -5.652 20.085 1.00 96.06 190 TYR A C 1
ATOM 1486 O O . TYR A 1 190 ? -12.537 -5.509 19.037 1.00 96.06 190 TYR A O 1
ATOM 1494 N N . LEU A 1 191 ? -12.631 -6.235 21.157 1.00 96.00 191 LEU A N 1
ATOM 1495 C CA . LEU A 1 191 ? -11.281 -6.788 21.177 1.00 96.00 191 LEU A CA 1
ATOM 1496 C C . LEU A 1 191 ? -11.333 -8.292 21.437 1.00 96.00 191 LEU A C 1
ATOM 1498 O O . LEU A 1 191 ? -11.811 -8.748 22.478 1.00 96.00 191 LEU A O 1
ATOM 1502 N N . LEU A 1 192 ? -10.774 -9.056 20.505 1.00 95.06 192 LEU A N 1
ATOM 1503 C CA . LEU A 1 192 ? -10.615 -10.499 20.587 1.00 95.06 192 LEU A CA 1
ATOM 1504 C C . LEU A 1 192 ? -9.136 -10.851 20.751 1.00 95.06 192 LEU A C 1
ATOM 1506 O O . LEU A 1 192 ? -8.301 -10.458 19.944 1.00 95.06 192 LEU A O 1
ATOM 1510 N N . GLN A 1 193 ? -8.813 -11.651 21.758 1.00 90.75 193 GLN A N 1
ATOM 1511 C CA . GLN A 1 193 ? -7.443 -12.074 22.043 1.00 90.75 193 GLN A CA 1
ATOM 1512 C C . GLN A 1 193 ? -7.403 -13.550 22.426 1.00 90.75 193 GLN A C 1
ATOM 1514 O O . GLN A 1 193 ? -8.383 -14.110 22.926 1.00 90.75 193 GLN A O 1
ATOM 1519 N N . GLN A 1 194 ? -6.269 -14.200 22.177 1.00 83.44 194 GLN A N 1
ATOM 1520 C CA . GLN A 1 194 ? -6.099 -15.594 22.571 1.00 83.44 194 GLN A CA 1
ATOM 1521 C C . GLN A 1 194 ? -6.035 -15.699 24.101 1.00 83.44 194 GLN A C 1
ATOM 1523 O O . GLN A 1 194 ? -5.335 -14.935 24.754 1.00 83.44 194 GLN A O 1
ATOM 1528 N N . HIS A 1 195 ? -6.754 -16.671 24.669 1.00 82.19 195 HIS A N 1
ATOM 1529 C CA . HIS A 1 195 ? -6.745 -17.014 26.101 1.00 82.19 195 HIS A CA 1
ATOM 1530 C C . HIS A 1 195 ? -7.400 -16.025 27.082 1.00 82.19 195 HIS A C 1
ATOM 1532 O O . HIS A 1 195 ? -7.430 -16.324 28.275 1.00 82.19 195 HIS A O 1
ATOM 1538 N N . PHE A 1 196 ? -7.998 -14.926 26.616 1.00 83.00 196 PHE A N 1
ATOM 1539 C CA . PHE A 1 196 ? -8.820 -14.048 27.458 1.00 83.00 196 PHE A CA 1
ATOM 1540 C C . PHE A 1 196 ? -10.236 -13.914 26.899 1.00 83.00 196 PHE A C 1
ATOM 1542 O O . PHE A 1 196 ? -10.488 -14.165 25.720 1.00 83.00 196 PHE A O 1
ATOM 1549 N N . SER A 1 197 ? -11.173 -13.512 27.759 1.00 87.25 197 SER A N 1
ATOM 1550 C CA . SER A 1 197 ? -12.522 -13.158 27.324 1.00 87.25 197 SER A CA 1
ATOM 1551 C C . SER A 1 197 ? -12.470 -11.974 26.352 1.00 87.25 197 SER A C 1
ATOM 1553 O O . SER A 1 197 ? -11.675 -11.055 26.578 1.00 87.25 197 SER A O 1
ATOM 1555 N N . PRO A 1 198 ? -13.319 -11.957 25.309 1.00 89.50 198 PRO A N 1
ATOM 1556 C CA . PRO A 1 198 ? -13.481 -10.776 24.477 1.00 89.50 198 PRO A CA 1
ATOM 1557 C C . PRO A 1 198 ? -13.841 -9.564 25.337 1.00 89.50 198 PRO A C 1
ATOM 1559 O O . PRO A 1 198 ? -14.635 -9.680 26.276 1.00 89.50 198 PRO A O 1
ATOM 1562 N N . PHE A 1 199 ? -13.260 -8.415 25.015 1.00 90.00 199 PHE A N 1
ATOM 1563 C CA . PHE A 1 199 ? -13.623 -7.149 25.635 1.00 90.00 199 PHE A CA 1
ATOM 1564 C C . PHE A 1 199 ? -14.599 -6.403 24.724 1.00 90.00 199 PHE A C 1
ATOM 1566 O O . PHE A 1 199 ? -14.428 -6.395 23.504 1.00 90.00 199 PHE A O 1
ATOM 1573 N N . PHE A 1 200 ? -15.617 -5.789 25.326 1.00 91.31 200 PHE A N 1
ATOM 1574 C CA . PHE A 1 200 ? -16.621 -4.998 24.627 1.00 91.31 200 PHE A CA 1
ATOM 1575 C C . PHE A 1 200 ? -16.869 -3.682 25.361 1.00 91.31 200 PHE A C 1
ATOM 1577 O O . PHE A 1 200 ? -17.066 -3.686 26.580 1.00 91.31 200 PHE A O 1
ATOM 1584 N N . ASN A 1 201 ? -16.913 -2.585 24.612 1.00 91.19 201 ASN A N 1
ATOM 1585 C CA . ASN A 1 201 ? -17.291 -1.266 25.106 1.00 91.19 201 ASN A CA 1
ATOM 1586 C C . ASN A 1 201 ? -18.228 -0.567 24.107 1.00 91.19 201 ASN A C 1
ATOM 1588 O O . ASN A 1 201 ? -18.089 -0.730 22.898 1.00 91.19 201 ASN A O 1
ATOM 1592 N N . ASP A 1 202 ? -19.198 0.179 24.634 1.00 92.75 202 ASP A N 1
ATOM 1593 C CA . ASP A 1 202 ? -20.095 1.067 23.884 1.00 92.75 202 ASP A CA 1
ATOM 1594 C C . ASP A 1 202 ? -20.133 2.396 24.624 1.00 92.75 202 ASP A C 1
ATOM 1596 O O . ASP A 1 202 ? -20.794 2.525 25.661 1.00 92.75 202 ASP A O 1
ATOM 1600 N N . TYR A 1 203 ? -19.392 3.370 24.110 1.00 90.56 203 TYR A N 1
ATOM 1601 C CA . TYR A 1 203 ? -19.412 4.719 24.642 1.00 90.56 203 TYR A CA 1
ATOM 1602 C C . TYR A 1 203 ? -20.279 5.632 23.780 1.00 90.56 203 TYR A C 1
ATOM 1604 O O . TYR A 1 203 ? -20.197 5.615 22.553 1.00 90.56 203 TYR A O 1
ATOM 1612 N N . GLN A 1 204 ? -21.095 6.465 24.424 1.00 91.50 204 GLN A N 1
ATOM 1613 C CA . GLN A 1 204 ? -22.105 7.269 23.745 1.00 91.50 204 GLN A CA 1
ATOM 1614 C C . GLN A 1 204 ? -21.916 8.758 24.023 1.00 91.50 204 GLN A C 1
ATOM 1616 O O . GLN A 1 204 ? -21.847 9.186 25.171 1.00 91.50 204 GLN A O 1
ATOM 1621 N N . ILE A 1 205 ? -21.907 9.568 22.964 1.00 89.12 205 ILE A N 1
ATOM 1622 C CA . ILE A 1 205 ? -21.900 11.033 23.045 1.00 89.12 205 ILE A CA 1
ATOM 1623 C C . ILE A 1 205 ? -23.169 11.569 22.397 1.00 89.12 205 ILE A C 1
ATOM 1625 O O . ILE A 1 205 ? -23.484 11.248 21.254 1.00 89.12 205 ILE A O 1
ATOM 1629 N N . SER A 1 206 ? -23.887 12.433 23.112 1.00 89.44 206 SER A N 1
ATOM 1630 C CA . SER A 1 206 ? -25.094 13.087 22.606 1.00 89.44 206 SER A CA 1
ATOM 1631 C C . SER A 1 206 ? -24.838 14.536 22.194 1.00 89.44 206 SER A C 1
ATOM 1633 O O . SER A 1 206 ? -24.361 15.345 22.987 1.00 89.44 206 SER A O 1
ATOM 1635 N N . LEU A 1 207 ? -25.232 14.880 20.970 1.00 87.88 207 LEU A N 1
ATOM 1636 C CA . LEU A 1 207 ? -25.233 16.227 20.404 1.00 87.88 207 LEU A CA 1
ATOM 1637 C C . LEU A 1 207 ? -26.666 16.687 20.124 1.00 87.88 207 LEU A C 1
ATOM 1639 O O . LEU A 1 207 ? -27.558 15.882 19.862 1.00 87.88 207 LEU A O 1
ATOM 1643 N N . LYS A 1 208 ? -26.900 18.002 20.108 1.00 88.88 208 LYS A N 1
ATOM 1644 C CA . LYS A 1 208 ? -28.172 18.564 19.627 1.00 88.88 208 LYS A CA 1
ATOM 1645 C C . LYS A 1 208 ? -28.158 18.666 18.106 1.00 88.88 208 LYS A C 1
ATOM 1647 O O . LYS A 1 208 ? -27.296 19.334 17.546 1.00 88.88 208 LYS A O 1
ATOM 1652 N N . GLY A 1 209 ? -29.144 18.074 17.442 1.00 90.06 209 GLY A N 1
ATOM 1653 C CA . GLY A 1 209 ? -29.303 18.164 15.992 1.00 90.06 209 GLY A CA 1
ATOM 1654 C C . GLY A 1 209 ? -30.295 17.145 15.444 1.00 90.06 209 GLY A C 1
ATOM 1655 O O . GLY A 1 209 ? -30.728 16.240 16.143 1.00 90.06 209 GLY A O 1
ATOM 1656 N N . SER A 1 210 ? -30.698 17.309 14.186 1.00 90.94 210 SER A N 1
ATOM 1657 C CA . SER A 1 210 ? -31.712 16.453 13.548 1.00 90.94 210 SER A CA 1
ATOM 1658 C C . SER A 1 210 ? -31.175 15.601 12.400 1.00 90.94 210 SER A C 1
ATOM 1660 O O . SER A 1 210 ? -31.855 14.678 11.964 1.00 90.94 210 SER A O 1
ATOM 1662 N N . GLN A 1 211 ? -29.980 15.911 11.895 1.00 94.31 211 GLN A N 1
ATOM 1663 C CA . GLN A 1 211 ? -29.344 15.206 10.786 1.00 94.31 211 GLN A CA 1
ATOM 1664 C C . GLN A 1 211 ? -27.841 15.120 11.017 1.00 94.31 211 GLN A C 1
ATOM 1666 O O . GLN A 1 211 ? -27.201 16.116 11.361 1.00 94.31 211 GLN A O 1
ATOM 1671 N N . ALA A 1 212 ? -27.298 13.933 10.783 1.00 95.38 212 ALA A N 1
ATOM 1672 C CA . ALA A 1 212 ? -25.884 13.645 10.891 1.00 95.38 212 ALA A CA 1
ATOM 1673 C C . ALA A 1 212 ? -25.489 12.562 9.885 1.00 95.38 212 ALA A C 1
ATOM 1675 O O . ALA A 1 212 ? -26.262 11.645 9.607 1.00 95.38 212 ALA A O 1
ATOM 1676 N N . SER A 1 213 ? -24.277 12.669 9.359 1.00 96.06 213 SER A N 1
ATOM 1677 C CA . SER A 1 213 ? -23.652 11.633 8.538 1.00 96.06 213 SER A CA 1
ATOM 1678 C C . SER A 1 213 ? -22.143 11.688 8.723 1.00 96.06 213 SER A C 1
ATOM 1680 O O . SER A 1 213 ? -21.581 12.784 8.722 1.00 96.06 213 SER A O 1
ATOM 1682 N N . LEU A 1 214 ? -21.485 10.538 8.810 1.00 96.62 214 LEU A N 1
ATOM 1683 C CA . LEU A 1 214 ? -20.040 10.442 8.629 1.00 96.62 214 LEU A CA 1
ATOM 1684 C C . LEU A 1 214 ? -19.736 10.662 7.149 1.00 96.62 214 LEU A C 1
ATOM 1686 O O . LEU A 1 214 ? -20.404 10.069 6.299 1.00 96.62 214 LEU A O 1
ATOM 1690 N N . VAL A 1 215 ? -18.752 11.491 6.818 1.00 94.62 215 VAL A N 1
ATOM 1691 C CA . VAL A 1 215 ? -18.467 11.893 5.436 1.00 94.62 215 VAL A CA 1
ATOM 1692 C C . VAL A 1 215 ? -16.985 11.810 5.092 1.00 94.62 215 VAL A C 1
ATOM 1694 O O . VAL A 1 215 ? -16.130 12.136 5.910 1.00 94.62 215 VAL A O 1
ATOM 1697 N N . THR A 1 216 ? -16.704 11.434 3.849 1.00 92.06 216 THR A N 1
ATOM 1698 C CA . THR A 1 216 ? -15.394 11.600 3.210 1.00 92.06 216 THR A CA 1
ATOM 1699 C C . THR A 1 216 ? -15.566 12.291 1.856 1.00 92.06 216 THR A C 1
ATOM 1701 O O . THR A 1 216 ? -16.637 12.218 1.240 1.00 92.06 216 THR A O 1
ATOM 1704 N N . GLY A 1 217 ? -14.534 13.003 1.404 1.00 83.75 217 GLY A N 1
ATOM 1705 C CA . GLY A 1 217 ? -14.598 13.866 0.227 1.00 83.75 217 GLY A CA 1
ATOM 1706 C C . GLY A 1 217 ? -15.336 15.193 0.453 1.00 83.75 217 GLY A C 1
ATOM 1707 O O . GLY A 1 217 ? -15.941 15.459 1.493 1.00 83.75 217 GLY A O 1
ATOM 1708 N N . GLY A 1 218 ? -15.276 16.075 -0.547 1.00 79.69 218 GLY A N 1
ATOM 1709 C CA . GLY A 1 218 ? -15.857 17.421 -0.477 1.00 79.69 218 GLY A CA 1
ATOM 1710 C C . GLY A 1 218 ? -15.020 18.423 0.332 1.00 79.69 218 GLY A C 1
ATOM 1711 O O . GLY A 1 218 ? -13.850 18.194 0.627 1.00 79.69 218 GLY A O 1
ATOM 1712 N N . ARG A 1 219 ? -15.609 19.580 0.671 1.00 77.31 219 ARG A N 1
ATOM 1713 C CA . ARG A 1 219 ? -14.950 20.644 1.452 1.00 77.31 219 ARG A CA 1
ATOM 1714 C C . ARG A 1 219 ? -15.679 20.874 2.767 1.00 77.31 219 ARG A C 1
ATOM 1716 O O . ARG A 1 219 ? -16.898 21.023 2.775 1.00 77.31 219 ARG A O 1
ATOM 1723 N N . ASN A 1 220 ? -14.916 20.957 3.848 1.00 76.81 220 ASN A N 1
ATOM 1724 C CA . ASN A 1 220 ? -15.370 21.491 5.127 1.00 76.81 220 ASN A CA 1
ATOM 1725 C C . ASN A 1 220 ? -14.503 22.709 5.514 1.00 76.81 220 ASN A C 1
ATOM 1727 O O . ASN A 1 220 ? -13.532 22.999 4.808 1.00 76.81 220 ASN A O 1
ATOM 1731 N N . PRO A 1 221 ? -14.827 23.453 6.589 1.00 79.06 221 PRO A N 1
ATOM 1732 C CA . PRO A 1 221 ? -14.120 24.691 6.941 1.00 79.06 221 PRO A CA 1
ATOM 1733 C C . PRO A 1 221 ? -12.602 24.553 7.153 1.00 79.06 221 PRO A C 1
ATOM 1735 O O . PRO A 1 221 ? -11.882 25.550 7.058 1.00 79.06 221 PRO A O 1
ATOM 1738 N N . VAL A 1 222 ? -12.115 23.340 7.426 1.00 72.19 222 VAL A N 1
ATOM 1739 C CA . VAL A 1 222 ? -10.697 23.026 7.668 1.00 72.19 222 VAL A CA 1
ATOM 1740 C C . VAL A 1 222 ? -10.082 22.126 6.586 1.00 72.19 222 VAL A C 1
ATOM 1742 O O . VAL A 1 222 ? -8.913 21.774 6.683 1.00 72.19 222 VAL A O 1
ATOM 1745 N N . ASN A 1 223 ? -10.838 21.807 5.529 1.00 76.38 223 ASN A N 1
ATOM 1746 C CA . ASN A 1 223 ? -10.483 20.870 4.455 1.00 76.38 223 ASN A CA 1
ATOM 1747 C C . ASN A 1 223 ? -10.022 19.485 4.945 1.00 76.38 223 ASN A C 1
ATOM 1749 O O . ASN A 1 223 ? -9.123 18.891 4.356 1.00 76.38 223 ASN A O 1
ATOM 1753 N N . TYR A 1 224 ? -10.651 18.972 6.000 1.00 74.31 224 TYR A N 1
ATOM 1754 C CA . TYR A 1 224 ? -10.317 17.677 6.589 1.00 74.31 224 TYR A CA 1
ATOM 1755 C C . TYR A 1 224 ? -11.524 16.746 6.504 1.00 74.31 224 TYR A C 1
ATOM 1757 O O . TYR A 1 224 ? -12.377 16.785 7.378 1.00 74.31 224 TYR A O 1
ATOM 1765 N N . ASN A 1 225 ? -11.654 15.981 5.420 1.00 82.50 225 ASN A N 1
ATOM 1766 C CA . ASN A 1 225 ? -12.731 15.005 5.223 1.00 82.50 225 ASN A CA 1
ATOM 1767 C C . ASN A 1 225 ? -12.088 13.656 4.937 1.00 82.50 225 ASN A C 1
ATOM 1769 O O . ASN A 1 225 ? -11.489 13.488 3.876 1.00 82.50 225 ASN A O 1
ATOM 1773 N N . LEU A 1 226 ? -12.183 12.732 5.886 1.00 90.94 226 LEU A N 1
ATOM 1774 C CA . LEU A 1 226 ? -11.572 11.422 5.752 1.00 90.94 226 LEU A CA 1
ATOM 1775 C C . LEU A 1 226 ? -12.337 10.369 6.544 1.00 90.94 226 LEU A C 1
ATOM 1777 O O . LEU A 1 226 ? -13.042 10.680 7.510 1.00 90.94 226 LEU A O 1
ATOM 1781 N N . TYR A 1 227 ? -12.121 9.127 6.138 1.00 94.25 227 TYR A N 1
ATOM 1782 C CA . TYR A 1 227 ? -12.216 7.955 6.996 1.00 94.25 227 TYR A CA 1
ATOM 1783 C C . TYR A 1 227 ? -10.813 7.384 7.126 1.00 94.25 227 TYR A C 1
ATOM 1785 O O . TYR A 1 227 ? -10.133 7.269 6.108 1.00 94.25 227 TYR A O 1
ATOM 1793 N N . GLN A 1 228 ? -10.363 7.004 8.315 1.00 93.88 228 GLN A N 1
ATOM 1794 C CA . GLN A 1 228 ? -9.098 6.283 8.423 1.00 93.88 228 GLN A CA 1
ATOM 1795 C C . GLN A 1 228 ? -9.094 5.268 9.543 1.00 93.88 228 GLN A C 1
ATOM 1797 O O . GLN A 1 228 ? -9.743 5.459 10.562 1.00 93.88 228 GLN A O 1
ATOM 1802 N N . CYS A 1 229 ? -8.331 4.204 9.336 1.00 95.88 229 CYS A N 1
ATOM 1803 C CA . CYS A 1 229 ? -7.897 3.314 10.388 1.00 95.88 229 CYS A CA 1
ATOM 1804 C C . CYS A 1 229 ? -6.382 3.205 10.337 1.00 95.88 229 CYS A C 1
ATOM 1806 O O . CYS A 1 229 ? -5.834 2.771 9.321 1.00 95.88 229 CYS A O 1
ATOM 1808 N N . VAL A 1 230 ? -5.707 3.646 11.391 1.00 94.62 230 VAL A N 1
ATOM 1809 C CA . VAL A 1 230 ? -4.254 3.829 11.385 1.00 94.62 230 VAL A CA 1
ATOM 1810 C C . VAL A 1 230 ? -3.612 3.302 12.653 1.00 94.62 230 VAL A C 1
ATOM 1812 O O . VAL A 1 230 ? -4.217 3.271 13.720 1.00 94.62 230 VAL A O 1
ATOM 1815 N N . PHE A 1 231 ? -2.362 2.883 12.507 1.00 93.75 231 PHE A N 1
ATOM 1816 C CA . PHE A 1 231 ? -1.448 2.642 13.607 1.00 93.75 231 PHE A CA 1
ATOM 1817 C C . PHE A 1 231 ? -0.673 3.936 13.860 1.00 93.75 231 PHE A C 1
ATOM 1819 O O . PHE A 1 231 ? -0.088 4.495 12.923 1.00 93.75 231 PHE A O 1
ATOM 1826 N N . GLY A 1 232 ? -0.710 4.423 15.093 1.00 91.69 232 GLY A N 1
ATOM 1827 C CA . GLY A 1 232 ? -0.182 5.720 15.499 1.00 91.69 232 GLY A CA 1
ATOM 1828 C C . GLY A 1 232 ? 0.801 5.631 16.663 1.00 91.69 232 GLY A C 1
ATOM 1829 O O . GLY A 1 232 ? 1.119 4.549 17.168 1.00 91.69 232 GLY A O 1
ATOM 1830 N N . GLY A 1 233 ? 1.309 6.803 17.040 1.00 86.94 233 GLY A N 1
ATOM 1831 C CA . GLY A 1 233 ? 2.158 6.983 18.212 1.00 86.94 233 GLY A CA 1
ATOM 1832 C C . GLY A 1 233 ? 1.343 7.064 19.501 1.00 86.94 233 GLY A C 1
ATOM 1833 O O . GLY A 1 233 ? 0.178 6.685 19.551 1.00 86.94 233 GLY A O 1
ATOM 1834 N N . ALA A 1 234 ? 1.962 7.543 20.574 1.00 74.81 234 ALA A N 1
ATOM 1835 C CA . ALA A 1 234 ? 1.238 7.837 21.802 1.00 74.81 234 ALA A CA 1
ATOM 1836 C C . ALA A 1 234 ? 0.367 9.103 21.656 1.00 74.81 234 ALA A C 1
ATOM 1838 O O . ALA A 1 234 ? 0.779 10.075 21.024 1.00 74.81 234 ALA A O 1
ATOM 1839 N N . PHE A 1 235 ? -0.787 9.113 22.332 1.00 69.69 235 PHE A N 1
ATOM 1840 C CA . PHE A 1 235 ? -1.780 10.201 22.374 1.00 69.69 235 PHE A CA 1
ATOM 1841 C C . PHE A 1 235 ? -1.241 11.616 22.698 1.00 69.69 235 PHE A C 1
ATOM 1843 O O . PHE A 1 235 ? -1.926 12.621 22.519 1.00 69.69 235 PHE A O 1
ATOM 1850 N N . ASP A 1 236 ? -0.009 11.749 23.188 1.00 68.88 236 ASP A N 1
ATOM 1851 C CA . ASP A 1 236 ? 0.605 13.031 23.551 1.00 68.88 236 ASP A CA 1
ATOM 1852 C C . ASP A 1 236 ? 1.198 13.800 22.357 1.00 68.88 236 ASP A C 1
ATOM 1854 O O . ASP A 1 236 ? 2.080 14.643 22.540 1.00 68.88 236 ASP A O 1
ATOM 1858 N N . HIS A 1 237 ? 0.690 13.539 21.146 1.00 69.50 237 HIS A N 1
ATOM 1859 C CA . HIS A 1 237 ? 1.264 14.000 19.877 1.00 69.50 237 HIS A CA 1
ATOM 1860 C C . HIS A 1 237 ? 2.684 13.464 19.636 1.00 69.50 237 HIS A C 1
ATOM 1862 O O . HIS A 1 237 ? 3.501 14.071 18.932 1.00 69.50 237 HIS A O 1
ATOM 1868 N N . GLY A 1 238 ? 2.986 12.333 20.275 1.00 79.00 238 GLY A N 1
ATOM 1869 C CA . GLY A 1 238 ? 4.268 11.671 20.209 1.00 79.00 238 GLY A CA 1
ATOM 1870 C C . GLY A 1 238 ? 4.461 10.914 18.902 1.00 79.00 238 GLY A C 1
ATOM 1871 O O . GLY A 1 238 ? 3.531 10.538 18.181 1.00 79.00 238 GLY A O 1
ATOM 1872 N N . VAL A 1 239 ? 5.727 10.667 18.608 1.00 85.25 239 VAL A N 1
ATOM 1873 C CA . VAL A 1 239 ? 6.156 9.789 17.528 1.00 85.25 239 VAL A CA 1
ATOM 1874 C C . VAL A 1 239 ? 6.696 8.509 18.141 1.00 85.25 239 VAL A C 1
ATOM 1876 O O . VAL A 1 239 ? 7.602 8.576 18.963 1.00 85.25 239 VAL A O 1
ATOM 1879 N N . THR A 1 240 ? 6.224 7.353 17.692 1.00 90.62 240 THR A N 1
ATOM 1880 C CA . THR A 1 240 ? 6.708 6.057 18.181 1.00 90.62 240 THR A CA 1
ATOM 1881 C C . THR A 1 240 ? 7.476 5.324 17.093 1.00 90.62 240 THR A C 1
ATOM 1883 O O . THR A 1 240 ? 6.997 5.176 15.970 1.00 90.62 240 THR A O 1
ATOM 1886 N N . GLN A 1 241 ? 8.661 4.813 17.414 1.00 91.38 241 GLN A N 1
ATOM 1887 C CA . GLN A 1 241 ? 9.380 3.879 16.553 1.00 91.38 241 GLN A CA 1
ATOM 1888 C C . GLN A 1 241 ? 8.932 2.450 16.847 1.00 91.38 241 GLN A C 1
ATOM 1890 O O . GLN A 1 241 ? 9.053 1.983 17.974 1.00 91.38 241 GLN A O 1
ATOM 1895 N N . ILE A 1 242 ? 8.502 1.725 15.820 1.00 93.00 242 ILE A N 1
ATOM 1896 C CA . ILE A 1 242 ? 8.162 0.305 15.932 1.00 93.00 242 ILE A CA 1
ATOM 1897 C C . ILE A 1 242 ? 9.349 -0.527 15.462 1.00 93.00 242 ILE A C 1
ATOM 1899 O O . ILE A 1 242 ? 9.976 -0.216 14.442 1.00 93.00 242 ILE A O 1
ATOM 1903 N N . THR A 1 243 ? 9.696 -1.551 16.239 1.00 93.31 243 THR A N 1
ATOM 1904 C CA . THR A 1 243 ? 10.817 -2.462 15.955 1.00 93.31 243 THR A CA 1
ATOM 1905 C C . THR A 1 243 ? 10.337 -3.752 15.305 1.00 93.31 243 THR A C 1
ATOM 1907 O O . THR A 1 243 ? 11.043 -4.300 14.460 1.00 93.31 243 THR A O 1
ATOM 1910 N N . SER A 1 244 ? 9.124 -4.200 15.636 1.00 94.69 244 SER A N 1
ATOM 1911 C CA . SER A 1 244 ? 8.454 -5.314 14.970 1.00 94.69 244 SER A CA 1
ATOM 1912 C C . SER A 1 244 ? 6.954 -5.069 14.906 1.00 94.69 244 SER A C 1
ATOM 1914 O O . SER A 1 244 ? 6.325 -4.761 15.915 1.00 94.69 244 SER A O 1
ATOM 1916 N N . LEU A 1 245 ? 6.376 -5.205 13.720 1.00 94.88 245 LEU A N 1
ATOM 1917 C CA . LEU A 1 245 ? 4.933 -5.232 13.518 1.00 94.88 245 LEU A CA 1
ATOM 1918 C C . 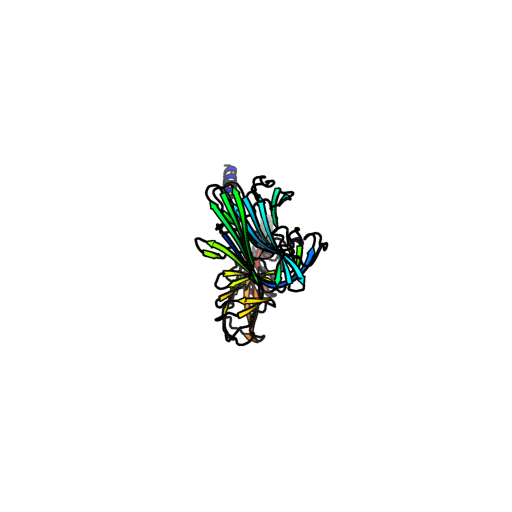LEU A 1 245 ? 4.648 -6.105 12.312 1.00 94.88 245 LEU A C 1
ATOM 1920 O O . LEU A 1 245 ? 5.303 -5.953 11.288 1.00 94.88 245 LEU A O 1
ATOM 1924 N N . ASP A 1 246 ? 3.648 -6.962 12.442 1.00 95.62 246 ASP A N 1
ATOM 1925 C CA . ASP A 1 246 ? 2.929 -7.583 11.340 1.00 95.62 246 ASP A CA 1
ATOM 1926 C C . ASP A 1 246 ? 1.446 -7.466 11.675 1.00 95.62 246 ASP A C 1
ATOM 1928 O O . ASP A 1 246 ? 0.967 -8.031 12.665 1.00 95.62 246 ASP A O 1
ATOM 1932 N N . SER A 1 247 ? 0.701 -6.723 10.865 1.00 96.12 247 SER A N 1
ATOM 1933 C CA . SER A 1 247 ? -0.743 -6.596 11.029 1.00 96.12 247 SER A CA 1
ATOM 1934 C C . SER A 1 247 ? -1.472 -6.536 9.698 1.00 96.12 247 SER A C 1
ATOM 1936 O O . SER A 1 247 ? -0.880 -6.329 8.639 1.00 96.12 247 SER A O 1
ATOM 1938 N N . GLN A 1 248 ? -2.780 -6.744 9.762 1.00 95.69 248 GLN A N 1
ATOM 1939 C CA . GLN A 1 248 ? -3.694 -6.671 8.633 1.00 95.69 248 GLN A CA 1
ATOM 1940 C C . GLN A 1 248 ? -4.859 -5.767 9.015 1.00 95.69 248 GLN A C 1
ATOM 1942 O O . GLN A 1 248 ? -5.460 -5.975 10.063 1.00 95.69 248 GLN A O 1
ATOM 1947 N N . MET A 1 249 ? -5.167 -4.781 8.177 1.00 95.88 249 MET A N 1
ATOM 1948 C CA . MET A 1 249 ? -6.202 -3.773 8.402 1.00 95.88 249 MET A CA 1
ATOM 1949 C C . MET A 1 249 ? -7.214 -3.738 7.262 1.00 95.88 249 MET A C 1
ATOM 1951 O O . MET A 1 249 ? -6.858 -3.809 6.080 1.00 95.88 249 MET A O 1
ATOM 1955 N N . LEU A 1 250 ? -8.478 -3.554 7.628 1.00 95.56 250 LEU A N 1
ATOM 1956 C CA . LEU A 1 250 ? -9.607 -3.388 6.724 1.00 95.56 250 LEU A CA 1
ATOM 1957 C C . LEU A 1 250 ? -10.466 -2.215 7.192 1.00 95.56 250 LEU A C 1
ATOM 1959 O O . LEU A 1 250 ? -10.660 -2.031 8.391 1.00 95.56 250 LEU A O 1
ATOM 1963 N N . LEU A 1 251 ? -11.028 -1.466 6.245 1.00 96.19 251 LEU A N 1
ATOM 1964 C CA . LEU A 1 251 ? -11.923 -0.347 6.525 1.00 96.19 251 LEU A CA 1
ATOM 1965 C C . LEU A 1 251 ? -13.236 -0.517 5.763 1.00 96.19 251 LEU A C 1
ATOM 1967 O O . LEU A 1 251 ? -13.249 -0.695 4.539 1.00 96.19 251 LEU A O 1
ATOM 1971 N N . TYR A 1 252 ? -14.340 -0.436 6.497 1.00 97.44 252 TYR A N 1
ATOM 1972 C CA . TYR A 1 252 ? -15.690 -0.647 5.999 1.00 97.44 252 TYR A CA 1
ATOM 1973 C C . TYR A 1 252 ? -16.603 0.516 6.355 1.00 97.44 252 TYR A C 1
ATOM 1975 O O . TYR A 1 252 ? -16.494 1.104 7.427 1.00 97.44 252 TYR A O 1
ATOM 1983 N N . TYR A 1 253 ? -17.575 0.784 5.489 1.00 97.12 253 TYR A N 1
ATOM 1984 C CA . TYR A 1 253 ? -18.682 1.693 5.765 1.00 97.12 253 TYR A CA 1
ATOM 1985 C C . TYR A 1 253 ? -20.017 0.969 5.594 1.00 97.12 253 TYR A C 1
ATOM 1987 O O . TYR A 1 253 ? -20.131 0.014 4.818 1.00 97.12 253 TYR A O 1
ATOM 1995 N N . LEU A 1 254 ? -21.044 1.421 6.309 1.00 97.50 254 LEU A N 1
ATOM 1996 C CA . LEU A 1 254 ? -22.399 0.915 6.122 1.00 97.50 254 LEU A CA 1
ATOM 1997 C C . LEU A 1 254 ? -23.000 1.443 4.813 1.00 97.50 254 LEU A C 1
ATOM 1999 O O . LEU A 1 254 ? -23.218 2.640 4.631 1.00 97.50 254 LEU A O 1
ATOM 2003 N N . ASN A 1 255 ? -23.310 0.522 3.908 1.00 96.38 255 ASN A N 1
ATOM 2004 C CA . ASN A 1 255 ? -23.963 0.783 2.635 1.00 96.38 255 ASN A CA 1
ATOM 2005 C C . ASN A 1 255 ? -25.334 0.096 2.623 1.00 96.38 255 ASN A C 1
ATOM 2007 O O . ASN A 1 255 ? -25.439 -1.126 2.478 1.00 96.38 255 ASN A O 1
ATOM 2011 N N . GLY A 1 256 ? -26.393 0.880 2.828 1.00 94.56 256 GLY A N 1
ATOM 2012 C CA . GLY A 1 256 ? -27.733 0.339 3.043 1.00 94.56 256 GLY A CA 1
ATOM 2013 C C . GLY A 1 256 ? -27.793 -0.456 4.349 1.00 94.56 256 GLY A C 1
ATOM 2014 O O . GLY A 1 256 ? -27.702 0.124 5.425 1.00 94.56 256 GLY A O 1
ATOM 2015 N N . SER A 1 257 ? -27.945 -1.778 4.253 1.00 95.19 257 SER A N 1
ATOM 2016 C CA . SER A 1 257 ? -28.041 -2.693 5.402 1.00 95.19 257 SER A CA 1
ATOM 2017 C C . SER A 1 257 ? -26.814 -3.594 5.584 1.00 95.19 257 SER A C 1
ATOM 2019 O O . SER A 1 257 ? -26.873 -4.554 6.347 1.00 95.19 257 SER A O 1
ATOM 2021 N N . SER A 1 258 ? -25.729 -3.346 4.847 1.00 96.56 258 SER A N 1
ATOM 2022 C CA . SER A 1 258 ? -24.529 -4.190 4.862 1.00 96.56 258 SER A CA 1
ATOM 2023 C C . SER A 1 258 ? -23.258 -3.357 4.885 1.00 96.56 258 SER A C 1
ATOM 2025 O O . SER A 1 258 ? -23.211 -2.282 4.287 1.00 96.56 258 SER A O 1
ATOM 2027 N N . TYR A 1 259 ? -22.212 -3.875 5.518 1.00 96.44 259 TYR A N 1
ATOM 2028 C CA . TYR A 1 259 ? -20.891 -3.265 5.460 1.00 96.44 259 TYR A CA 1
ATOM 2029 C C . TYR A 1 259 ? -20.222 -3.552 4.117 1.00 96.44 259 TYR A C 1
ATOM 2031 O O . TYR A 1 259 ? -20.204 -4.683 3.636 1.00 96.44 259 TYR A O 1
ATOM 2039 N N . SER A 1 260 ? -19.705 -2.500 3.492 1.00 95.75 260 SER A N 1
ATOM 2040 C CA . SER A 1 260 ? -18.959 -2.550 2.237 1.00 95.75 260 SER A CA 1
ATOM 2041 C C . SER A 1 260 ? -17.572 -1.974 2.457 1.00 95.75 260 SER A C 1
ATOM 2043 O O . SER A 1 260 ? -17.409 -1.015 3.211 1.00 95.75 260 SER A O 1
ATOM 2045 N N . ALA A 1 261 ? -16.570 -2.559 1.807 1.00 93.81 261 ALA A N 1
ATOM 2046 C CA . ALA A 1 261 ? -15.217 -2.034 1.874 1.00 93.81 261 ALA A CA 1
ATOM 2047 C C . ALA A 1 261 ? -15.163 -0.635 1.261 1.00 93.81 261 ALA A C 1
ATOM 2049 O O . ALA A 1 261 ? -15.889 -0.328 0.306 1.00 93.81 261 ALA A O 1
ATOM 2050 N N . VAL A 1 262 ? -14.311 0.211 1.819 1.00 91.69 262 VAL A N 1
ATOM 2051 C CA . VAL A 1 262 ? -14.178 1.583 1.351 1.00 91.69 262 VAL A CA 1
ATOM 2052 C C . VAL A 1 262 ? -13.524 1.603 -0.050 1.00 91.69 262 VAL A C 1
ATOM 2054 O O . VAL A 1 262 ? -12.446 1.039 -0.231 1.00 91.69 262 VAL A O 1
ATOM 2057 N N . PRO A 1 263 ? -14.182 2.190 -1.072 1.00 82.12 263 PRO A N 1
ATOM 2058 C CA . PRO A 1 263 ? -13.828 2.014 -2.481 1.00 82.12 263 PRO A CA 1
ATOM 2059 C C . PRO A 1 263 ? -12.550 2.745 -2.908 1.00 82.12 263 PRO A C 1
ATOM 2061 O O . PRO A 1 263 ? -11.902 2.299 -3.851 1.00 82.12 263 PRO A O 1
ATOM 2064 N N . GLU A 1 264 ? -12.195 3.847 -2.244 1.00 84.25 264 GLU A N 1
ATOM 2065 C CA . GLU A 1 264 ? -11.026 4.679 -2.575 1.00 84.25 264 GLU A CA 1
ATOM 2066 C C . GLU A 1 264 ? -9.973 4.652 -1.468 1.00 84.25 264 GLU A C 1
ATOM 2068 O O . GLU A 1 264 ? -9.233 5.614 -1.269 1.00 84.25 264 GLU A O 1
ATOM 2073 N N . ALA A 1 265 ? -9.918 3.539 -0.736 1.00 85.88 265 ALA A N 1
ATOM 2074 C CA . ALA A 1 265 ? -8.927 3.349 0.301 1.00 85.88 265 ALA A CA 1
ATOM 2075 C C . ALA A 1 265 ? -7.502 3.517 -0.262 1.00 85.88 265 ALA A C 1
ATOM 2077 O O . ALA A 1 265 ? -7.184 2.971 -1.318 1.00 85.88 265 ALA A O 1
ATOM 2078 N N . VAL A 1 266 ? -6.649 4.237 0.465 1.00 84.81 266 VAL A N 1
ATOM 2079 C CA . VAL A 1 266 ? -5.222 4.470 0.241 1.00 84.81 266 VAL A CA 1
ATOM 2080 C C . VAL A 1 266 ? -4.435 3.867 1.417 1.00 84.81 266 VAL A C 1
ATOM 2082 O O . VAL A 1 266 ? -4.822 4.021 2.571 1.00 84.81 266 VAL A O 1
ATOM 2085 N N . ALA A 1 267 ? -3.341 3.151 1.138 1.00 83.44 267 ALA A N 1
ATOM 2086 C CA . ALA A 1 267 ? -2.424 2.589 2.135 1.00 83.44 267 ALA A CA 1
ATOM 2087 C C . ALA A 1 267 ? -1.486 3.689 2.650 1.00 83.44 267 ALA A C 1
ATOM 2089 O O . ALA A 1 267 ? -0.374 3.863 2.145 1.00 83.44 267 ALA A O 1
ATOM 2090 N N . TYR A 1 268 ? -2.002 4.510 3.555 1.00 78.56 268 TYR A N 1
ATOM 2091 C CA . TYR A 1 268 ? -1.356 5.698 4.104 1.00 78.56 268 TYR A CA 1
ATOM 2092 C C . TYR A 1 268 ? -2.048 6.086 5.420 1.00 78.56 268 TYR A C 1
ATOM 2094 O O . TYR A 1 268 ? -3.109 5.548 5.717 1.00 78.56 268 TYR A O 1
ATOM 2102 N N . GLY A 1 269 ? -1.488 7.012 6.199 1.00 67.69 269 GLY A N 1
ATOM 2103 C CA . GLY A 1 269 ? -2.197 7.691 7.289 1.00 67.69 269 GLY A CA 1
ATOM 2104 C C . GLY A 1 269 ? -2.062 9.204 7.156 1.00 67.69 269 GLY A C 1
ATOM 2105 O O . GLY A 1 269 ? -1.004 9.713 6.766 1.00 67.69 269 GLY A O 1
ATOM 2106 N N . LEU A 1 270 ? -3.146 9.938 7.414 1.00 72.69 270 LEU A N 1
ATOM 2107 C CA . LEU A 1 270 ? -3.073 11.393 7.499 1.00 72.69 270 LEU A CA 1
ATOM 2108 C C . LEU A 1 270 ? -2.602 11.823 8.886 1.00 72.69 270 LEU A C 1
ATOM 2110 O O . LEU A 1 270 ? -2.718 11.080 9.850 1.00 72.69 270 LEU A O 1
ATOM 2114 N N . ASP A 1 271 ? -2.042 13.031 8.946 1.00 66.69 271 ASP A N 1
ATOM 2115 C CA . ASP A 1 271 ? -1.548 13.661 10.168 1.00 66.69 271 ASP A CA 1
ATOM 2116 C C . ASP A 1 271 ? -2.658 13.685 11.237 1.00 66.69 271 ASP A C 1
ATOM 2118 O O . ASP A 1 271 ? -3.588 14.493 11.138 1.00 66.69 271 ASP A O 1
ATOM 2122 N N . SER A 1 272 ? -2.582 12.766 12.207 1.00 63.38 272 SER A N 1
ATOM 2123 C CA . SER A 1 272 ? -3.397 12.750 13.430 1.00 63.38 272 SER A CA 1
ATOM 2124 C C . SER A 1 272 ? -2.693 13.483 14.579 1.00 63.38 272 SER A C 1
ATOM 2126 O O . SER A 1 272 ? -3.065 13.337 15.737 1.00 63.38 272 SER A O 1
ATOM 2128 N N . ALA A 1 273 ? -1.664 14.283 14.267 1.00 72.94 273 ALA A N 1
ATOM 2129 C CA . ALA A 1 273 ? -0.691 14.830 15.207 1.00 72.94 273 ALA A CA 1
ATOM 2130 C C . ALA A 1 273 ? 0.143 13.770 15.954 1.00 72.94 273 ALA A C 1
ATOM 2132 O O . ALA A 1 273 ? 0.994 14.134 16.758 1.00 72.94 273 ALA A O 1
ATOM 2133 N N . GLU A 1 274 ? -0.046 12.488 15.648 1.00 81.88 274 GLU A N 1
ATOM 2134 C CA . GLU A 1 274 ? 0.766 11.366 16.112 1.00 81.88 274 GLU A CA 1
ATOM 2135 C C . GLU A 1 274 ? 1.513 10.746 14.931 1.00 81.88 274 GLU A C 1
ATOM 2137 O O . GLU A 1 274 ? 1.153 10.949 13.770 1.00 81.88 274 GLU A O 1
ATOM 2142 N N . GLY A 1 275 ? 2.569 9.986 15.206 1.00 86.19 275 GLY A N 1
ATOM 2143 C CA . GLY A 1 275 ? 3.391 9.401 14.154 1.00 86.19 275 GLY A CA 1
ATOM 2144 C C . GLY A 1 275 ? 3.901 8.017 14.488 1.00 86.19 275 GLY A C 1
ATOM 2145 O O . GLY A 1 275 ? 4.220 7.735 15.640 1.00 86.19 275 GLY A O 1
ATOM 2146 N N . VAL A 1 276 ? 4.049 7.173 13.466 1.00 89.38 276 VAL A N 1
ATOM 2147 C CA . VAL A 1 276 ? 4.732 5.890 13.604 1.00 89.38 276 VAL A CA 1
ATOM 2148 C C . VAL A 1 276 ? 5.923 5.807 12.652 1.00 89.38 276 VAL A C 1
ATOM 2150 O O . VAL A 1 276 ? 5.827 6.146 11.474 1.00 89.38 276 VAL A O 1
ATOM 2153 N N . GLY A 1 277 ? 7.069 5.393 13.183 1.00 88.44 277 GLY A N 1
ATOM 2154 C CA . GLY A 1 277 ? 8.309 5.173 12.448 1.00 88.44 277 GLY A CA 1
ATOM 2155 C C . GLY A 1 277 ? 8.589 3.689 12.245 1.00 88.44 277 GLY A C 1
ATOM 2156 O O . GLY A 1 277 ? 8.270 2.858 13.093 1.00 88.44 277 GLY A O 1
ATOM 2157 N N . GLY A 1 278 ? 9.225 3.354 11.121 1.00 87.44 278 GLY A N 1
ATOM 2158 C CA . GLY A 1 278 ? 9.651 1.987 10.799 1.00 87.44 278 GLY A CA 1
ATOM 2159 C C . GLY A 1 278 ? 8.564 1.059 10.270 1.00 87.44 278 GLY A C 1
ATOM 2160 O O . GLY A 1 278 ? 8.882 -0.075 9.947 1.00 87.44 278 GLY A O 1
ATOM 2161 N N . VAL A 1 279 ? 7.321 1.520 10.140 1.00 89.31 279 VAL A N 1
ATOM 2162 C CA . VAL A 1 279 ? 6.207 0.725 9.610 1.00 89.31 279 VAL A CA 1
ATOM 2163 C C . VAL A 1 279 ? 5.928 1.120 8.163 1.00 89.31 279 VAL A C 1
ATOM 2165 O O . VAL A 1 279 ? 5.820 2.302 7.845 1.00 89.31 279 VAL A O 1
ATOM 2168 N N . ALA A 1 280 ? 5.774 0.135 7.280 1.00 87.62 280 ALA A N 1
ATOM 2169 C CA . ALA A 1 280 ? 5.277 0.333 5.923 1.00 87.62 280 ALA A CA 1
ATOM 2170 C C . ALA A 1 280 ? 3.881 -0.283 5.752 1.00 87.62 280 ALA A C 1
ATOM 2172 O O . ALA A 1 280 ? 3.568 -1.298 6.369 1.00 87.62 280 ALA A O 1
ATOM 2173 N N . ALA A 1 281 ? 3.064 0.311 4.876 1.00 87.81 281 ALA A N 1
ATOM 2174 C CA . ALA A 1 281 ? 1.715 -0.152 4.547 1.00 87.81 281 ALA A CA 1
ATOM 2175 C C . ALA A 1 281 ? 1.652 -0.783 3.152 1.00 87.81 281 ALA A C 1
ATOM 2177 O O . ALA A 1 281 ? 1.712 -0.083 2.148 1.00 87.81 281 ALA A O 1
ATOM 2178 N N . PHE A 1 282 ? 1.476 -2.095 3.058 1.00 87.19 282 PHE A N 1
ATOM 2179 C CA . PHE A 1 282 ? 1.415 -2.814 1.791 1.00 87.19 282 PHE A CA 1
ATOM 2180 C C . PHE A 1 282 ? -0.036 -3.100 1.346 1.00 87.19 282 PHE A C 1
ATOM 2182 O O . PHE A 1 282 ? -0.770 -3.773 2.071 1.00 87.19 282 PHE A O 1
ATOM 2189 N N . PRO A 1 283 ? -0.463 -2.626 0.156 1.00 88.25 283 PRO A N 1
ATOM 2190 C CA . PRO A 1 283 ? -1.774 -2.905 -0.421 1.00 88.25 283 PRO A CA 1
ATOM 2191 C C . PRO A 1 283 ? -1.969 -4.389 -0.713 1.00 88.25 283 PRO A C 1
ATOM 2193 O O . PRO A 1 283 ? -1.117 -5.011 -1.347 1.00 88.25 283 PRO A O 1
ATOM 2196 N N . ILE A 1 284 ? -3.139 -4.931 -0.397 1.00 89.69 284 ILE A N 1
ATOM 2197 C CA . ILE A 1 284 ? -3.546 -6.263 -0.851 1.00 89.69 284 ILE A CA 1
ATOM 2198 C C . ILE A 1 284 ? -5.054 -6.296 -1.086 1.00 89.69 284 ILE A C 1
ATOM 2200 O O . ILE A 1 284 ? -5.806 -5.602 -0.404 1.00 89.69 284 ILE A O 1
ATOM 2204 N N . PHE A 1 285 ? -5.514 -7.102 -2.042 1.00 91.81 285 PHE A N 1
ATOM 2205 C CA . PHE A 1 285 ? -6.937 -7.415 -2.172 1.00 91.81 285 PHE A CA 1
ATOM 2206 C C . PHE A 1 285 ? -7.149 -8.884 -1.885 1.00 91.81 285 PHE A C 1
ATOM 2208 O O . PHE A 1 285 ? -6.438 -9.737 -2.411 1.00 91.81 285 PHE A O 1
ATOM 2215 N N . ILE A 1 286 ? -8.158 -9.186 -1.082 1.00 93.06 286 ILE A N 1
ATOM 2216 C CA . ILE A 1 286 ? -8.566 -10.559 -0.810 1.00 93.06 286 ILE A CA 1
ATOM 2217 C C . ILE A 1 286 ? -10.025 -10.675 -1.212 1.00 93.06 286 ILE A C 1
ATOM 2219 O O . ILE A 1 286 ? -10.886 -9.995 -0.661 1.00 93.06 286 ILE A O 1
ATOM 2223 N N . ASN A 1 287 ? -10.307 -11.512 -2.205 1.00 93.88 287 ASN A N 1
ATOM 2224 C CA . ASN A 1 287 ? -11.631 -11.669 -2.803 1.00 93.88 287 ASN A CA 1
ATOM 2225 C C . ASN A 1 287 ? -12.238 -10.326 -3.258 1.00 93.88 287 ASN A C 1
ATOM 2227 O O . ASN A 1 287 ? -13.432 -10.087 -3.104 1.00 93.88 287 ASN A O 1
ATOM 2231 N N . GLY A 1 288 ? -11.396 -9.437 -3.797 1.00 89.62 288 GLY A N 1
ATOM 2232 C CA . GLY A 1 288 ? -11.786 -8.094 -4.238 1.00 89.62 288 GLY A CA 1
ATOM 2233 C C . GLY A 1 288 ? -11.977 -7.069 -3.113 1.00 89.62 288 GLY A C 1
ATOM 2234 O O . GLY A 1 288 ? -12.294 -5.918 -3.401 1.00 89.62 288 GLY A O 1
ATOM 2235 N N . VAL A 1 289 ? -11.771 -7.449 -1.848 1.00 90.56 289 VAL A N 1
ATOM 2236 C CA . VAL A 1 289 ? -11.832 -6.532 -0.702 1.00 90.56 289 VAL A CA 1
ATOM 2237 C C . VAL A 1 289 ? -10.456 -5.889 -0.493 1.00 90.56 289 VAL A C 1
ATOM 2239 O O . VAL A 1 289 ? -9.508 -6.639 -0.251 1.00 90.56 289 VAL A O 1
ATOM 2242 N N . PRO A 1 290 ? -10.319 -4.549 -0.575 1.00 90.94 290 PRO A N 1
ATOM 2243 C CA . PRO A 1 290 ? -9.067 -3.853 -0.289 1.00 90.94 290 PRO A CA 1
ATOM 2244 C C . PRO A 1 290 ? -8.694 -3.966 1.189 1.00 90.94 290 PRO A C 1
ATOM 2246 O O . PRO A 1 290 ? -9.536 -3.789 2.071 1.00 90.94 290 PRO A O 1
ATOM 2249 N N . GLN A 1 291 ? -7.420 -4.237 1.444 1.00 91.56 291 GLN A N 1
ATOM 2250 C CA . GLN A 1 291 ? -6.830 -4.336 2.774 1.00 91.56 291 GLN A CA 1
ATOM 2251 C C . GLN A 1 291 ? -5.406 -3.779 2.749 1.00 91.56 291 GLN A C 1
ATOM 2253 O O . GLN A 1 291 ? -4.796 -3.603 1.687 1.00 91.56 291 GLN A O 1
ATOM 2258 N N . VAL A 1 292 ? -4.865 -3.530 3.934 1.00 92.31 292 VAL A N 1
ATOM 2259 C CA . VAL A 1 292 ? -3.476 -3.115 4.123 1.00 92.31 292 VAL A CA 1
ATOM 2260 C C . VAL A 1 292 ? -2.786 -4.091 5.057 1.00 92.31 292 VAL A C 1
ATOM 2262 O O . VAL A 1 292 ? -3.339 -4.449 6.091 1.00 92.31 292 VAL A O 1
ATOM 2265 N N . ILE A 1 293 ? -1.568 -4.491 4.711 1.00 92.69 293 ILE A N 1
ATOM 2266 C CA . ILE A 1 293 ? -0.649 -5.162 5.628 1.00 92.69 293 ILE A CA 1
ATOM 2267 C C . ILE A 1 293 ? 0.298 -4.110 6.180 1.00 92.69 293 ILE A C 1
ATOM 2269 O O . ILE A 1 293 ? 0.961 -3.428 5.400 1.00 92.69 293 ILE A O 1
ATOM 2273 N N . LEU A 1 294 ? 0.378 -3.973 7.497 1.00 93.25 294 LEU A N 1
ATOM 2274 C CA . LEU A 1 294 ? 1.413 -3.153 8.112 1.00 93.25 294 LEU A CA 1
ATOM 2275 C C . LEU A 1 294 ? 2.567 -4.040 8.521 1.00 93.25 294 LEU A C 1
ATOM 2277 O O . LEU A 1 294 ? 2.345 -5.048 9.190 1.00 93.25 294 LEU A O 1
ATOM 2281 N N . SER A 1 295 ? 3.785 -3.669 8.137 1.00 93.00 295 SER A N 1
ATOM 2282 C CA . SER A 1 295 ? 4.956 -4.375 8.635 1.00 93.00 295 SER A CA 1
ATOM 2283 C C . SER A 1 295 ? 6.225 -3.541 8.677 1.00 93.00 295 SER A C 1
ATOM 2285 O O . SER A 1 295 ? 6.406 -2.628 7.869 1.00 93.00 295 SER A O 1
ATOM 2287 N N . THR A 1 296 ? 7.113 -3.886 9.609 1.00 91.62 296 THR A N 1
ATOM 2288 C CA . THR A 1 296 ? 8.477 -3.343 9.706 1.00 91.62 296 THR A CA 1
ATOM 2289 C C . THR A 1 296 ? 9.454 -3.968 8.707 1.00 91.62 296 THR A C 1
ATOM 2291 O O . THR A 1 296 ? 10.484 -3.376 8.387 1.00 91.62 296 THR A O 1
ATOM 2294 N N . GLU A 1 297 ? 9.132 -5.149 8.175 1.00 89.38 297 GLU A N 1
ATOM 2295 C CA . GLU A 1 297 ? 9.969 -5.876 7.207 1.00 89.38 297 GLU A CA 1
ATOM 2296 C C . GLU A 1 297 ? 9.719 -5.429 5.758 1.00 89.38 297 GLU A C 1
ATOM 2298 O O . GLU A 1 297 ? 10.531 -5.663 4.855 1.00 89.38 297 GLU A O 1
ATOM 2303 N N . LEU A 1 298 ? 8.591 -4.760 5.519 1.00 84.12 298 LEU A N 1
ATOM 2304 C CA . LEU A 1 298 ? 8.229 -4.236 4.211 1.00 84.12 298 LEU A CA 1
ATOM 2305 C C . LEU A 1 298 ? 8.883 -2.866 4.013 1.00 84.12 298 LEU A C 1
ATOM 2307 O O . LEU A 1 298 ? 8.894 -2.016 4.898 1.00 84.12 298 LEU A O 1
ATOM 2311 N N . LYS A 1 299 ? 9.442 -2.630 2.823 1.00 73.50 299 LYS A N 1
ATOM 2312 C CA . LYS A 1 299 ? 10.068 -1.348 2.476 1.00 73.50 299 LYS A CA 1
ATOM 2313 C C . LYS A 1 299 ? 9.281 -0.652 1.384 1.00 73.50 299 LYS A C 1
ATOM 2315 O O . LYS A 1 299 ? 9.063 -1.231 0.326 1.00 73.50 299 LYS A O 1
ATOM 2320 N N . GLY A 1 300 ? 8.960 0.616 1.640 1.00 59.69 300 GLY A N 1
ATOM 2321 C CA . GLY A 1 300 ? 8.498 1.578 0.647 1.00 59.69 300 GLY A CA 1
ATOM 2322 C C . GLY A 1 300 ? 7.166 1.218 0.007 1.00 59.69 300 GLY A C 1
ATOM 2323 O O . GLY A 1 300 ? 7.135 0.537 -1.014 1.00 59.69 300 GLY A O 1
ATOM 2324 N N . VAL A 1 301 ? 6.068 1.763 0.528 1.00 57.28 301 VAL A N 1
ATOM 2325 C CA . VAL A 1 301 ? 4.813 1.745 -0.220 1.00 57.28 301 VAL A CA 1
ATOM 2326 C C . VAL A 1 301 ? 3.950 2.955 0.109 1.00 57.28 301 VAL A C 1
ATOM 2328 O O . VAL A 1 301 ? 3.672 3.232 1.271 1.00 57.28 301 VAL A O 1
ATOM 2331 N N . ILE A 1 302 ? 3.516 3.654 -0.941 1.00 53.53 302 ILE A N 1
ATOM 2332 C CA . ILE A 1 302 ? 2.443 4.644 -0.889 1.00 53.53 302 ILE A CA 1
ATOM 2333 C C . ILE A 1 302 ? 1.479 4.349 -2.051 1.00 53.53 302 ILE A C 1
ATOM 2335 O O . ILE A 1 302 ? 1.907 4.223 -3.203 1.00 53.53 302 ILE A O 1
ATOM 2339 N N . ASN A 1 303 ? 0.193 4.302 -1.685 1.00 52.69 303 ASN A N 1
ATOM 2340 C CA . ASN A 1 303 ? -1.057 4.213 -2.456 1.00 52.69 303 ASN A CA 1
ATOM 2341 C C . ASN A 1 303 ? -1.636 2.807 -2.735 1.00 52.69 303 ASN A C 1
ATOM 2343 O O . ASN A 1 303 ? -1.250 2.109 -3.670 1.00 52.69 303 ASN A O 1
ATOM 2347 N N . LEU A 1 304 ? -2.695 2.479 -1.977 1.00 56.50 304 LEU A N 1
ATOM 2348 C CA . LEU A 1 304 ? -3.883 1.824 -2.545 1.00 56.50 304 LEU A CA 1
ATOM 2349 C C . LEU A 1 304 ? -4.632 2.893 -3.376 1.00 56.50 304 LEU A C 1
ATOM 2351 O O . LEU A 1 304 ? -4.428 4.079 -3.157 1.00 56.50 304 LEU A O 1
ATOM 2355 N N . TRP A 1 305 ? -5.429 2.429 -4.335 1.00 57.91 305 TRP A N 1
ATOM 2356 C CA . TRP A 1 305 ? -6.385 3.109 -5.223 1.00 57.91 305 TRP A CA 1
ATOM 2357 C C . TRP A 1 305 ? -6.136 4.556 -5.764 1.00 57.91 305 TRP A C 1
ATOM 2359 O O . TRP A 1 305 ? -5.830 5.479 -5.019 1.00 57.91 305 TRP A O 1
ATOM 2369 N N . PRO A 1 306 ? -6.351 4.817 -7.077 1.00 52.97 306 PRO A N 1
ATOM 2370 C CA . PRO A 1 306 ? -6.565 3.842 -8.138 1.00 52.97 306 PRO A CA 1
ATOM 2371 C C . PRO A 1 306 ? -5.245 3.137 -8.429 1.00 52.97 306 PRO A C 1
ATOM 2373 O O . PRO A 1 306 ? -4.338 3.699 -9.042 1.00 52.97 306 PRO A O 1
ATOM 2376 N N . ILE A 1 307 ? -5.132 1.883 -7.988 1.00 55.09 307 ILE A N 1
ATOM 2377 C CA . ILE A 1 307 ? -4.038 1.047 -8.441 1.00 55.09 307 ILE A CA 1
ATOM 2378 C C . ILE A 1 307 ? -4.405 0.719 -9.871 1.00 55.09 307 ILE A C 1
ATOM 2380 O O . ILE A 1 307 ? -5.493 0.230 -10.174 1.00 55.09 307 ILE A O 1
ATOM 2384 N N . SER A 1 308 ? -3.488 1.036 -10.761 1.00 55.00 308 SER A N 1
ATOM 2385 C CA . SER A 1 308 ? -3.446 0.446 -12.081 1.00 55.00 308 SER A CA 1
ATOM 2386 C C . SER A 1 308 ? -3.610 -1.084 -12.007 1.00 55.00 308 SER A C 1
ATOM 2388 O O . SER A 1 308 ? -3.160 -1.692 -11.041 1.00 55.00 308 SER A O 1
ATOM 2390 N N . ASN A 1 309 ? -4.211 -1.698 -13.032 1.00 59.91 309 ASN A N 1
ATOM 2391 C CA . ASN A 1 309 ? -4.621 -3.116 -13.123 1.00 59.91 309 ASN A CA 1
ATOM 2392 C C . ASN A 1 309 ? -3.481 -4.175 -13.065 1.00 59.91 309 ASN A C 1
ATOM 2394 O O . ASN A 1 309 ? -3.581 -5.231 -13.692 1.00 59.91 309 ASN A O 1
ATOM 2398 N N . TYR A 1 310 ? -2.376 -3.915 -12.369 1.00 81.81 310 TYR A N 1
ATOM 2399 C CA . TYR A 1 310 ? -1.155 -4.721 -12.389 1.00 81.81 310 TYR A CA 1
ATOM 2400 C C . TYR A 1 310 ? -1.009 -5.513 -11.099 1.00 81.81 310 TYR A C 1
ATOM 2402 O O . TYR A 1 310 ? -0.219 -5.167 -10.222 1.00 81.81 310 TYR A O 1
ATOM 2410 N N . PHE A 1 311 ? -1.784 -6.587 -11.002 1.00 88.25 311 PHE A N 1
ATOM 2411 C CA . PHE A 1 311 ? -1.752 -7.485 -9.859 1.00 88.25 311 PHE A CA 1
ATOM 2412 C C . PHE A 1 311 ? -1.165 -8.836 -10.234 1.00 88.25 311 PHE A C 1
ATOM 2414 O O . PHE A 1 311 ? -1.572 -9.435 -11.232 1.00 88.25 311 PHE A O 1
ATOM 2421 N N . VAL A 1 312 ? -0.274 -9.348 -9.389 1.00 91.38 312 VAL A N 1
ATOM 2422 C CA . VAL A 1 312 ? -0.065 -10.791 -9.301 1.00 91.38 312 VAL A CA 1
ATOM 2423 C C . VAL A 1 312 ? -1.295 -11.371 -8.612 1.00 91.38 312 VAL A C 1
ATOM 2425 O O . VAL A 1 312 ? -1.630 -10.969 -7.498 1.00 91.38 312 VAL A O 1
ATOM 2428 N N . LYS A 1 313 ? -1.982 -12.296 -9.281 1.00 95.00 313 LYS A N 1
ATOM 2429 C CA . LYS A 1 313 ? -3.140 -12.988 -8.709 1.00 95.00 313 LYS A CA 1
ATOM 2430 C C . LYS A 1 313 ? -2.704 -14.337 -8.176 1.00 95.00 313 LYS A C 1
ATOM 2432 O O . LYS A 1 313 ? -2.115 -15.128 -8.908 1.00 95.00 313 LYS A O 1
ATOM 2437 N N . LEU A 1 314 ? -3.033 -14.606 -6.927 1.00 96.69 314 LEU A N 1
ATOM 2438 C CA . LEU A 1 314 ? -2.836 -15.881 -6.270 1.00 96.69 314 LEU A CA 1
ATOM 2439 C C . LEU A 1 314 ? -4.202 -16.430 -5.859 1.00 96.69 314 LEU A C 1
ATOM 2441 O O . LEU A 1 314 ? -4.839 -15.925 -4.944 1.00 96.69 314 LEU A O 1
ATOM 2445 N N . ASN A 1 315 ? -4.656 -17.473 -6.533 1.00 97.69 315 ASN A N 1
ATOM 2446 C CA . ASN A 1 315 ? -5.851 -18.215 -6.171 1.00 97.69 315 ASN A CA 1
ATOM 2447 C C . ASN A 1 315 ? -5.450 -19.415 -5.308 1.00 97.69 315 ASN A C 1
ATOM 2449 O O . ASN A 1 315 ? -4.674 -20.258 -5.756 1.00 97.69 315 ASN A O 1
ATOM 2453 N N . ILE A 1 316 ? -5.964 -19.496 -4.084 1.00 97.25 316 ILE A N 1
ATOM 2454 C CA . ILE A 1 316 ? -5.705 -20.593 -3.146 1.00 97.25 316 ILE A CA 1
ATOM 2455 C C . ILE A 1 316 ? -7.002 -21.303 -2.777 1.00 97.25 316 ILE A C 1
ATOM 2457 O O . ILE A 1 316 ? -8.001 -20.691 -2.400 1.00 97.25 316 ILE A O 1
ATOM 2461 N N . SER A 1 317 ? -6.987 -22.633 -2.841 1.00 97.56 317 SER A N 1
ATOM 2462 C CA . SER A 1 317 ? -8.182 -23.452 -2.615 1.00 97.56 317 SER A CA 1
ATOM 2463 C C . SER A 1 317 ? -8.562 -23.620 -1.144 1.00 97.56 317 SER A C 1
ATOM 2465 O O . SER A 1 317 ? -9.581 -24.240 -0.856 1.00 97.56 317 SER A O 1
ATOM 2467 N N . LYS A 1 318 ? -7.704 -23.193 -0.216 1.00 96.69 318 LYS A N 1
ATOM 2468 C CA . LYS A 1 318 ? -7.875 -23.299 1.238 1.00 96.69 318 LYS A CA 1
ATOM 2469 C C . LYS A 1 318 ? -7.156 -22.133 1.903 1.00 96.69 318 LYS A C 1
ATOM 2471 O O . LYS A 1 318 ? -6.160 -21.654 1.360 1.00 96.69 318 LYS A O 1
ATOM 2476 N N . SER A 1 319 ? -7.614 -21.746 3.092 1.00 96.06 319 SER A N 1
ATOM 2477 C CA . SER A 1 319 ? -6.900 -20.773 3.917 1.00 96.06 319 SER A CA 1
ATOM 2478 C C . SER A 1 319 ? -5.453 -21.211 4.132 1.00 96.06 319 SER A C 1
ATOM 2480 O O . SER A 1 319 ? -5.166 -22.409 4.217 1.00 96.06 319 SER A O 1
ATOM 2482 N N . SER A 1 320 ? -4.543 -20.249 4.166 1.00 96.62 320 SER A N 1
ATOM 2483 C CA . SER A 1 320 ? -3.100 -20.465 4.300 1.00 96.62 320 SER A CA 1
ATOM 2484 C C . SER A 1 320 ? -2.479 -19.259 5.001 1.00 96.62 320 SER A C 1
ATOM 2486 O O . SER A 1 320 ? -3.136 -18.230 5.165 1.00 96.62 320 SER A O 1
ATOM 2488 N N . PHE A 1 321 ? -1.216 -19.368 5.394 1.00 96.12 321 PHE A N 1
ATOM 2489 C CA . PHE A 1 321 ? -0.410 -18.186 5.654 1.00 96.12 321 PHE A CA 1
ATOM 2490 C C . PHE A 1 321 ? 0.259 -17.737 4.361 1.00 96.12 321 PHE A C 1
ATOM 2492 O O . PHE A 1 321 ? 0.735 -18.556 3.569 1.00 96.12 321 PHE A O 1
ATOM 2499 N N . LEU A 1 322 ? 0.283 -16.429 4.159 1.00 95.19 322 LEU A N 1
ATOM 2500 C CA . LEU A 1 322 ? 1.039 -15.788 3.104 1.00 95.19 322 LEU A CA 1
ATOM 2501 C C . LEU A 1 322 ? 2.151 -14.987 3.769 1.00 95.19 322 LEU A C 1
ATOM 2503 O O . LEU A 1 322 ? 1.899 -14.240 4.713 1.00 95.19 322 LEU A O 1
ATOM 2507 N N . LEU A 1 323 ? 3.377 -15.187 3.303 1.00 94.56 323 LEU A N 1
ATOM 2508 C CA . LEU A 1 323 ? 4.515 -14.384 3.702 1.00 94.56 323 LEU A CA 1
ATOM 2509 C C . LEU A 1 323 ? 4.892 -13.488 2.531 1.00 94.56 323 LEU A C 1
ATOM 2511 O O . LEU A 1 323 ? 5.111 -13.979 1.421 1.00 94.56 323 LEU A O 1
ATOM 2515 N N . ILE A 1 324 ? 4.965 -12.188 2.777 1.00 90.44 324 ILE A N 1
ATOM 2516 C CA . ILE A 1 324 ? 5.502 -11.217 1.823 1.00 90.44 324 ILE A CA 1
ATOM 2517 C C . ILE A 1 324 ? 6.780 -10.675 2.442 1.00 90.44 324 ILE A C 1
ATOM 2519 O O . ILE A 1 324 ? 6.735 -10.116 3.534 1.00 90.44 324 ILE A O 1
ATOM 2523 N N . ALA A 1 325 ? 7.915 -10.863 1.767 1.00 87.12 325 ALA A N 1
ATOM 2524 C CA . ALA A 1 325 ? 9.216 -10.768 2.427 1.00 87.12 325 ALA A CA 1
ATOM 2525 C C . ALA A 1 325 ? 9.265 -11.721 3.637 1.00 87.12 325 ALA A C 1
ATOM 2527 O O . ALA A 1 325 ? 9.195 -12.936 3.448 1.00 87.12 325 ALA A O 1
ATOM 2528 N N . ASN A 1 326 ? 9.334 -11.179 4.852 1.00 88.44 326 ASN A N 1
ATOM 2529 C CA . ASN A 1 326 ? 9.325 -11.942 6.102 1.00 88.44 326 ASN A CA 1
ATOM 2530 C C . ASN A 1 326 ? 8.015 -11.786 6.894 1.00 88.44 326 ASN A C 1
ATOM 2532 O O . ASN A 1 326 ? 7.830 -12.480 7.890 1.00 88.44 326 ASN A O 1
ATOM 2536 N N . SER A 1 327 ? 7.109 -10.912 6.448 1.00 90.25 327 SER A N 1
ATOM 2537 C CA . SER A 1 327 ? 5.863 -10.588 7.145 1.00 90.25 327 SER A CA 1
ATOM 2538 C C . SER A 1 327 ? 4.836 -11.686 6.934 1.00 90.25 327 SER A C 1
ATOM 2540 O O . SER A 1 327 ? 4.475 -11.958 5.784 1.00 90.25 327 SER A O 1
ATOM 2542 N N . LYS A 1 328 ? 4.342 -12.305 8.008 1.00 92.31 328 LYS A N 1
ATOM 2543 C CA . LYS A 1 328 ? 3.427 -13.458 7.933 1.00 92.31 328 LYS A CA 1
ATOM 2544 C C . LYS A 1 328 ? 2.008 -13.062 8.317 1.00 92.31 328 LYS A C 1
ATOM 2546 O O . LYS A 1 328 ? 1.766 -12.614 9.431 1.00 92.31 328 LYS A O 1
ATOM 2551 N N . PHE A 1 329 ? 1.046 -13.317 7.436 1.00 92.56 329 PHE A N 1
ATOM 2552 C CA . PHE A 1 329 ? -0.363 -13.016 7.699 1.00 92.56 329 PHE A CA 1
ATOM 2553 C C . PHE A 1 329 ? -1.284 -14.111 7.166 1.00 92.56 329 PHE A C 1
ATOM 2555 O O . PHE A 1 329 ? -0.949 -14.874 6.254 1.00 92.56 329 PHE A O 1
ATOM 2562 N N . TRP A 1 330 ? -2.453 -14.230 7.789 1.00 94.19 330 TRP A N 1
ATOM 2563 C CA . TRP A 1 330 ? -3.456 -15.211 7.405 1.00 94.19 330 TRP A CA 1
ATOM 2564 C C . TRP A 1 330 ? -4.237 -14.732 6.181 1.00 94.19 330 TRP A C 1
ATOM 2566 O O . TRP A 1 330 ? -4.660 -13.579 6.098 1.00 94.19 330 TRP A O 1
ATOM 2576 N N . VAL A 1 331 ? -4.464 -15.639 5.232 1.00 94.69 331 VAL A N 1
ATOM 2577 C CA . VAL A 1 331 ? -5.328 -15.394 4.076 1.00 94.69 331 VAL A CA 1
ATOM 2578 C C . VAL A 1 331 ? -6.416 -16.468 3.999 1.00 94.69 331 VAL A C 1
ATOM 2580 O O . VAL A 1 331 ? -6.116 -17.664 4.123 1.00 94.69 331 VAL A O 1
ATOM 2583 N N . PRO A 1 332 ? -7.691 -16.086 3.800 1.00 95.69 332 PRO A N 1
ATOM 2584 C CA . PRO A 1 332 ? -8.758 -17.044 3.569 1.00 95.69 332 PRO A CA 1
ATOM 2585 C C . PRO A 1 332 ? -8.603 -17.707 2.196 1.00 95.69 332 PRO A C 1
ATOM 2587 O O . PRO A 1 332 ? -7.861 -17.246 1.331 1.00 95.69 332 PRO A O 1
ATOM 2590 N N . GLN A 1 333 ? -9.359 -18.780 1.973 1.00 96.69 333 GLN A N 1
ATOM 2591 C CA . GLN A 1 333 ? -9.565 -19.323 0.632 1.00 96.69 333 GLN A CA 1
ATOM 2592 C C . GLN A 1 333 ? -10.047 -18.232 -0.343 1.00 96.69 333 GLN A C 1
ATOM 2594 O O . GLN A 1 333 ? -10.915 -17.420 -0.007 1.00 96.69 333 GLN A O 1
ATOM 2599 N N . GLY A 1 334 ? -9.546 -18.289 -1.578 1.00 96.88 334 GLY A N 1
ATOM 2600 C CA . GLY A 1 334 ? -10.000 -17.447 -2.677 1.00 96.88 334 GLY A CA 1
ATOM 2601 C C . GLY A 1 334 ? -8.860 -16.757 -3.415 1.00 96.88 334 GLY A C 1
ATOM 2602 O O . GLY A 1 334 ? -7.764 -17.305 -3.527 1.00 96.88 334 GLY A O 1
ATOM 2603 N N . ILE A 1 335 ? -9.146 -15.577 -3.963 1.00 96.69 335 ILE A N 1
ATOM 2604 C CA . ILE A 1 335 ? -8.214 -14.819 -4.801 1.00 96.69 335 ILE A CA 1
ATOM 2605 C C . ILE A 1 335 ? -7.549 -13.741 -3.958 1.00 96.69 335 ILE A C 1
ATOM 2607 O O . ILE A 1 335 ? -8.217 -12.872 -3.406 1.00 96.69 335 ILE A O 1
ATOM 2611 N N . VAL A 1 336 ? -6.228 -13.772 -3.920 1.00 95.50 336 VAL A N 1
ATOM 2612 C CA . VAL A 1 336 ? -5.376 -12.739 -3.352 1.00 95.50 336 VAL A CA 1
ATOM 2613 C C . VAL A 1 336 ? -4.729 -11.975 -4.504 1.00 95.50 336 VAL A C 1
ATOM 2615 O O . VAL A 1 336 ? -4.099 -12.579 -5.369 1.00 95.50 336 VAL A O 1
ATOM 2618 N N . GLU A 1 337 ? -4.885 -10.659 -4.546 1.00 93.00 337 GLU A N 1
ATOM 2619 C CA . GLU A 1 337 ? -4.274 -9.799 -5.558 1.00 93.00 337 GLU A CA 1
ATOM 2620 C C . GLU A 1 337 ? -3.222 -8.906 -4.899 1.00 93.00 337 GLU A C 1
ATOM 2622 O O . GLU A 1 337 ? -3.517 -8.124 -3.992 1.00 93.00 337 GLU A O 1
ATOM 2627 N N . LEU A 1 338 ? -1.982 -9.049 -5.361 1.00 89.81 338 LEU A N 1
ATOM 2628 C CA . LEU A 1 338 ? -0.801 -8.367 -4.842 1.00 89.81 338 LEU A CA 1
ATOM 2629 C C . LEU A 1 338 ? -0.312 -7.367 -5.892 1.00 89.81 338 LEU A C 1
ATOM 2631 O O . LEU A 1 338 ? -0.146 -7.762 -7.051 1.00 89.81 338 LEU A O 1
ATOM 2635 N N . PRO A 1 339 ? -0.079 -6.092 -5.550 1.00 85.88 339 PRO A N 1
ATOM 2636 C CA . PRO A 1 339 ? 0.422 -5.117 -6.510 1.00 85.88 339 PRO A CA 1
ATOM 2637 C C . PRO A 1 339 ? 1.795 -5.547 -7.047 1.00 85.88 339 PRO A C 1
ATOM 2639 O O . PRO A 1 339 ? 2.736 -5.774 -6.292 1.00 85.88 339 PRO A O 1
ATOM 2642 N N . ALA A 1 340 ? 1.916 -5.648 -8.371 1.00 81.88 340 ALA A N 1
ATOM 2643 C CA . ALA A 1 340 ? 3.177 -5.952 -9.055 1.00 81.88 340 ALA A CA 1
ATOM 2644 C C . ALA A 1 340 ? 4.033 -4.690 -9.297 1.00 81.88 340 ALA A C 1
ATOM 2646 O O . ALA A 1 340 ? 5.227 -4.774 -9.587 1.00 81.88 340 ALA A O 1
ATOM 2647 N N . LEU A 1 341 ? 3.420 -3.509 -9.181 1.00 73.88 341 LEU A N 1
ATOM 2648 C CA . LEU A 1 341 ? 4.074 -2.205 -9.244 1.00 73.88 341 LEU A CA 1
ATOM 2649 C C . LEU A 1 341 ? 3.768 -1.416 -7.976 1.00 73.88 341 LEU A C 1
ATOM 2651 O O . LEU A 1 341 ? 2.608 -1.303 -7.581 1.00 73.88 341 LEU A O 1
ATOM 2655 N N . LEU A 1 342 ? 4.805 -0.813 -7.400 1.00 66.94 342 LEU A N 1
ATOM 2656 C CA . LEU A 1 342 ? 4.704 0.100 -6.267 1.00 66.94 342 LEU A CA 1
ATOM 2657 C C . LEU A 1 342 ? 5.250 1.469 -6.687 1.00 66.94 342 LEU A C 1
ATOM 2659 O O . LEU A 1 342 ? 6.459 1.711 -6.724 1.00 66.94 342 LEU A O 1
ATOM 2663 N N . GLY A 1 343 ? 4.351 2.373 -7.076 1.00 67.00 343 GLY A N 1
ATOM 2664 C CA . GLY A 1 343 ? 4.733 3.660 -7.658 1.00 67.00 343 GLY A CA 1
ATOM 2665 C C . GLY A 1 343 ? 5.497 3.484 -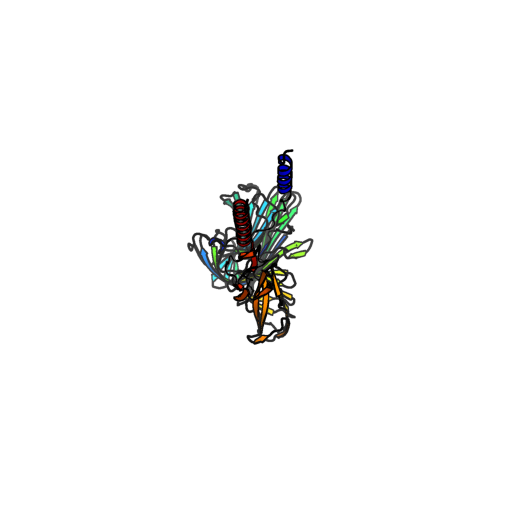8.977 1.00 67.00 343 GLY A C 1
ATOM 2666 O O . GLY A 1 343 ? 4.933 3.034 -9.971 1.00 67.00 343 GLY A O 1
ATOM 2667 N N . LYS A 1 344 ? 6.781 3.868 -8.999 1.00 61.19 344 LYS A N 1
ATOM 2668 C CA . LYS A 1 344 ? 7.679 3.683 -10.160 1.00 61.19 344 LYS A CA 1
ATOM 2669 C C . LYS A 1 344 ? 8.573 2.444 -10.045 1.00 61.19 344 LYS A C 1
ATOM 2671 O O . LYS A 1 344 ? 9.284 2.139 -10.999 1.00 61.19 344 LYS A O 1
ATOM 2676 N N . ALA A 1 345 ? 8.573 1.771 -8.896 1.00 63.09 345 ALA A N 1
ATOM 2677 C CA . ALA A 1 345 ? 9.400 0.599 -8.659 1.00 63.09 345 ALA A CA 1
ATOM 2678 C C . ALA A 1 345 ? 8.628 -0.680 -9.003 1.00 63.09 345 ALA A C 1
ATOM 2680 O O . ALA A 1 345 ? 7.442 -0.822 -8.695 1.00 63.09 345 ALA A O 1
ATOM 2681 N N . VAL A 1 346 ? 9.325 -1.621 -9.634 1.00 65.88 346 VAL A N 1
ATOM 2682 C CA . VAL A 1 346 ? 8.841 -2.990 -9.810 1.00 65.88 346 VAL A CA 1
ATOM 2683 C C . VAL A 1 346 ? 8.895 -3.694 -8.465 1.00 65.88 346 VAL A C 1
ATOM 2685 O O . VAL A 1 346 ? 9.918 -3.661 -7.781 1.00 65.88 346 VAL A O 1
ATOM 2688 N N . PHE A 1 347 ? 7.797 -4.348 -8.103 1.00 68.56 347 PHE A N 1
ATOM 2689 C CA . PHE A 1 347 ? 7.752 -5.165 -6.907 1.00 68.56 347 PHE A CA 1
ATOM 2690 C C . PHE A 1 347 ? 8.600 -6.428 -7.084 1.00 68.56 347 PHE A C 1
ATOM 2692 O O . PHE A 1 347 ? 8.364 -7.216 -7.996 1.00 68.56 347 PHE A O 1
ATOM 2699 N N . SER A 1 348 ? 9.574 -6.617 -6.194 1.00 70.88 348 SER A N 1
ATOM 2700 C CA . SER A 1 348 ? 10.504 -7.750 -6.212 1.00 70.88 348 SER A CA 1
ATOM 2701 C C . SER A 1 348 ? 10.663 -8.339 -4.806 1.00 70.88 348 SER A C 1
ATOM 2703 O O . SER A 1 348 ? 11.782 -8.504 -4.323 1.00 70.88 348 SER A O 1
ATOM 2705 N N . LEU A 1 349 ? 9.552 -8.604 -4.107 1.00 75.19 349 LEU A N 1
ATOM 2706 C CA . LEU A 1 349 ? 9.597 -9.303 -2.818 1.00 75.19 349 LEU A CA 1
ATOM 2707 C C . LEU A 1 349 ? 9.290 -10.792 -2.995 1.00 75.19 349 LEU A C 1
ATOM 2709 O O . LEU A 1 349 ? 8.446 -11.148 -3.826 1.00 75.19 349 LEU A O 1
ATOM 2713 N N . PRO A 1 350 ? 9.943 -11.663 -2.206 1.00 88.06 350 PRO A N 1
ATOM 2714 C CA . PRO A 1 350 ? 9.590 -13.067 -2.183 1.00 88.06 350 PRO A CA 1
ATOM 2715 C C . PRO A 1 350 ? 8.186 -13.224 -1.594 1.00 88.06 350 PRO A C 1
ATOM 2717 O O . PRO A 1 350 ? 7.842 -12.615 -0.579 1.00 88.06 350 PRO A O 1
ATOM 2720 N N . LEU A 1 351 ? 7.381 -14.047 -2.253 1.00 92.88 351 LEU A N 1
ATOM 2721 C CA . LEU A 1 351 ? 6.040 -14.424 -1.839 1.00 92.88 351 LEU A CA 1
ATOM 2722 C C . LEU A 1 351 ? 6.063 -15.889 -1.423 1.00 92.88 351 LEU A C 1
ATOM 2724 O O . LEU A 1 351 ? 6.279 -16.741 -2.278 1.00 92.88 351 LEU A O 1
ATOM 2728 N N . THR A 1 352 ? 5.814 -16.205 -0.157 1.00 95.81 352 THR A N 1
ATOM 2729 C CA . THR A 1 352 ? 5.776 -17.598 0.309 1.00 95.81 352 THR A CA 1
ATOM 2730 C C . THR A 1 352 ? 4.377 -17.998 0.741 1.00 95.81 352 THR A C 1
ATOM 2732 O O . THR A 1 352 ? 3.763 -17.323 1.557 1.00 95.81 352 THR A O 1
ATOM 2735 N N . ILE A 1 353 ? 3.869 -19.113 0.222 1.00 96.12 353 ILE A N 1
ATOM 2736 C CA . ILE A 1 353 ? 2.627 -19.724 0.705 1.00 96.12 353 ILE A CA 1
ATOM 2737 C C . ILE A 1 353 ? 3.008 -20.804 1.704 1.00 96.12 353 ILE A C 1
ATOM 2739 O O . ILE A 1 353 ? 3.659 -21.778 1.328 1.00 96.12 353 ILE A O 1
ATOM 2743 N N . GLU A 1 354 ? 2.565 -20.666 2.947 1.00 96.25 354 GLU A N 1
ATOM 2744 C CA . GLU A 1 354 ? 2.688 -21.686 3.984 1.00 96.25 354 GLU A CA 1
ATOM 2745 C C . GLU A 1 354 ? 1.300 -22.297 4.247 1.00 96.25 354 GLU A C 1
ATOM 2747 O O . GLU A 1 354 ? 0.441 -21.677 4.884 1.00 96.25 354 GLU A O 1
ATOM 2752 N N . PRO A 1 355 ? 1.022 -23.495 3.706 1.00 94.94 355 PRO A N 1
ATOM 2753 C CA . PRO A 1 355 ? -0.320 -24.049 3.741 1.00 94.94 355 PRO A CA 1
ATOM 2754 C C . PRO A 1 355 ? -0.594 -24.789 5.061 1.00 94.94 355 PRO A C 1
ATOM 2756 O O . PRO A 1 355 ? 0.249 -25.537 5.547 1.00 94.94 355 PRO A O 1
ATOM 2759 N N . PHE A 1 356 ? -1.809 -24.670 5.612 1.00 91.06 356 PHE A N 1
ATOM 2760 C CA . PHE A 1 356 ? -2.213 -25.459 6.795 1.00 91.06 356 PHE A CA 1
ATOM 2761 C C . PHE A 1 356 ? -2.370 -26.960 6.501 1.00 91.06 356 PHE A C 1
ATOM 2763 O O . PHE A 1 356 ? -2.337 -27.793 7.400 1.00 91.06 356 PHE A O 1
ATOM 2770 N N . ASN A 1 357 ? -2.640 -27.301 5.244 1.00 91.94 357 ASN A N 1
ATOM 2771 C CA . ASN A 1 357 ? -2.916 -28.645 4.746 1.00 91.94 357 ASN A CA 1
ATOM 2772 C C . ASN A 1 357 ? -2.620 -28.674 3.243 1.00 91.94 357 ASN A C 1
ATOM 2774 O O . ASN A 1 357 ? -2.316 -27.643 2.666 1.00 91.94 357 ASN A O 1
ATOM 2778 N N . LYS A 1 358 ? -2.796 -29.811 2.557 1.00 95.50 358 LYS A N 1
ATOM 2779 C CA . LYS A 1 358 ? -2.735 -29.843 1.082 1.00 95.50 358 LYS A CA 1
ATOM 2780 C C . LYS A 1 358 ? -3.640 -28.757 0.470 1.00 95.50 358 LYS A C 1
ATOM 2782 O O . LYS A 1 358 ? -4.871 -28.909 0.511 1.00 95.50 358 LYS A O 1
ATOM 2787 N N . THR A 1 359 ? -3.031 -27.728 -0.119 1.00 96.38 359 THR A N 1
ATOM 2788 C CA . THR A 1 359 ? -3.698 -26.578 -0.754 1.00 96.38 359 THR A CA 1
ATOM 2789 C C . THR A 1 359 ? -3.354 -26.563 -2.238 1.00 96.38 359 THR A C 1
ATOM 2791 O O . THR A 1 359 ? -2.194 -26.727 -2.609 1.00 96.38 359 THR A O 1
ATOM 2794 N N . MET A 1 360 ? -4.362 -26.417 -3.097 1.00 97.50 360 MET A N 1
ATOM 2795 C CA . MET A 1 360 ? -4.142 -26.127 -4.512 1.00 97.50 360 MET A CA 1
ATOM 2796 C C . MET A 1 360 ? -3.939 -24.624 -4.653 1.00 97.50 360 MET A C 1
ATOM 2798 O O . MET A 1 360 ? -4.677 -23.851 -4.038 1.00 97.50 360 MET A O 1
ATOM 2802 N N . PHE A 1 361 ? -2.947 -24.228 -5.440 1.00 97.62 361 PHE A N 1
ATOM 2803 C CA . PHE A 1 361 ? -2.726 -22.835 -5.784 1.00 97.62 361 PHE A CA 1
ATOM 2804 C C . PHE A 1 361 ? -2.668 -22.652 -7.300 1.00 97.62 361 PHE A C 1
ATOM 2806 O O . PHE A 1 361 ? -2.244 -23.542 -8.043 1.00 97.62 361 PHE A O 1
ATOM 2813 N N . GLU A 1 362 ? -3.041 -21.459 -7.735 1.00 97.81 362 GLU A N 1
ATOM 2814 C CA . GLU A 1 362 ? -2.809 -20.938 -9.070 1.00 97.81 362 GLU A CA 1
ATOM 2815 C C . GLU A 1 362 ? -2.296 -19.503 -8.945 1.00 97.81 362 GLU A C 1
ATOM 2817 O O . GLU A 1 362 ? -2.959 -18.630 -8.394 1.00 97.81 362 GLU A O 1
ATOM 2822 N N . LEU A 1 363 ? -1.106 -19.268 -9.473 1.00 97.06 363 LEU A N 1
ATOM 2823 C CA . LEU A 1 363 ? -0.425 -17.990 -9.494 1.00 97.06 363 LEU A CA 1
ATOM 2824 C C . LEU A 1 363 ? -0.390 -17.461 -10.927 1.00 97.06 363 LEU A C 1
ATOM 2826 O O . LEU A 1 363 ? 0.050 -18.164 -11.839 1.00 97.06 363 LEU A O 1
ATOM 2830 N N . ILE A 1 364 ? -0.831 -16.223 -11.122 1.00 96.19 364 ILE A N 1
ATOM 2831 C CA . ILE A 1 364 ? -0.867 -15.533 -12.410 1.00 96.19 364 ILE A CA 1
ATOM 2832 C C . ILE A 1 364 ? -0.121 -14.207 -12.258 1.00 96.19 364 ILE A C 1
ATOM 2834 O O . ILE A 1 364 ? -0.616 -13.276 -11.622 1.00 96.19 364 ILE A O 1
ATOM 2838 N N . ALA A 1 365 ? 1.059 -14.114 -12.864 1.00 94.31 365 ALA A N 1
ATOM 2839 C CA . ALA A 1 365 ? 1.819 -12.876 -12.982 1.00 94.31 365 ALA A CA 1
ATOM 2840 C C . ALA A 1 365 ? 1.497 -12.195 -14.326 1.00 94.31 365 ALA A C 1
ATOM 2842 O O . ALA A 1 365 ? 1.500 -12.866 -15.362 1.00 94.31 365 ALA A O 1
ATOM 2843 N N . PRO A 1 366 ? 1.217 -10.884 -14.375 1.00 93.50 366 PRO A N 1
ATOM 2844 C CA . PRO A 1 366 ? 1.032 -10.211 -15.653 1.00 93.50 366 PRO A CA 1
ATOM 2845 C C . PRO A 1 366 ? 2.350 -10.168 -16.436 1.00 93.50 366 PRO A C 1
ATOM 2847 O O . PRO A 1 366 ? 3.397 -9.869 -15.882 1.00 93.50 366 PRO A O 1
ATOM 2850 N N . GLN A 1 367 ? 2.305 -10.424 -17.742 1.00 93.50 367 GLN A N 1
ATOM 2851 C CA . GLN A 1 367 ? 3.502 -10.383 -18.597 1.00 93.50 367 GLN A CA 1
ATOM 2852 C C . GLN A 1 367 ? 4.040 -8.957 -18.796 1.00 93.50 367 GLN A C 1
ATOM 2854 O O . GLN A 1 367 ? 5.240 -8.753 -18.952 1.00 93.50 367 GLN A O 1
ATOM 2859 N N . VAL A 1 368 ? 3.147 -7.962 -18.799 1.00 92.69 368 VAL A N 1
ATOM 2860 C CA . VAL A 1 368 ? 3.481 -6.548 -18.992 1.00 92.69 368 VAL A CA 1
ATOM 2861 C C . VAL A 1 368 ? 2.717 -5.706 -17.977 1.00 92.69 368 VAL A C 1
ATOM 2863 O O . VAL A 1 368 ? 1.496 -5.819 -17.863 1.00 92.69 368 VAL A O 1
ATOM 2866 N N . LEU A 1 369 ? 3.436 -4.832 -17.277 1.00 90.69 369 LEU A N 1
ATOM 2867 C CA . LEU A 1 369 ? 2.903 -3.842 -16.347 1.00 90.69 369 LEU A CA 1
ATOM 2868 C C . LEU A 1 369 ? 3.073 -2.451 -16.976 1.00 90.69 369 LEU A C 1
ATOM 2870 O O . LEU A 1 369 ? 4.176 -1.906 -17.013 1.00 90.69 369 LEU A O 1
ATOM 2874 N N . GLN A 1 370 ? 2.007 -1.875 -17.533 1.00 89.81 370 GLN A N 1
ATOM 2875 C CA . GLN A 1 370 ? 2.077 -0.586 -18.234 1.00 89.81 370 GLN A CA 1
ATOM 2876 C C . GLN A 1 370 ? 1.993 0.593 -17.246 1.00 89.81 370 GLN A C 1
ATOM 2878 O O . GLN A 1 370 ? 0.913 1.081 -16.924 1.00 89.81 370 GLN A O 1
ATOM 2883 N N . ILE A 1 371 ? 3.143 1.079 -16.779 1.00 85.62 371 ILE A N 1
ATOM 2884 C CA . ILE A 1 371 ? 3.240 2.143 -15.761 1.00 85.62 371 ILE A CA 1
ATOM 2885 C C . ILE A 1 371 ? 2.598 3.450 -16.252 1.00 85.62 371 ILE A C 1
ATOM 2887 O O . ILE A 1 371 ? 1.830 4.087 -15.535 1.00 85.62 371 ILE A O 1
ATOM 2891 N N . ASN A 1 372 ? 2.912 3.862 -17.480 1.00 88.69 372 ASN A N 1
ATOM 2892 C CA . ASN A 1 372 ? 2.316 5.015 -18.166 1.00 88.69 372 ASN A CA 1
ATOM 2893 C C . ASN A 1 372 ? 2.512 4.866 -19.686 1.00 88.69 372 ASN A C 1
ATOM 2895 O O . ASN A 1 372 ? 2.976 3.828 -20.135 1.00 88.69 372 ASN A O 1
ATOM 2899 N N . SER A 1 373 ? 2.196 5.868 -20.511 1.00 92.12 373 SER A N 1
ATOM 2900 C CA . SER A 1 373 ? 2.322 5.749 -21.976 1.00 92.12 373 SER A CA 1
ATOM 2901 C C . SER A 1 373 ? 3.755 5.561 -22.497 1.00 92.12 373 SER A C 1
ATOM 2903 O O . SER A 1 373 ? 3.925 5.158 -23.643 1.00 92.12 373 SER A O 1
ATOM 2905 N N . THR A 1 374 ? 4.783 5.848 -21.694 1.00 95.38 374 THR A N 1
ATOM 2906 C CA . THR A 1 374 ? 6.197 5.821 -22.102 1.00 95.38 374 THR A CA 1
ATOM 2907 C C . THR A 1 374 ? 7.080 4.899 -21.259 1.00 95.38 374 THR A C 1
ATOM 2909 O O . THR A 1 374 ? 8.263 4.756 -21.559 1.00 95.38 374 THR A O 1
ATOM 2912 N N . ALA A 1 375 ? 6.532 4.236 -20.242 1.00 93.00 375 ALA A N 1
ATOM 2913 C CA . ALA A 1 375 ? 7.240 3.282 -19.395 1.00 93.00 375 ALA A CA 1
ATOM 2914 C C . ALA A 1 375 ? 6.372 2.051 -19.114 1.00 93.00 375 ALA A C 1
ATOM 2916 O O . ALA A 1 375 ? 5.172 2.166 -18.840 1.00 93.00 375 ALA A O 1
ATOM 2917 N N . ARG A 1 376 ? 6.993 0.872 -19.150 1.00 93.81 376 ARG A N 1
ATOM 2918 C CA . ARG A 1 376 ? 6.382 -0.406 -18.767 1.00 93.81 376 ARG A CA 1
ATOM 2919 C C . ARG A 1 376 ? 7.413 -1.306 -18.094 1.00 93.81 376 ARG A C 1
ATOM 2921 O O . ARG A 1 376 ? 8.604 -1.106 -18.287 1.00 93.81 376 ARG A O 1
ATOM 2928 N N . ALA A 1 377 ? 6.970 -2.301 -17.346 1.00 92.38 377 ALA A N 1
ATOM 2929 C CA . ALA A 1 377 ? 7.819 -3.387 -16.868 1.00 92.38 377 ALA A CA 1
ATOM 2930 C C . ALA A 1 377 ? 7.388 -4.692 -17.547 1.00 92.38 377 ALA A C 1
ATOM 2932 O O . ALA A 1 377 ? 6.190 -4.929 -17.704 1.00 92.38 377 ALA A O 1
ATOM 2933 N N . VAL A 1 378 ? 8.335 -5.520 -17.978 1.00 93.62 378 VAL A N 1
ATOM 2934 C CA . VAL A 1 378 ? 8.066 -6.810 -18.634 1.00 93.62 378 VAL A CA 1
ATOM 2935 C C . VAL A 1 378 ? 8.594 -7.929 -17.756 1.00 93.62 378 VAL A C 1
ATOM 2937 O O . VAL A 1 378 ? 9.726 -7.846 -17.286 1.00 93.62 378 VAL A O 1
ATOM 2940 N N . LEU A 1 379 ? 7.776 -8.952 -17.518 1.00 93.88 379 LEU A N 1
ATOM 2941 C CA . LEU A 1 379 ? 8.159 -10.105 -16.709 1.00 93.88 379 LEU A CA 1
ATOM 2942 C C . LEU A 1 379 ? 9.350 -10.811 -17.370 1.00 93.88 379 LEU A C 1
ATOM 2944 O O . LEU A 1 379 ? 9.233 -11.301 -18.492 1.00 93.88 379 LEU A O 1
ATOM 2948 N N . SER A 1 380 ? 10.493 -10.840 -16.689 1.00 92.62 380 SER A N 1
ATOM 2949 C CA . SER A 1 380 ? 11.723 -11.447 -17.201 1.00 92.62 380 SER A CA 1
ATOM 2950 C C . SER A 1 380 ? 11.894 -12.883 -16.720 1.00 92.62 380 SER A C 1
ATOM 2952 O O . SER A 1 380 ? 12.261 -13.750 -17.510 1.00 92.62 380 SER A O 1
ATOM 2954 N N . SER A 1 381 ? 11.585 -13.153 -15.451 1.00 93.25 381 SER A N 1
ATOM 2955 C CA . SER A 1 381 ? 11.573 -14.503 -14.889 1.00 93.25 381 SER A CA 1
ATOM 2956 C C . SER A 1 381 ? 10.646 -14.604 -13.678 1.00 93.25 381 SER A C 1
ATOM 2958 O O . SER A 1 381 ? 10.337 -13.614 -13.007 1.00 93.25 381 SER A O 1
ATOM 2960 N N . ILE A 1 382 ? 10.207 -15.828 -13.391 1.00 94.62 382 ILE A N 1
ATOM 2961 C CA . ILE A 1 382 ? 9.676 -16.205 -12.081 1.00 94.62 382 ILE A CA 1
ATOM 2962 C C . ILE A 1 382 ? 10.589 -17.290 -11.528 1.00 94.62 382 ILE A C 1
ATOM 2964 O O . ILE A 1 382 ? 10.952 -18.202 -12.261 1.00 94.62 382 ILE A O 1
ATOM 2968 N N . GLU A 1 383 ? 10.938 -17.237 -10.252 1.00 95.88 383 GLU A N 1
ATOM 2969 C CA . G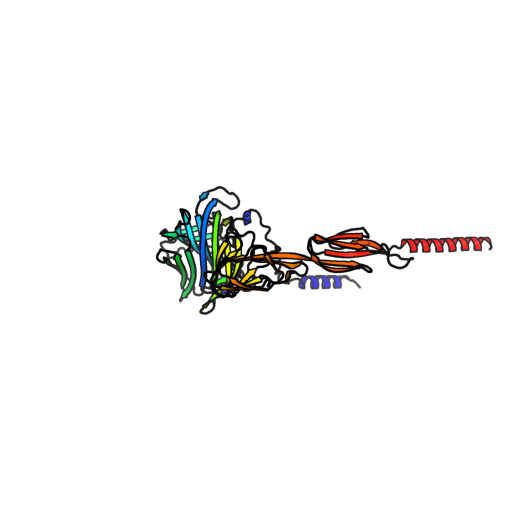LU A 1 383 ? 11.613 -18.339 -9.570 1.00 95.88 383 GLU A CA 1
ATOM 2970 C C . GLU A 1 383 ? 10.649 -19.007 -8.596 1.00 95.88 383 GLU A C 1
ATOM 2972 O O . GLU A 1 383 ? 9.955 -18.328 -7.842 1.00 95.88 383 GLU A O 1
ATOM 2977 N N . VAL A 1 384 ? 10.606 -20.338 -8.609 1.00 96.44 384 VAL A N 1
ATOM 2978 C CA . VAL A 1 384 ? 9.833 -21.161 -7.674 1.00 96.44 384 VAL A CA 1
ATOM 2979 C C . VAL A 1 384 ? 10.821 -21.945 -6.826 1.00 96.44 384 VAL A C 1
ATOM 2981 O O . VAL A 1 384 ? 11.536 -22.798 -7.350 1.00 96.44 384 VAL A O 1
ATOM 2984 N N . ASN A 1 385 ? 10.890 -21.652 -5.528 1.00 95.75 385 ASN A N 1
ATOM 2985 C CA . ASN A 1 385 ? 11.907 -22.202 -4.622 1.00 95.75 385 ASN A CA 1
ATOM 2986 C C . ASN A 1 385 ? 13.342 -22.047 -5.176 1.00 95.75 385 ASN A C 1
ATOM 2988 O O . ASN A 1 385 ? 14.143 -22.977 -5.118 1.00 95.75 385 ASN A O 1
ATOM 2992 N N . GLY A 1 386 ? 13.643 -20.883 -5.767 1.00 94.88 386 GLY A N 1
ATOM 2993 C CA . GLY A 1 386 ? 14.944 -20.572 -6.375 1.00 94.88 386 GLY A CA 1
ATOM 2994 C C . GLY A 1 386 ? 15.198 -21.213 -7.746 1.00 94.88 386 GLY A C 1
ATOM 2995 O O . GLY A 1 386 ? 16.284 -21.054 -8.298 1.00 94.88 386 GLY A O 1
ATOM 2996 N N . LEU A 1 387 ? 14.228 -21.940 -8.317 1.00 96.38 387 LEU A N 1
ATOM 2997 C CA . LEU A 1 387 ? 14.333 -22.506 -9.664 1.00 96.38 387 LEU A CA 1
ATOM 2998 C C . LEU A 1 387 ? 13.587 -21.627 -10.678 1.00 96.38 387 LEU A C 1
ATOM 3000 O O . LEU A 1 387 ? 12.378 -21.431 -10.523 1.00 96.38 387 LEU A O 1
ATOM 3004 N N . PRO A 1 388 ? 14.252 -21.121 -11.731 1.00 95.88 388 PRO A N 1
ATOM 3005 C CA . PRO A 1 388 ? 13.616 -20.245 -12.704 1.00 95.88 388 PRO A CA 1
ATOM 3006 C C . PRO A 1 388 ? 12.583 -20.987 -13.565 1.00 95.88 388 PRO A C 1
ATOM 3008 O O . PRO A 1 388 ? 12.757 -22.148 -13.939 1.00 95.88 388 PRO A O 1
ATOM 3011 N N . THR A 1 389 ? 11.519 -20.281 -13.930 1.00 94.69 389 THR A N 1
ATOM 3012 C CA . THR A 1 389 ? 10.481 -20.696 -14.872 1.00 94.69 389 THR A CA 1
ATOM 3013 C C . THR A 1 389 ? 10.043 -19.516 -15.737 1.00 94.69 389 THR A C 1
ATOM 3015 O O . THR A 1 389 ? 9.994 -18.370 -15.292 1.00 94.69 389 THR A O 1
ATOM 3018 N N . ASN A 1 390 ? 9.692 -19.815 -16.989 1.00 89.06 390 ASN A N 1
ATOM 3019 C CA . ASN A 1 390 ? 9.229 -18.827 -17.972 1.00 89.06 390 ASN A CA 1
ATOM 3020 C C . ASN A 1 390 ? 7.694 -18.746 -18.045 1.00 89.06 390 ASN A C 1
ATOM 3022 O O . ASN A 1 390 ? 7.139 -17.999 -18.851 1.00 89.06 390 ASN A O 1
ATOM 3026 N N . ASN A 1 391 ? 6.988 -19.537 -17.234 1.00 94.06 391 ASN A N 1
ATOM 3027 C CA . ASN A 1 391 ? 5.532 -19.566 -17.235 1.00 94.06 391 ASN A CA 1
ATOM 3028 C C . ASN A 1 391 ? 4.988 -18.462 -16.329 1.00 94.06 391 ASN A C 1
ATOM 3030 O O . ASN A 1 391 ? 5.134 -18.540 -15.115 1.00 94.06 391 ASN A O 1
ATOM 3034 N N . SER A 1 392 ? 4.261 -17.493 -16.889 1.00 94.25 392 SER A N 1
ATOM 3035 C CA . SER A 1 392 ? 3.538 -16.484 -16.094 1.00 94.25 392 SER A CA 1
ATOM 3036 C C . SER A 1 392 ? 2.318 -17.025 -15.353 1.00 94.25 392 SER A C 1
ATOM 3038 O O . SER A 1 392 ? 1.684 -16.301 -14.590 1.00 94.25 392 SER A O 1
ATOM 3040 N N . ARG A 1 393 ? 1.956 -18.285 -15.606 1.00 97.25 393 ARG A N 1
ATOM 3041 C CA . ARG A 1 393 ? 0.884 -19.002 -14.926 1.00 97.25 393 ARG A CA 1
ATOM 3042 C C . ARG A 1 393 ? 1.450 -20.290 -14.350 1.00 97.25 393 ARG A C 1
ATOM 3044 O O . ARG A 1 393 ? 1.922 -21.143 -15.099 1.00 97.25 393 ARG A O 1
ATOM 3051 N N . ILE A 1 394 ? 1.395 -20.422 -13.032 1.00 96.88 394 ILE A N 1
ATOM 3052 C CA . ILE A 1 394 ? 1.942 -21.558 -12.289 1.00 96.88 394 ILE A CA 1
ATOM 3053 C C . ILE A 1 394 ? 0.824 -22.113 -11.421 1.00 96.88 394 ILE A C 1
ATOM 3055 O O . ILE A 1 394 ? 0.190 -21.370 -10.685 1.00 96.88 394 ILE A O 1
ATOM 3059 N N . SER A 1 395 ? 0.573 -23.413 -11.490 1.00 97.50 395 SER A N 1
ATOM 3060 C CA . SER A 1 395 ? -0.444 -24.061 -10.664 1.00 97.50 395 SER A CA 1
ATOM 3061 C C . SER A 1 395 ? 0.077 -25.371 -10.109 1.00 97.50 395 SER A C 1
ATOM 3063 O O . SER A 1 395 ? 0.813 -26.082 -10.797 1.00 97.50 395 SER A O 1
ATOM 3065 N N . GLY A 1 396 ? -0.338 -25.724 -8.900 1.00 96.88 396 GLY A N 1
ATOM 3066 C CA . GLY A 1 396 ? 0.089 -26.968 -8.277 1.00 96.88 396 GLY A CA 1
ATOM 3067 C C . GLY A 1 396 ? -0.552 -27.213 -6.921 1.00 96.88 396 GLY A C 1
ATOM 3068 O O . GLY A 1 396 ? -1.469 -26.509 -6.503 1.00 96.88 396 GLY A O 1
ATOM 3069 N N . TYR A 1 397 ? -0.051 -28.235 -6.234 1.00 97.31 397 TYR A N 1
ATOM 3070 C CA . TYR A 1 397 ? -0.388 -28.512 -4.843 1.00 97.31 397 TYR A CA 1
ATOM 3071 C C . TYR A 1 397 ? 0.811 -28.204 -3.958 1.00 97.31 397 TYR A C 1
ATOM 3073 O O . TYR A 1 397 ? 1.932 -28.588 -4.285 1.00 97.31 397 TYR A O 1
ATOM 3081 N N . VAL A 1 398 ? 0.555 -27.568 -2.820 1.00 95.00 398 VAL A N 1
ATOM 3082 C CA . VAL A 1 398 ? 1.562 -27.278 -1.799 1.00 95.00 398 VAL A CA 1
ATOM 3083 C C . VAL A 1 398 ? 1.255 -28.081 -0.543 1.00 95.00 398 VAL A C 1
ATOM 3085 O O . VAL A 1 398 ? 0.117 -28.123 -0.071 1.00 95.00 398 VAL A O 1
ATOM 3088 N N . PHE A 1 399 ? 2.281 -28.765 -0.044 1.00 95.88 399 PHE A N 1
ATOM 3089 C CA . PHE A 1 399 ? 2.258 -29.547 1.200 1.00 95.88 399 PHE A CA 1
ATOM 3090 C C . PHE A 1 399 ? 3.228 -28.988 2.249 1.00 95.88 399 PHE A C 1
ATOM 3092 O O . PHE A 1 399 ? 3.202 -29.406 3.399 1.00 95.88 399 PHE A O 1
ATOM 3099 N N . ALA A 1 400 ? 4.088 -28.068 1.827 1.00 95.88 400 ALA A N 1
ATOM 3100 C CA . ALA A 1 400 ? 5.103 -27.376 2.601 1.00 95.88 400 ALA A CA 1
ATOM 3101 C C . ALA A 1 400 ? 5.223 -25.949 2.031 1.00 95.88 400 ALA A C 1
ATOM 3103 O O . ALA A 1 400 ? 4.671 -25.701 0.948 1.00 95.88 400 ALA A O 1
ATOM 3104 N N . PRO A 1 401 ? 5.918 -25.028 2.723 1.00 96.69 401 PRO A N 1
ATOM 3105 C CA . PRO A 1 401 ? 6.160 -23.688 2.208 1.00 96.69 401 PRO A CA 1
ATOM 3106 C C . PRO A 1 401 ? 6.703 -23.690 0.770 1.00 96.69 401 PRO A C 1
ATOM 3108 O O . PRO A 1 401 ? 7.625 -24.445 0.454 1.00 96.69 401 PRO A O 1
ATOM 3111 N N . ILE A 1 402 ? 6.125 -22.858 -0.098 1.00 96.44 402 ILE A N 1
ATOM 3112 C CA . ILE A 1 402 ? 6.616 -22.607 -1.462 1.00 96.44 402 ILE A CA 1
ATOM 3113 C C . ILE A 1 402 ? 6.837 -21.112 -1.649 1.00 96.44 402 ILE A C 1
ATOM 3115 O O . ILE A 1 402 ? 5.958 -20.327 -1.305 1.00 96.44 402 ILE A O 1
ATOM 3119 N N . SER A 1 403 ? 7.982 -20.726 -2.198 1.00 95.50 403 SER A N 1
ATOM 3120 C CA . SER A 1 403 ? 8.358 -19.333 -2.418 1.00 95.50 403 SER A CA 1
ATOM 3121 C C . SER A 1 403 ? 8.373 -19.002 -3.905 1.00 95.50 403 SER A C 1
ATOM 3123 O O . SER A 1 403 ? 8.885 -19.771 -4.719 1.00 95.50 403 SER A O 1
ATOM 3125 N N . PHE A 1 404 ? 7.846 -17.833 -4.242 1.00 94.88 404 PHE A N 1
ATOM 3126 C CA . PHE A 1 404 ? 7.853 -17.245 -5.571 1.00 94.88 404 PHE A CA 1
ATOM 3127 C C . PHE A 1 404 ? 8.643 -15.947 -5.540 1.00 94.88 404 PHE A C 1
ATOM 3129 O O . PHE A 1 404 ? 8.448 -15.120 -4.649 1.00 94.88 404 PHE A O 1
ATOM 3136 N N . PHE A 1 405 ? 9.498 -15.747 -6.529 1.00 93.06 405 PHE A N 1
ATOM 3137 C CA . PHE A 1 405 ? 10.189 -14.484 -6.745 1.00 93.06 405 PHE A CA 1
ATOM 3138 C C . PHE A 1 405 ? 9.921 -14.020 -8.172 1.00 93.06 405 PHE A C 1
ATOM 3140 O O . PHE A 1 405 ? 10.063 -14.799 -9.112 1.00 93.06 405 PHE A O 1
ATOM 3147 N N . PHE A 1 406 ? 9.492 -12.770 -8.336 1.00 91.44 406 PHE A N 1
ATOM 3148 C CA . PHE A 1 406 ? 9.157 -12.200 -9.639 1.00 91.44 406 PHE A CA 1
ATOM 3149 C C . PHE A 1 406 ? 10.218 -11.185 -10.022 1.00 91.44 406 PHE A C 1
ATOM 3151 O O . PHE A 1 406 ? 10.490 -10.260 -9.260 1.00 91.44 406 PHE A O 1
ATOM 3158 N N . SER A 1 407 ? 10.766 -11.328 -11.222 1.00 91.00 407 SER A N 1
ATOM 3159 C CA . SER A 1 407 ? 11.659 -10.333 -11.803 1.00 91.00 407 SER A CA 1
ATOM 3160 C C . SER A 1 407 ? 10.965 -9.672 -12.983 1.00 91.00 407 SER A C 1
ATOM 3162 O O . SER A 1 407 ? 10.471 -10.357 -13.879 1.00 91.00 407 SER A O 1
ATOM 3164 N N . TYR A 1 408 ? 10.938 -8.338 -13.000 1.00 92.38 408 TYR A N 1
ATOM 3165 C CA . TYR A 1 408 ? 10.552 -7.587 -14.190 1.00 92.38 408 TYR A CA 1
ATOM 3166 C C . TYR A 1 408 ? 11.682 -6.674 -14.637 1.00 92.38 408 TYR A C 1
ATOM 3168 O O . TYR A 1 408 ? 12.333 -6.012 -13.829 1.00 92.38 408 TYR A O 1
ATOM 3176 N N . THR A 1 409 ? 11.852 -6.591 -15.948 1.00 92.56 409 THR A N 1
ATOM 3177 C CA . THR A 1 409 ? 12.755 -5.650 -16.596 1.00 92.56 409 THR A CA 1
ATOM 3178 C C . THR A 1 409 ? 11.987 -4.385 -16.952 1.00 92.56 409 THR A C 1
ATOM 3180 O O . THR A 1 409 ? 10.971 -4.429 -17.652 1.00 92.56 409 THR A O 1
ATOM 3183 N N . MET A 1 410 ? 12.468 -3.242 -16.469 1.00 93.31 410 MET A N 1
ATOM 3184 C CA . MET A 1 410 ? 11.939 -1.938 -16.862 1.00 93.31 410 MET A CA 1
ATOM 3185 C C . MET A 1 410 ? 12.234 -1.665 -18.336 1.00 93.31 410 MET A C 1
ATOM 3187 O O . MET A 1 410 ? 13.354 -1.871 -18.794 1.00 93.31 410 MET A O 1
ATOM 3191 N N . GLN A 1 411 ? 11.240 -1.162 -19.061 1.00 96.31 411 GLN A N 1
ATOM 3192 C CA . GLN A 1 411 ? 11.349 -0.736 -20.447 1.00 96.31 411 GLN A CA 1
ATOM 3193 C C . GLN A 1 411 ? 10.831 0.689 -20.628 1.00 96.31 411 GLN A C 1
ATOM 3195 O O . GLN A 1 411 ? 9.770 1.056 -20.110 1.00 96.31 411 GLN A O 1
ATOM 3200 N N . TYR A 1 412 ? 11.536 1.467 -21.444 1.00 97.44 412 TYR A N 1
ATOM 3201 C CA . TYR A 1 412 ? 11.145 2.826 -21.803 1.00 97.44 412 TYR A CA 1
ATOM 3202 C C . TYR A 1 412 ? 10.874 2.941 -23.295 1.00 97.44 412 TYR A C 1
ATOM 3204 O O . TYR A 1 412 ? 11.545 2.319 -24.120 1.00 97.44 412 TYR A O 1
ATOM 3212 N N . TYR A 1 413 ? 9.868 3.738 -23.638 1.00 98.12 413 TYR A N 1
ATOM 3213 C CA . TYR A 1 413 ? 9.565 4.063 -25.019 1.00 98.12 413 TYR A CA 1
ATOM 3214 C C . TYR A 1 413 ? 10.640 4.997 -25.574 1.00 98.12 413 TYR A C 1
ATOM 3216 O O . TYR A 1 413 ? 10.926 6.052 -25.000 1.00 98.12 413 TYR A O 1
ATOM 3224 N N . VAL A 1 414 ? 11.217 4.603 -26.702 1.00 98.56 414 VAL A N 1
ATOM 3225 C CA . VAL A 1 414 ? 12.208 5.363 -27.453 1.00 98.56 414 VAL A CA 1
ATOM 3226 C C . VAL A 1 414 ? 11.631 5.696 -28.820 1.00 98.56 414 VAL A C 1
ATOM 3228 O O . VAL A 1 414 ? 11.074 4.826 -29.486 1.00 98.56 414 VAL A O 1
ATOM 3231 N N . SER A 1 415 ? 11.792 6.946 -29.247 1.00 98.31 415 SER A N 1
ATOM 3232 C CA . SER A 1 415 ? 11.482 7.418 -30.594 1.00 98.31 415 SER A CA 1
ATOM 3233 C C . SER A 1 415 ? 12.631 8.275 -31.115 1.00 98.31 415 SER A C 1
ATOM 3235 O O . SER A 1 415 ? 12.727 9.442 -30.755 1.00 98.31 415 SER A O 1
ATOM 3237 N N . VAL A 1 416 ? 13.484 7.711 -31.969 1.00 98.25 416 VAL A N 1
ATOM 3238 C CA . VAL A 1 416 ? 14.540 8.436 -32.691 1.00 98.25 416 VAL A CA 1
ATOM 3239 C C . VAL A 1 416 ? 14.160 8.510 -34.164 1.00 98.25 416 VAL A C 1
ATOM 3241 O O . VAL A 1 416 ? 14.058 7.485 -34.846 1.00 98.25 416 VAL A O 1
ATOM 3244 N N . LEU A 1 417 ? 13.948 9.731 -34.643 1.00 98.12 417 LEU A N 1
ATOM 3245 C CA . LEU A 1 417 ? 13.450 10.022 -35.981 1.00 98.12 417 LEU A CA 1
ATOM 3246 C C . LEU A 1 417 ? 14.458 10.841 -36.781 1.00 98.12 417 LEU A C 1
ATOM 3248 O O . LEU A 1 417 ? 15.055 11.792 -36.281 1.00 98.12 417 LEU A O 1
ATOM 3252 N N . GLY A 1 418 ? 14.614 10.509 -38.056 1.00 96.75 418 GLY A N 1
ATOM 3253 C CA . GLY A 1 418 ? 15.447 11.268 -38.979 1.00 96.75 418 GLY A CA 1
ATOM 3254 C C . GLY A 1 418 ? 15.322 10.756 -40.412 1.00 96.75 418 GLY A C 1
ATOM 3255 O O . GLY A 1 418 ? 14.630 9.770 -40.670 1.00 96.75 418 GLY A O 1
ATOM 3256 N N . PRO A 1 419 ? 15.992 11.399 -41.375 1.00 95.81 419 PRO A N 1
ATOM 3257 C CA . PRO A 1 419 ? 16.047 10.899 -42.742 1.00 95.81 419 PRO A CA 1
ATOM 3258 C C . PRO A 1 419 ? 16.673 9.502 -42.760 1.00 95.81 419 PRO A C 1
ATOM 3260 O O . PRO A 1 419 ? 17.827 9.339 -42.372 1.00 95.81 419 PRO A O 1
ATOM 3263 N N . ASN A 1 420 ? 15.907 8.509 -43.217 1.00 93.88 420 ASN A N 1
ATOM 3264 C CA . ASN A 1 420 ? 16.273 7.086 -43.213 1.00 93.88 420 ASN A CA 1
ATOM 3265 C C . ASN A 1 420 ? 16.504 6.481 -41.813 1.00 93.88 420 ASN A C 1
ATOM 3267 O O . ASN A 1 420 ? 17.115 5.421 -41.700 1.00 93.88 420 ASN A O 1
ATOM 3271 N N . ILE A 1 421 ? 16.008 7.126 -40.752 1.00 96.50 421 ILE A N 1
ATOM 3272 C CA . ILE A 1 421 ? 16.121 6.652 -39.368 1.00 96.50 421 ILE A CA 1
ATOM 3273 C C . ILE A 1 421 ? 14.726 6.587 -38.761 1.00 96.50 421 ILE A C 1
ATOM 3275 O O . ILE A 1 421 ? 14.020 7.592 -38.690 1.00 96.50 421 ILE A O 1
ATOM 3279 N N . SER A 1 422 ? 14.350 5.401 -38.292 1.00 96.81 422 SER A N 1
ATOM 3280 C CA . SER A 1 422 ? 13.091 5.169 -37.588 1.00 96.81 422 SER A CA 1
ATOM 3281 C C . SER A 1 422 ? 13.303 4.114 -36.508 1.00 96.81 422 SER A C 1
ATOM 3283 O O . SER A 1 422 ? 13.058 2.929 -36.728 1.00 96.81 422 SER A O 1
ATOM 3285 N N . ILE A 1 423 ? 13.792 4.542 -35.345 1.00 97.81 423 ILE A N 1
ATOM 3286 C CA . ILE A 1 423 ? 13.918 3.683 -34.162 1.00 97.81 423 ILE A CA 1
ATOM 3287 C C . ILE A 1 423 ? 12.747 4.023 -33.250 1.00 97.81 423 ILE A C 1
ATOM 3289 O O . ILE A 1 423 ? 12.731 5.091 -32.641 1.00 97.81 423 ILE A O 1
ATOM 3293 N N . GLN A 1 424 ? 11.754 3.141 -33.186 1.00 97.94 424 GLN A N 1
ATOM 3294 C CA . GLN A 1 424 ? 10.570 3.328 -32.355 1.00 97.94 424 GLN A CA 1
ATOM 3295 C C . GLN A 1 424 ? 10.212 2.035 -31.636 1.00 97.94 424 GLN A C 1
ATOM 3297 O O . GLN A 1 424 ? 10.129 0.978 -32.260 1.00 97.94 424 GLN A O 1
ATOM 3302 N N . GLY A 1 425 ? 9.978 2.117 -30.329 1.00 97.94 425 GLY A N 1
ATOM 3303 C CA . GLY A 1 425 ? 9.558 0.966 -29.539 1.00 97.94 425 GLY A CA 1
ATOM 3304 C C . GLY A 1 425 ? 9.942 1.075 -28.073 1.00 97.94 425 GLY A C 1
ATOM 3305 O O . GLY A 1 425 ? 10.549 2.049 -27.639 1.00 97.94 425 GLY A O 1
ATOM 3306 N N . PHE A 1 426 ? 9.571 0.058 -27.305 1.00 98.19 426 PHE A N 1
ATOM 3307 C CA . PHE A 1 426 ? 10.019 -0.098 -25.927 1.00 98.19 426 PHE A CA 1
ATOM 3308 C C . PHE A 1 426 ? 11.333 -0.877 -25.895 1.00 98.19 426 PHE A C 1
ATOM 3310 O O . PHE A 1 426 ? 11.425 -1.944 -26.500 1.00 98.19 426 PHE A O 1
ATOM 3317 N N . TYR A 1 427 ? 12.311 -0.353 -25.165 1.00 98.31 427 TYR A N 1
ATOM 3318 C CA . TYR A 1 427 ? 13.633 -0.955 -24.993 1.00 98.31 427 TYR A CA 1
ATOM 3319 C C . TYR A 1 427 ? 13.933 -1.141 -23.510 1.00 98.31 427 TYR A C 1
ATOM 3321 O O . TYR A 1 427 ? 13.516 -0.312 -22.700 1.00 98.31 427 TYR A O 1
ATOM 3329 N N . ASP A 1 428 ? 14.657 -2.209 -23.171 1.00 97.44 428 ASP A N 1
ATOM 3330 C CA . ASP A 1 428 ? 15.092 -2.489 -21.800 1.00 97.44 428 ASP A CA 1
ATOM 3331 C C . ASP A 1 428 ? 15.958 -1.351 -21.263 1.00 97.44 428 ASP A C 1
ATOM 3333 O O . ASP A 1 428 ? 16.821 -0.819 -21.974 1.00 97.44 428 ASP A O 1
ATOM 3337 N N . ALA A 1 429 ? 15.740 -1.001 -19.998 1.00 95.56 429 ALA A N 1
ATOM 3338 C CA . ALA A 1 429 ? 16.569 -0.046 -19.288 1.00 95.56 429 ALA A CA 1
ATOM 3339 C C . ALA A 1 429 ? 18.047 -0.487 -19.325 1.00 95.56 429 ALA A C 1
ATOM 3341 O O . ALA A 1 429 ? 18.351 -1.674 -19.202 1.00 95.56 429 ALA A O 1
ATOM 3342 N N . GLY A 1 430 ? 18.965 0.451 -19.554 1.00 96.75 430 GLY A N 1
ATOM 3343 C CA . GLY A 1 430 ? 20.392 0.182 -19.758 1.00 96.75 430 GLY A CA 1
ATOM 3344 C C . GLY A 1 430 ? 20.785 -0.214 -21.190 1.00 96.75 430 GLY A C 1
ATOM 3345 O O . GLY A 1 430 ? 21.977 -0.256 -21.512 1.00 96.75 430 GLY A O 1
ATOM 3346 N N . THR A 1 431 ? 19.830 -0.455 -22.099 1.00 98.12 431 THR A N 1
ATOM 3347 C CA . THR A 1 431 ? 20.146 -0.742 -23.511 1.00 98.12 431 THR A CA 1
ATOM 3348 C C . THR A 1 431 ? 20.816 0.463 -24.164 1.00 98.12 431 THR A C 1
ATOM 3350 O O . THR A 1 431 ? 20.337 1.587 -24.047 1.00 98.12 431 THR A O 1
ATOM 3353 N N . THR A 1 432 ? 21.909 0.252 -24.902 1.00 98.19 432 THR A N 1
ATOM 3354 C CA . THR A 1 432 ? 22.539 1.314 -25.701 1.00 98.19 432 THR A CA 1
ATOM 3355 C C . THR A 1 432 ? 22.041 1.276 -27.141 1.00 98.19 432 THR A C 1
ATOM 3357 O O . THR A 1 432 ? 22.261 0.297 -27.852 1.00 98.19 432 THR A O 1
ATOM 3360 N N . LEU A 1 433 ? 21.444 2.373 -27.596 1.00 97.81 433 LEU A N 1
ATOM 3361 C CA . LEU A 1 433 ? 20.991 2.562 -28.970 1.00 97.81 433 LEU A CA 1
ATOM 3362 C C . LEU A 1 433 ? 21.963 3.450 -29.746 1.00 97.81 433 LEU A C 1
ATOM 3364 O O . LEU A 1 433 ? 22.634 4.315 -29.174 1.00 97.81 433 LEU A O 1
ATOM 3368 N N . LYS A 1 434 ? 22.039 3.222 -31.059 1.00 97.69 434 LYS A N 1
ATOM 3369 C CA . LYS A 1 434 ? 22.850 4.010 -31.989 1.00 97.69 434 LYS A CA 1
ATOM 3370 C C . LYS A 1 434 ? 22.021 4.434 -33.194 1.00 97.69 434 LYS A C 1
ATOM 3372 O O . LYS A 1 434 ? 21.274 3.618 -33.728 1.00 97.69 434 LYS A O 1
ATOM 3377 N N . ALA A 1 435 ? 22.181 5.682 -33.619 1.00 97.44 435 ALA A N 1
ATOM 3378 C CA . ALA A 1 435 ? 21.572 6.214 -34.832 1.00 97.44 435 ALA A CA 1
ATOM 3379 C C . ALA A 1 435 ? 22.533 7.189 -35.516 1.00 97.44 435 ALA A C 1
ATOM 3381 O O . ALA A 1 435 ? 23.128 8.031 -34.850 1.00 97.44 435 ALA A O 1
ATOM 3382 N N . ASP A 1 436 ? 22.657 7.102 -36.837 1.00 97.62 436 ASP A N 1
ATOM 3383 C CA . ASP A 1 436 ? 23.577 7.936 -37.610 1.00 97.62 436 ASP A CA 1
ATOM 3384 C C . ASP A 1 436 ? 22.803 8.771 -38.630 1.00 97.62 436 ASP A C 1
ATOM 3386 O O . ASP A 1 436 ? 22.275 8.249 -39.612 1.00 97.62 436 ASP A O 1
ATOM 3390 N N . ALA A 1 437 ? 22.736 10.079 -38.389 1.00 97.00 437 ALA A N 1
ATOM 3391 C CA . ALA A 1 437 ? 22.106 11.038 -39.283 1.00 97.00 437 ALA A CA 1
ATOM 3392 C C . ALA A 1 437 ? 23.021 11.357 -40.475 1.00 97.00 437 ALA A C 1
ATOM 3394 O O . ALA A 1 437 ? 24.217 11.600 -40.287 1.00 97.00 437 ALA A O 1
ATOM 3395 N N . PRO A 1 438 ? 22.495 11.427 -41.714 1.00 96.88 438 PRO A N 1
ATOM 3396 C CA . PRO A 1 438 ? 23.291 11.913 -42.832 1.00 96.88 438 PRO A CA 1
ATOM 3397 C C . PRO A 1 438 ? 23.749 13.355 -42.547 1.00 96.88 438 PRO A C 1
ATOM 3399 O O . PRO A 1 438 ? 22.927 14.173 -42.130 1.00 96.88 438 PRO A O 1
ATOM 3402 N N . PRO A 1 439 ? 25.027 13.716 -42.786 1.00 96.44 439 PRO A N 1
ATOM 3403 C CA . PRO A 1 439 ? 25.561 15.036 -42.434 1.00 96.44 439 PRO A CA 1
ATOM 3404 C C . PRO A 1 439 ? 24.937 16.170 -43.255 1.00 96.44 439 PRO A C 1
ATOM 3406 O O . PRO A 1 439 ? 24.975 17.333 -42.847 1.00 96.44 439 PRO A O 1
ATOM 3409 N N . ARG A 1 440 ? 24.391 15.850 -44.434 1.00 95.00 440 ARG A N 1
ATOM 3410 C CA . ARG A 1 440 ? 23.717 16.791 -45.327 1.00 95.00 440 ARG A CA 1
ATOM 3411 C C . ARG A 1 440 ? 22.525 16.131 -46.011 1.00 95.00 440 ARG A C 1
ATOM 3413 O O . ARG A 1 440 ? 22.568 14.944 -46.321 1.00 95.00 440 ARG A O 1
ATOM 3420 N N . LEU A 1 441 ? 21.505 16.931 -46.287 1.00 95.19 441 LEU A N 1
ATOM 3421 C CA . LEU A 1 441 ? 20.337 16.595 -47.097 1.00 95.19 441 LEU A CA 1
ATOM 3422 C C . LEU A 1 441 ? 20.112 17.660 -48.171 1.00 95.19 441 LEU A C 1
ATOM 3424 O O . LEU A 1 441 ? 20.712 18.735 -48.142 1.00 95.19 441 LEU A O 1
ATOM 3428 N N . GLY A 1 442 ? 19.158 17.396 -49.061 1.00 90.75 442 GLY A N 1
ATOM 3429 C CA . GLY A 1 442 ? 18.712 18.354 -50.064 1.00 90.75 442 GLY A CA 1
ATOM 3430 C C . GLY A 1 442 ? 19.631 18.416 -51.281 1.00 90.75 442 GLY A C 1
ATOM 3431 O O . GLY A 1 442 ? 20.509 17.577 -51.475 1.00 90.75 442 GLY A O 1
ATOM 3432 N N . ASN A 1 443 ? 19.383 19.403 -52.139 1.00 91.25 443 ASN A N 1
ATOM 3433 C CA . ASN A 1 443 ? 20.148 19.579 -53.368 1.00 91.25 443 ASN A CA 1
ATOM 3434 C C . ASN A 1 443 ? 21.481 20.322 -53.105 1.00 91.25 443 ASN A C 1
ATOM 3436 O O . ASN A 1 443 ? 21.627 20.992 -52.079 1.00 91.25 443 ASN A O 1
ATOM 3440 N N . PRO A 1 444 ? 22.446 20.270 -54.040 1.00 89.50 444 PRO A N 1
ATOM 3441 C CA . PRO A 1 444 ? 23.741 20.938 -53.882 1.00 89.50 444 PRO A CA 1
ATOM 3442 C C . PRO A 1 444 ? 23.692 22.473 -53.777 1.00 89.50 444 PRO A C 1
ATOM 3444 O O . PRO A 1 444 ? 24.643 23.069 -53.272 1.00 89.50 444 PRO A O 1
ATOM 3447 N N . ILE A 1 445 ? 22.625 23.125 -54.249 1.00 88.00 445 ILE A N 1
ATOM 3448 C CA . ILE A 1 445 ? 22.486 24.594 -54.276 1.00 88.00 445 ILE A CA 1
ATOM 3449 C C . ILE A 1 445 ? 22.021 25.121 -52.912 1.00 88.00 445 ILE A C 1
ATOM 3451 O O . ILE A 1 445 ? 22.521 26.135 -52.426 1.00 88.00 445 ILE A O 1
ATOM 3455 N N . THR A 1 446 ? 21.100 24.408 -52.269 1.00 90.62 446 THR A N 1
ATOM 3456 C CA . THR A 1 446 ? 20.549 24.729 -50.949 1.00 90.62 446 THR A CA 1
ATOM 3457 C C . THR A 1 446 ? 20.624 23.506 -50.032 1.00 90.62 446 THR A C 1
ATOM 3459 O O . THR A 1 446 ? 19.580 22.947 -49.671 1.00 90.62 446 THR A O 1
ATOM 3462 N N . PRO A 1 447 ? 21.836 23.040 -49.675 1.00 93.81 447 PRO A N 1
ATOM 3463 C CA . PRO A 1 447 ? 21.975 21.877 -48.817 1.00 93.81 447 PRO A CA 1
ATOM 3464 C C . PRO A 1 447 ? 21.444 22.199 -47.420 1.00 93.81 447 PRO A C 1
ATOM 3466 O O . PRO A 1 447 ? 21.642 23.299 -46.894 1.00 93.81 447 PRO A O 1
ATOM 3469 N N . MET A 1 448 ? 20.798 21.227 -46.791 1.00 95.88 448 MET A N 1
ATOM 3470 C CA . MET A 1 448 ? 20.512 21.283 -45.363 1.00 95.88 448 MET A CA 1
ATOM 3471 C C . MET A 1 448 ? 21.632 20.550 -44.639 1.00 95.88 448 MET A C 1
ATOM 3473 O O . MET A 1 448 ? 21.857 19.370 -44.893 1.00 95.88 448 MET A O 1
ATOM 3477 N N . SER A 1 449 ? 22.350 21.240 -43.762 1.00 95.44 449 SER A N 1
ATOM 3478 C CA . SER A 1 449 ? 23.388 20.621 -42.940 1.00 95.44 449 SER A CA 1
ATOM 3479 C C . SER A 1 449 ? 22.766 20.103 -41.656 1.00 95.44 449 SER A C 1
ATOM 3481 O O . SER A 1 449 ? 21.936 20.790 -41.052 1.00 95.44 449 SER A O 1
ATOM 3483 N N . PHE A 1 450 ? 23.177 18.910 -41.235 1.00 97.00 450 PHE A N 1
ATOM 3484 C CA . PHE A 1 450 ? 22.848 18.411 -39.909 1.00 97.00 450 PHE A CA 1
ATOM 3485 C C . PHE A 1 450 ? 23.305 19.435 -38.866 1.00 97.00 450 PHE A C 1
ATOM 3487 O O . PHE A 1 450 ? 24.441 19.912 -38.912 1.00 97.00 450 PHE A O 1
ATOM 3494 N N . TYR A 1 451 ? 22.394 19.818 -37.978 1.00 97.06 451 TYR A N 1
ATOM 3495 C CA . TYR A 1 451 ? 22.651 20.817 -36.944 1.00 97.06 451 TYR A CA 1
ATOM 3496 C C . TYR A 1 451 ? 22.763 20.172 -35.562 1.00 97.06 451 TYR A C 1
ATOM 3498 O O . TYR A 1 451 ? 23.585 20.590 -34.750 1.00 97.06 451 TYR A O 1
ATOM 3506 N N . GLY A 1 452 ? 21.956 19.144 -35.308 1.00 97.31 452 GLY A N 1
ATOM 3507 C CA . GLY A 1 452 ? 21.950 18.404 -34.056 1.00 97.31 452 GLY A CA 1
ATOM 3508 C C . GLY A 1 452 ? 20.723 17.513 -33.934 1.00 97.31 452 GLY A C 1
ATOM 3509 O O . GLY A 1 452 ? 19.820 17.554 -34.768 1.00 97.31 452 GLY A O 1
ATOM 3510 N N . TRP A 1 453 ? 20.693 16.719 -32.879 1.00 97.62 453 TRP A N 1
ATOM 3511 C CA . TRP A 1 453 ? 19.501 16.038 -32.395 1.00 97.62 453 TRP A CA 1
ATOM 3512 C C . TRP A 1 453 ? 18.746 16.981 -31.458 1.00 97.62 453 TRP A C 1
ATOM 3514 O O . TRP A 1 453 ? 19.365 17.643 -30.622 1.00 97.62 453 TRP A O 1
ATOM 3524 N N . ILE A 1 454 ? 17.430 17.082 -31.641 1.00 96.56 454 ILE A N 1
ATOM 3525 C CA . ILE A 1 454 ? 16.541 17.845 -30.761 1.00 96.56 454 ILE A CA 1
ATOM 3526 C C . ILE A 1 454 ? 15.590 16.888 -30.048 1.00 96.56 454 ILE A C 1
ATOM 3528 O O . ILE A 1 454 ? 14.982 16.027 -30.689 1.00 96.56 454 ILE A O 1
ATOM 3532 N N . GLY A 1 455 ? 15.419 17.070 -28.739 1.00 96.19 455 GLY A N 1
ATOM 3533 C CA . GLY A 1 455 ? 14.623 16.133 -27.966 1.00 96.19 455 GLY A CA 1
ATOM 3534 C C . GLY A 1 455 ? 15.010 16.030 -26.500 1.00 96.19 455 GLY A C 1
ATOM 3535 O O . GLY A 1 455 ? 15.173 17.043 -25.819 1.00 96.19 455 GLY A O 1
ATOM 3536 N N . THR A 1 456 ? 15.118 14.791 -26.025 1.00 95.44 456 THR A N 1
ATOM 3537 C CA . THR A 1 456 ? 15.537 14.444 -24.663 1.00 95.44 456 THR A CA 1
ATOM 3538 C C . THR A 1 456 ? 16.980 14.878 -24.391 1.00 95.44 456 THR A C 1
ATOM 3540 O O . THR A 1 456 ? 17.284 15.374 -23.306 1.00 95.44 456 THR A O 1
ATOM 3543 N N . PHE A 1 457 ? 17.862 14.720 -25.372 1.00 94.12 457 PHE A N 1
ATOM 3544 C CA . PHE A 1 457 ? 19.264 15.098 -25.340 1.00 94.12 457 PHE A CA 1
ATOM 3545 C C . PHE A 1 457 ? 19.537 16.190 -26.380 1.00 94.12 457 PHE A C 1
ATOM 3547 O O . PHE A 1 457 ? 18.887 16.277 -27.416 1.00 94.12 457 PHE A O 1
ATOM 3554 N N . ASN A 1 458 ? 20.537 17.032 -26.117 1.00 91.44 458 ASN A N 1
ATOM 3555 C CA . ASN A 1 458 ? 20.984 18.055 -27.061 1.00 91.44 458 ASN A CA 1
ATOM 3556 C C . ASN A 1 458 ? 22.400 17.712 -27.535 1.00 91.44 458 ASN A C 1
ATOM 3558 O O . ASN A 1 458 ? 23.385 18.029 -26.866 1.00 91.44 458 ASN A O 1
ATOM 3562 N N . ILE A 1 459 ? 22.491 16.989 -28.653 1.00 94.88 459 ILE A N 1
ATOM 3563 C CA . ILE A 1 459 ? 23.746 16.435 -29.182 1.00 94.88 459 ILE A CA 1
ATOM 3564 C C . ILE A 1 459 ? 23.966 16.955 -30.603 1.00 94.88 459 ILE A C 1
ATOM 3566 O O . ILE A 1 459 ? 23.122 16.784 -31.475 1.00 94.88 459 ILE A O 1
ATOM 3570 N N . THR A 1 460 ? 25.130 17.548 -30.865 1.00 96.31 460 THR A N 1
ATOM 3571 C CA . THR A 1 460 ? 25.489 18.123 -32.177 1.00 96.31 460 THR A CA 1
ATOM 3572 C C . THR A 1 460 ? 26.252 17.157 -33.090 1.00 96.31 460 THR A C 1
ATOM 3574 O O . THR A 1 460 ? 26.559 17.489 -34.234 1.00 96.31 460 THR A O 1
ATOM 3577 N N . SER A 1 461 ? 26.560 15.950 -32.611 1.00 96.81 461 SER A N 1
ATOM 3578 C CA . SER A 1 461 ? 27.195 14.889 -33.400 1.00 96.81 461 SER A CA 1
ATOM 3579 C C . SER A 1 461 ? 26.194 14.227 -34.349 1.00 96.81 461 SER A C 1
ATOM 3581 O O . SER A 1 461 ? 25.071 13.916 -33.957 1.00 96.81 461 SER A O 1
ATOM 3583 N N . VAL A 1 462 ? 26.629 13.946 -35.582 1.00 96.56 462 VAL A N 1
ATOM 3584 C CA . VAL A 1 462 ? 25.858 13.164 -36.569 1.00 96.56 462 VAL A CA 1
ATOM 3585 C C . VAL A 1 462 ? 25.545 11.749 -36.077 1.00 96.56 462 VAL A C 1
ATOM 3587 O O . VAL A 1 462 ? 24.500 11.201 -36.414 1.00 96.56 462 VAL A O 1
ATOM 3590 N N . SER A 1 463 ? 26.424 11.186 -35.246 1.00 97.38 463 SER A N 1
ATOM 3591 C CA . SER A 1 463 ? 26.218 9.901 -34.584 1.00 97.38 463 SER A CA 1
ATOM 3592 C C . SER A 1 463 ? 25.640 10.127 -33.190 1.00 97.38 463 SER A C 1
ATOM 3594 O O . SER A 1 463 ? 26.254 10.811 -32.361 1.00 97.38 463 SER A O 1
ATOM 3596 N N . LEU A 1 464 ? 24.464 9.556 -32.949 1.00 96.75 464 LEU A N 1
ATOM 3597 C CA . LEU A 1 464 ? 23.785 9.494 -31.665 1.00 96.75 464 LEU A CA 1
ATOM 3598 C C . LEU A 1 464 ? 24.077 8.149 -31.005 1.00 96.75 464 LEU A C 1
ATOM 3600 O O . LEU A 1 464 ? 23.832 7.097 -31.594 1.00 96.75 464 LEU A O 1
ATOM 3604 N N . ARG A 1 465 ? 24.537 8.178 -29.754 1.00 97.50 465 ARG A N 1
ATOM 3605 C CA . ARG A 1 465 ? 24.664 6.997 -28.897 1.00 97.50 465 ARG A CA 1
ATOM 3606 C C . ARG A 1 465 ? 24.040 7.306 -27.546 1.00 97.50 465 ARG A C 1
ATOM 3608 O O . ARG A 1 465 ? 24.557 8.158 -26.829 1.00 97.50 465 ARG A O 1
ATOM 3615 N N . VAL A 1 466 ? 22.947 6.628 -27.215 1.00 96.69 466 VAL A N 1
ATOM 3616 C CA . VAL A 1 466 ? 22.167 6.887 -25.994 1.00 96.69 466 VAL A CA 1
ATOM 3617 C C . VAL A 1 466 ? 21.917 5.594 -25.233 1.00 96.69 466 VAL A C 1
ATOM 3619 O O . VAL A 1 466 ? 21.630 4.565 -25.842 1.00 96.69 466 VAL A O 1
ATOM 3622 N N . THR A 1 467 ? 22.027 5.651 -23.908 1.00 97.88 467 THR A N 1
ATOM 3623 C CA . THR A 1 467 ? 21.612 4.568 -23.011 1.00 97.88 467 THR A CA 1
ATOM 3624 C C . THR A 1 467 ? 20.188 4.840 -22.546 1.00 97.88 467 THR A C 1
ATOM 3626 O O . THR A 1 467 ? 19.865 5.953 -22.129 1.00 97.88 467 THR A O 1
ATOM 3629 N N . VAL A 1 468 ? 19.323 3.838 -22.657 1.00 97.81 468 VAL A N 1
ATOM 3630 C CA . VAL A 1 468 ? 17.902 3.937 -22.325 1.00 97.81 468 VAL A CA 1
ATOM 3631 C C . VAL A 1 468 ? 17.734 3.874 -20.807 1.00 97.81 468 VAL A C 1
ATOM 3633 O O . VAL A 1 468 ? 17.607 2.802 -20.245 1.00 97.81 468 VAL A O 1
ATOM 3636 N N . GLU A 1 469 ? 17.738 5.016 -20.129 1.00 96.56 469 GLU A N 1
ATOM 3637 C CA . GLU A 1 469 ? 17.476 5.099 -18.673 1.00 96.56 469 GLU A CA 1
ATOM 3638 C C . GLU A 1 469 ? 16.121 5.749 -18.348 1.00 96.56 469 GLU A C 1
ATOM 3640 O O . GLU A 1 469 ? 15.651 5.743 -17.213 1.00 96.56 469 GLU A O 1
ATOM 3645 N N . GLN A 1 470 ? 15.486 6.327 -19.365 1.00 95.62 470 GLN A N 1
ATOM 3646 C CA . GLN A 1 470 ? 14.216 7.038 -19.294 1.00 95.62 470 GLN A CA 1
ATOM 3647 C C . GLN A 1 470 ? 13.575 7.058 -20.692 1.00 95.62 470 GLN A C 1
ATOM 3649 O O . GLN A 1 470 ? 14.223 6.642 -21.657 1.00 95.62 470 GLN A O 1
ATOM 3654 N N . PRO A 1 471 ? 12.334 7.551 -20.852 1.00 97.81 471 PRO A N 1
ATOM 3655 C CA . PRO A 1 471 ? 11.766 7.786 -22.174 1.00 97.81 471 PRO A CA 1
ATOM 3656 C C . PRO A 1 471 ? 12.651 8.706 -23.023 1.00 97.81 471 PRO A C 1
ATOM 3658 O O . PRO A 1 471 ? 13.068 9.773 -22.563 1.00 97.81 471 PRO A O 1
ATOM 3661 N N . ILE A 1 472 ? 12.914 8.305 -24.266 1.00 98.19 472 ILE A N 1
ATOM 3662 C CA . ILE A 1 472 ? 13.760 9.058 -25.199 1.00 98.19 472 ILE A CA 1
ATOM 3663 C C . ILE A 1 472 ? 12.925 9.469 -26.404 1.00 98.19 472 ILE A C 1
ATOM 3665 O O . ILE A 1 472 ? 12.286 8.638 -27.046 1.00 98.19 472 ILE A O 1
ATOM 3669 N N . HIS A 1 473 ? 12.968 10.749 -26.744 1.00 98.19 473 HIS A N 1
ATOM 3670 C CA . HIS A 1 473 ? 12.407 11.268 -27.979 1.00 98.19 473 HIS A CA 1
ATOM 3671 C C . HIS A 1 473 ? 13.446 12.165 -28.639 1.00 98.19 473 HIS A C 1
ATOM 3673 O O . HIS A 1 473 ? 13.753 13.214 -28.093 1.00 98.19 473 HIS A O 1
ATOM 3679 N N . GLU A 1 474 ? 13.955 11.768 -29.801 1.00 98.12 474 GLU A N 1
ATOM 3680 C CA . GLU A 1 474 ? 14.970 12.492 -30.564 1.00 98.12 474 GLU A CA 1
ATOM 3681 C C . GLU A 1 474 ? 14.539 12.674 -32.011 1.00 98.12 474 GLU A C 1
ATOM 3683 O O . GLU A 1 474 ? 14.023 11.753 -32.649 1.00 98.12 474 GLU A O 1
ATOM 3688 N N . VAL A 1 475 ? 14.813 13.853 -32.558 1.00 98.12 475 VAL A N 1
ATOM 3689 C CA . VAL A 1 475 ? 14.593 14.159 -33.971 1.00 98.12 475 VAL A CA 1
ATOM 3690 C C . VAL A 1 475 ? 15.862 14.770 -34.551 1.00 98.12 475 VAL A C 1
ATOM 3692 O O . VAL A 1 475 ? 16.395 15.740 -34.014 1.00 98.12 475 VAL A O 1
ATOM 3695 N N . ALA A 1 476 ? 16.355 14.221 -35.660 1.00 97.88 476 ALA A N 1
ATOM 3696 C CA . ALA A 1 476 ? 17.474 14.798 -36.394 1.00 97.88 476 ALA A CA 1
ATOM 3697 C C . ALA A 1 476 ? 17.049 16.144 -36.998 1.00 97.88 476 ALA A C 1
ATOM 3699 O O . ALA A 1 476 ? 16.169 16.209 -37.861 1.00 97.88 476 ALA A O 1
ATOM 3700 N N . TYR A 1 477 ? 17.683 17.223 -36.551 1.00 97.75 477 TYR A N 1
ATOM 3701 C CA . TYR A 1 477 ? 17.390 18.578 -36.988 1.00 97.75 477 TYR A CA 1
ATOM 3702 C C . TYR A 1 477 ? 18.431 19.074 -37.990 1.00 97.75 477 TYR A C 1
ATOM 3704 O O . TYR A 1 477 ? 19.647 18.955 -37.804 1.00 97.75 477 TYR A O 1
ATOM 3712 N N . TYR A 1 478 ? 17.928 19.675 -39.064 1.00 97.62 478 TYR A N 1
ATOM 3713 C CA . TYR A 1 478 ? 18.719 20.157 -40.185 1.00 97.62 478 TYR A CA 1
ATOM 3714 C C . TYR A 1 478 ? 18.488 21.647 -40.392 1.00 97.62 478 TYR A C 1
ATOM 3716 O O . TYR A 1 478 ? 17.350 22.117 -40.404 1.00 97.62 478 TYR A O 1
ATOM 3724 N N . LYS A 1 479 ? 19.574 22.391 -40.607 1.00 96.69 479 LYS A N 1
ATOM 3725 C CA . LYS A 1 479 ? 19.526 23.822 -40.911 1.00 96.69 479 LYS A CA 1
ATOM 3726 C C . LYS A 1 479 ? 19.908 24.054 -42.366 1.00 96.69 479 LYS A C 1
ATOM 3728 O O . LYS A 1 479 ? 20.953 23.597 -42.829 1.00 96.69 479 LYS A O 1
ATOM 3733 N N . GLN A 1 480 ? 19.067 24.788 -43.087 1.00 95.62 480 GLN A N 1
ATOM 3734 C CA . GLN A 1 480 ? 19.342 25.159 -44.471 1.00 95.62 480 GLN A CA 1
ATOM 3735 C C . GLN A 1 480 ? 20.565 26.083 -44.552 1.00 95.62 480 GLN A C 1
ATOM 3737 O O . GLN A 1 480 ? 20.660 27.070 -43.818 1.00 95.62 480 GLN A O 1
ATOM 3742 N N . SER A 1 481 ? 21.502 25.756 -45.443 1.00 91.56 481 SER A N 1
ATOM 3743 C CA . SER A 1 481 ? 22.666 26.582 -45.755 1.00 91.56 481 SER A CA 1
ATOM 3744 C C . SER A 1 481 ? 22.481 27.243 -47.114 1.00 91.56 481 SER A C 1
ATOM 3746 O O . SER A 1 481 ? 22.268 26.576 -48.125 1.00 91.56 481 SER A O 1
ATOM 3748 N N . TYR A 1 482 ? 22.605 28.567 -47.136 1.00 91.25 482 TYR A N 1
ATOM 3749 C CA . TYR A 1 482 ? 22.553 29.373 -48.357 1.00 91.25 482 TYR A CA 1
ATOM 3750 C C . TYR A 1 482 ? 23.944 29.709 -48.897 1.00 91.25 482 TYR A C 1
ATOM 3752 O O . TYR A 1 482 ? 24.056 30.455 -49.862 1.00 91.25 482 TYR A O 1
ATOM 3760 N N . LEU A 1 483 ? 25.012 29.166 -48.301 1.00 88.88 483 LEU A N 1
ATOM 3761 C CA . LEU A 1 483 ? 26.385 29.496 -48.688 1.00 88.88 483 LEU A CA 1
ATOM 3762 C C . LEU A 1 483 ? 26.647 29.211 -50.174 1.00 88.88 483 LEU A C 1
ATOM 3764 O O . LEU A 1 483 ? 27.164 30.073 -50.873 1.00 88.88 483 LEU A O 1
ATOM 3768 N N . ASN A 1 484 ? 26.234 28.043 -50.671 1.00 88.06 484 ASN A N 1
ATOM 3769 C CA . ASN A 1 484 ? 26.427 27.673 -52.076 1.00 88.06 484 ASN A CA 1
ATOM 3770 C C . ASN A 1 484 ? 25.601 28.553 -53.019 1.00 88.06 484 ASN A C 1
ATOM 3772 O O . ASN A 1 484 ? 26.091 28.939 -54.077 1.00 88.06 484 ASN A O 1
ATOM 3776 N N . LEU A 1 485 ? 24.379 28.915 -52.621 1.00 89.81 485 LEU A N 1
ATOM 3777 C CA . LEU A 1 485 ? 23.552 29.860 -53.363 1.00 89.81 485 LEU A CA 1
ATOM 3778 C C . LEU A 1 485 ? 24.208 31.245 -53.421 1.00 89.81 485 LEU A C 1
ATOM 3780 O O . LEU A 1 485 ? 24.277 31.834 -54.494 1.00 89.81 485 LEU A O 1
ATOM 3784 N N . TYR A 1 486 ? 24.739 31.748 -52.304 1.00 91.62 486 TYR A N 1
ATOM 3785 C CA . TYR A 1 486 ? 25.460 33.021 -52.280 1.00 91.62 486 TYR A CA 1
ATOM 3786 C C . TYR A 1 486 ? 26.723 32.978 -53.142 1.00 91.62 486 TYR A C 1
ATOM 3788 O O . TYR A 1 486 ? 26.946 33.900 -53.920 1.00 91.62 486 TYR A O 1
ATOM 3796 N N . ILE A 1 487 ? 27.507 31.898 -53.070 1.00 91.62 487 ILE A N 1
ATOM 3797 C CA . ILE A 1 487 ? 28.679 31.696 -53.936 1.00 91.62 487 ILE A CA 1
ATOM 3798 C C . ILE A 1 487 ? 28.263 31.698 -55.413 1.00 91.62 487 ILE A C 1
ATOM 3800 O O . ILE A 1 487 ? 28.904 32.361 -56.224 1.00 91.62 487 ILE A O 1
ATOM 3804 N N . LEU A 1 488 ? 27.174 31.009 -55.767 1.00 92.12 488 LEU A N 1
ATOM 3805 C CA . LEU A 1 488 ? 26.655 30.971 -57.135 1.00 92.12 488 LEU A CA 1
ATOM 3806 C C . LEU A 1 488 ? 26.191 32.355 -57.615 1.00 92.12 488 LEU A C 1
ATOM 3808 O O . LEU A 1 488 ? 26.542 32.758 -58.720 1.00 92.12 488 LEU A O 1
ATOM 3812 N N . ILE A 1 489 ? 25.446 33.097 -56.788 1.00 93.25 489 ILE A N 1
ATOM 3813 C CA . ILE A 1 489 ? 25.005 34.468 -57.095 1.00 93.25 489 ILE A CA 1
ATOM 3814 C C . ILE A 1 489 ? 26.217 35.379 -57.322 1.00 93.25 489 ILE A C 1
ATOM 3816 O O . ILE A 1 489 ? 26.246 36.130 -58.297 1.00 93.25 489 ILE A O 1
ATOM 3820 N N . VAL A 1 490 ? 27.237 35.283 -56.464 1.00 95.19 490 VAL A N 1
ATOM 3821 C CA . VAL A 1 490 ? 28.484 36.051 -56.590 1.00 95.19 490 VAL A CA 1
ATOM 3822 C C . VAL A 1 490 ? 29.244 35.676 -57.867 1.00 95.19 490 VAL A C 1
ATOM 3824 O O . VAL A 1 490 ? 29.705 36.571 -58.571 1.00 95.19 490 VAL A O 1
ATOM 3827 N N . LEU A 1 491 ? 29.328 34.388 -58.219 1.00 94.88 491 LEU A N 1
ATOM 3828 C CA . LEU A 1 491 ? 29.955 33.923 -59.463 1.00 94.88 491 LEU A CA 1
ATOM 3829 C C . LEU A 1 491 ? 29.229 34.442 -60.709 1.00 94.88 491 LEU A C 1
ATOM 3831 O O . LEU A 1 491 ? 29.879 34.927 -61.632 1.00 94.88 491 LEU A O 1
ATOM 3835 N N . ILE A 1 492 ? 27.894 34.384 -60.728 1.00 95.06 492 ILE A N 1
ATOM 3836 C CA . ILE A 1 492 ? 27.089 34.913 -61.837 1.00 95.06 492 ILE A CA 1
ATOM 3837 C C . ILE A 1 492 ? 27.301 36.425 -61.972 1.00 95.06 492 ILE A C 1
ATOM 3839 O O . ILE A 1 492 ? 27.514 36.899 -63.086 1.00 95.06 492 ILE A O 1
ATOM 3843 N N . ALA A 1 493 ? 27.295 37.166 -60.857 1.00 93.75 493 ALA A N 1
ATOM 3844 C CA . ALA A 1 493 ? 27.540 38.610 -60.840 1.00 93.75 493 ALA A CA 1
ATOM 3845 C C . ALA A 1 493 ? 28.956 38.982 -61.324 1.00 93.75 493 ALA A C 1
ATOM 3847 O O . ALA A 1 493 ? 29.132 39.969 -62.036 1.00 93.75 493 ALA A O 1
ATOM 3848 N N . LEU A 1 494 ? 29.969 38.185 -60.968 1.00 95.00 494 LEU A N 1
ATOM 3849 C CA . LEU A 1 494 ? 31.342 38.343 -61.457 1.00 95.00 494 LEU A CA 1
ATOM 3850 C C . LEU A 1 494 ? 31.440 38.097 -62.963 1.00 95.00 494 LEU A C 1
ATOM 3852 O O . LEU A 1 494 ? 32.063 38.892 -63.663 1.00 95.00 494 LEU A O 1
ATOM 3856 N N . ILE A 1 495 ? 30.809 37.032 -63.467 1.00 95.25 495 ILE A N 1
ATOM 3857 C CA . ILE A 1 495 ? 30.794 36.723 -64.900 1.00 95.25 495 ILE A CA 1
ATOM 3858 C C . ILE A 1 495 ? 30.138 37.870 -65.669 1.00 95.25 495 ILE A C 1
ATOM 3860 O O . ILE A 1 495 ? 30.762 38.396 -66.582 1.00 95.25 495 ILE A O 1
ATOM 3864 N N . THR A 1 496 ? 28.939 38.320 -65.283 1.00 92.94 496 THR A N 1
ATOM 3865 C CA . THR A 1 496 ? 28.264 39.434 -65.974 1.00 92.94 496 THR A CA 1
ATOM 3866 C C . THR A 1 496 ? 29.058 40.734 -65.928 1.00 92.94 496 THR A C 1
ATOM 3868 O O . THR A 1 496 ? 29.098 41.442 -66.935 1.00 92.94 496 THR A O 1
ATOM 3871 N N . LEU A 1 497 ? 29.725 41.039 -64.809 1.00 93.62 497 LEU A N 1
ATOM 3872 C CA . LEU A 1 497 ? 30.605 42.204 -64.706 1.00 93.62 497 LEU A CA 1
ATOM 3873 C C . LEU A 1 497 ? 31.783 42.112 -65.686 1.00 93.62 497 LEU A C 1
ATOM 3875 O O . LEU A 1 497 ? 32.054 43.080 -66.396 1.00 93.62 497 LEU A O 1
ATOM 3879 N N . VAL A 1 498 ? 32.459 40.960 -65.756 1.00 93.06 498 VAL A N 1
ATOM 3880 C CA . VAL A 1 498 ? 33.564 40.736 -66.703 1.00 93.06 498 VAL A CA 1
ATOM 3881 C C . VAL A 1 498 ? 33.069 40.884 -68.138 1.00 93.06 498 VAL A C 1
ATOM 3883 O O . VAL A 1 498 ? 33.655 41.660 -68.889 1.00 93.06 498 VAL A O 1
ATOM 3886 N N . THR A 1 499 ? 31.960 40.235 -68.506 1.00 91.12 499 THR A N 1
ATOM 3887 C CA . THR A 1 499 ? 31.405 40.328 -69.864 1.00 91.12 499 THR A CA 1
ATOM 3888 C C . THR A 1 499 ? 31.040 41.767 -70.231 1.00 91.12 499 THR A C 1
ATOM 3890 O O . THR A 1 499 ? 31.328 42.206 -71.341 1.00 91.12 499 THR A O 1
ATOM 3893 N N . ALA A 1 500 ? 30.458 42.533 -69.301 1.00 88.19 500 ALA A N 1
ATOM 3894 C CA . ALA A 1 500 ? 30.129 43.940 -69.521 1.00 88.19 500 ALA A CA 1
ATOM 3895 C C . ALA A 1 500 ? 31.381 44.812 -69.727 1.00 88.19 500 ALA A C 1
ATOM 3897 O O . ALA A 1 500 ? 31.386 45.681 -70.600 1.00 88.19 500 ALA A O 1
ATOM 3898 N N . VAL A 1 501 ? 32.452 44.569 -68.962 1.00 87.69 501 VAL A N 1
ATOM 3899 C CA . VAL A 1 501 ? 33.743 45.257 -69.136 1.00 87.69 501 VAL A CA 1
ATOM 3900 C C . VAL A 1 501 ? 34.383 44.901 -70.480 1.00 87.69 501 VAL A C 1
ATOM 3902 O O . VAL A 1 501 ? 34.905 45.793 -71.145 1.00 87.69 501 VAL A O 1
ATOM 3905 N N . THR A 1 502 ? 34.325 43.636 -70.904 1.00 85.12 502 THR A N 1
ATOM 3906 C CA . THR A 1 502 ? 34.862 43.203 -72.204 1.00 85.12 502 THR A CA 1
ATOM 3907 C C . THR A 1 502 ? 34.085 43.822 -73.365 1.00 85.12 502 THR A C 1
ATOM 3909 O O . THR A 1 502 ? 34.698 44.439 -74.227 1.00 85.12 502 THR A O 1
ATOM 3912 N N . ILE A 1 503 ? 32.747 43.770 -73.343 1.00 84.81 503 ILE A N 1
ATOM 3913 C CA . ILE A 1 503 ? 31.906 44.390 -74.383 1.00 84.81 503 ILE A CA 1
ATOM 3914 C C . ILE A 1 503 ? 32.163 45.900 -74.470 1.00 84.81 503 ILE A C 1
ATOM 3916 O O . ILE A 1 503 ? 32.270 46.438 -75.564 1.00 84.81 503 ILE A O 1
ATOM 3920 N N . LYS A 1 504 ? 32.316 46.590 -73.331 1.00 79.56 504 LYS A N 1
ATOM 3921 C CA . LYS A 1 504 ? 32.638 48.026 -73.303 1.00 79.56 504 LYS A CA 1
ATOM 3922 C C . LYS A 1 504 ? 34.033 48.353 -73.854 1.00 79.56 504 LYS A C 1
ATOM 3924 O O . LYS A 1 504 ? 34.271 49.495 -74.212 1.00 79.56 504 LYS A O 1
ATOM 3929 N N . ARG A 1 505 ? 34.973 47.407 -73.852 1.00 73.94 505 ARG A N 1
ATOM 3930 C CA . ARG A 1 505 ? 36.319 47.610 -74.409 1.00 73.94 505 ARG A CA 1
ATOM 3931 C C . ARG A 1 505 ? 36.339 47.470 -75.936 1.00 73.94 505 ARG A C 1
ATOM 3933 O O . ARG A 1 505 ? 37.196 48.076 -76.569 1.00 73.94 505 ARG A O 1
ATOM 3940 N N . ASP A 1 506 ? 35.433 46.666 -76.487 1.00 70.00 506 ASP A N 1
ATOM 3941 C CA . ASP A 1 506 ? 35.333 46.400 -77.927 1.00 70.00 506 ASP A CA 1
ATOM 3942 C C . ASP A 1 506 ? 34.338 47.338 -78.651 1.00 70.00 506 ASP A C 1
ATOM 3944 O O . ASP A 1 506 ? 34.291 47.346 -79.882 1.00 70.00 506 ASP A O 1
ATOM 3948 N N . LEU A 1 507 ? 33.565 48.127 -77.892 1.00 64.56 507 LEU A N 1
ATOM 3949 C CA . LEU A 1 507 ? 32.770 49.279 -78.346 1.00 64.56 507 LEU A CA 1
ATOM 3950 C C . LEU A 1 507 ? 33.555 50.576 -78.138 1.00 64.56 507 LEU A C 1
ATOM 3952 O O . LEU A 1 507 ? 33.474 51.450 -79.031 1.00 64.56 507 LEU A O 1
#

Foldseek 3Di:
DDPVVVVVVVVVVVVVVPPPPPPDDPPDPPCDLQNQWFWWFKKFQCSPHKDWFQKKKKKKWWAAFDWAFKALGSVHRDTPGIFKKKKWWWFWKDAPQWIKIKIWMWIWGDPDGQKTFIWIKIKIGTQSAQAEEDDPPFPDPQWDWDADPRYIMIIHTPPPTDMAGPGKMKMWMWGWDFDDQKIKIWTWIWIGHPPDDIDIDIDITIDGHRDMITIHDDDHNVRDGMTTIGMWGHPSLMGIEIPWIWMKMFMWGDDPNDTDGDPAMKRGGDPPSTTYHQWGWFWKAAVNGIMTIITSQDDDATTDPPQDPFWWKKAKQAWWWKAWQNRTDIGGHGIMTGHQDGQPDGDWTKIKTAGPAWMKMKIAGDQWAPNDPFKIWGWPWKAKVNRTDPDNIDIDIDGGMIIITTDIFIWGWEAEEEDVDGDTDTDTAFDKDKDAHDQWDDDPQWIWGFQAKDWPDTGRHRMDIDGPHYHTHIYGDTHIDNPSVVVVVVVVVVVVVVVVVVVVVVD

Organism: NCBI:txid1978166

InterPro domains:
  IPR007981 Peptidase A5, thermopsin [PF05317] (38-278)